Protein AF-0000000067996231 (afdb_homodimer)

Radius of gyration: 26.2 Å; Cα contacts (8 Å, |Δi|>4): 1153; chains: 2; bounding box: 62×74×64 Å

Secondary structure (DSSP, 8-state):
--HHHHHHHHHHHHHHHSEEEHHHHHHHHTS-HHHHHHHHHHHHHTTSEEEETTEEEE--TT----HHHHHTTTHHHHHHHHHHHHTT--TT-EEEE-SSHHHHHHHHHHHH-TT--S-EEEESBHHHHHHHHHTTTTSSSPPEEEE--BEEPTTSBEESHHHHHHHHT--EEEEEEE-SEEETTEEEES-HHHHHHHHHHHHTEEEEEEE--GGGBT---SEEEE-GGG-SEEEE-TTS-HHHHHHHHHHSSEEEE-/--HHHHHHHHHHHHHHHSEEEHHHHHHHHT--HHHHHHHHHHHHHTTSEEEETTEEEE--TT----HHHHHTTTHHHHHHHHHHHHTT--TT-EEEE-SSHHHHHHHHHHHH-TT--S-EEEESBHHHHHHHHHTTTT-SSPPEEEE--BEEPTTSBEESHHHHHHHHT--EEEEEEE-SEEETTEEEES-HHHHHHHHHHHHTEEEEEEE--GGGBT---SEEEE-GGG-SEEEE-TTS-HHHHHHHHHHSSEEEE-

pLDDT: mean 90.82, std 10.53, range [46.09, 98.94]

InterPro domains:
  IPR001034 DeoR-type HTH domain [PF08220] (6-61)
  IPR001034 DeoR-type HTH domain [PR00037] (24-38)
  IPR001034 DeoR-type HTH domain [PR00037] (38-56)
  IPR001034 DeoR-type HTH domain [PS51000] (3-58)
  IPR001034 DeoR-type HTH domain [SM00420] (6-58)
  IPR014036 DeoR-like transcriptional repressor, C-terminal sensor domain [PF00455] (74-236)
  IPR018356 Transcription regulator, HTH DeoR-type, conserved site [PS00894] (6-40)
  IPR036388 Winged helix-like DNA-binding domain superfamily [G3DSA:1.10.10.10] (4-60)
  IPR036390 Winged helix DNA-binding domain superfamily [SSF46785] (6-63)
  IPR037171 NagB/RpiA transferase-like [SSF100950] (74-238)
  IPR050313 Carbohydrate Metabolism HTH-type Transcriptional Regulators [PTHR30363] (1-249)

Organism: NCBI:txid85336

Nearest PDB structures (foldseek):
  7l6l-assembly1_E  TM=8.611E-01  e=1.157E-13  Escherichia coli K-12
  4go1-assembly1_B-2  TM=3.771E-01  e=5.166E-07  Escherichia coli K-12
  4l4y-assembly1_B  TM=4.994E-01  e=1.514E-04  Escherichia coli K-12
  2ia2-assembly1_A  TM=6.086E-01  e=1.988E-02  Rhodococcus jostii RHA1
  7rhe-assembly1_A-2  TM=3.109E-01  e=4.517E-03  Burkholderia vietnamiensis G4

Structure (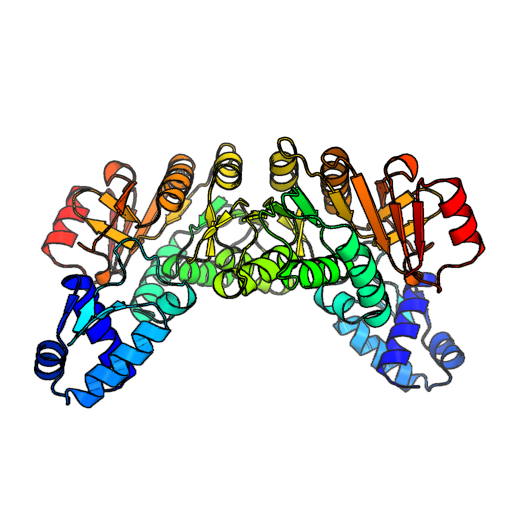mmCIF, N/CA/C/O backbone):
data_AF-0000000067996231-model_v1
#
loop_
_entity.id
_entity.type
_entity.pdbx_description
1 polymer 'HTH deoR-type domain-containing protein'
#
loop_
_atom_site.group_PDB
_atom_site.id
_atom_site.type_symbol
_atom_site.label_atom_id
_atom_site.label_alt_id
_atom_site.label_comp_id
_atom_site.label_asym_id
_atom_site.label_entity_id
_atom_site.label_seq_id
_atom_site.pdbx_PDB_ins_code
_atom_site.Cartn_x
_atom_site.Cartn_y
_atom_site.Cartn_z
_atom_site.occupancy
_atom_site.B_iso_or_equiv
_atom_site.auth_seq_id
_atom_site.auth_comp_id
_atom_site.auth_asym_id
_atom_site.auth_atom_id
_atom_site.pdbx_PDB_model_num
ATOM 1 N N . MET A 1 1 ? -18.594 34.438 -11.141 1 70.5 1 MET A N 1
ATOM 2 C CA . MET A 1 1 ? -17.766 33.531 -10.32 1 70.5 1 MET A CA 1
ATOM 3 C C . MET A 1 1 ? -17.594 32.188 -10.992 1 70.5 1 MET A C 1
ATOM 5 O O . MET A 1 1 ? -18.531 31.656 -11.602 1 70.5 1 MET A O 1
ATOM 9 N N . LEU A 1 2 ? -16.469 31.75 -11.141 1 74.62 2 LEU A N 1
ATOM 10 C CA . LEU A 1 2 ? -16.188 30.484 -11.805 1 74.62 2 LEU A CA 1
ATOM 11 C C . LEU A 1 2 ? -16.766 29.312 -11.016 1 74.62 2 LEU A C 1
ATOM 13 O O . LEU A 1 2 ? -16.766 29.312 -9.789 1 74.62 2 LEU A O 1
ATOM 17 N N . PRO A 1 3 ? -17.266 28.375 -11.82 1 81.81 3 PRO A N 1
ATOM 18 C CA . PRO A 1 3 ? -17.969 27.266 -11.156 1 81.81 3 PRO A CA 1
ATOM 19 C C . PRO A 1 3 ? -17.109 26.578 -10.094 1 81.81 3 PRO A C 1
ATOM 21 O O . PRO A 1 3 ? -17.594 26.266 -9.008 1 81.81 3 PRO A O 1
ATOM 24 N N . ASP A 1 4 ? -15.914 26.516 -10.359 1 76.88 4 ASP A N 1
ATOM 25 C CA . ASP A 1 4 ? -15.039 25.828 -9.422 1 76.88 4 ASP A CA 1
ATOM 26 C C . ASP A 1 4 ? -14.836 26.625 -8.148 1 76.88 4 ASP A C 1
ATOM 28 O O . ASP A 1 4 ? -14.82 26.078 -7.047 1 76.88 4 ASP A O 1
ATOM 32 N N . VAL A 1 5 ? -14.68 27.875 -8.273 1 75.81 5 VAL A N 1
ATOM 33 C CA . VAL A 1 5 ? -14.547 28.766 -7.129 1 75.81 5 VAL A CA 1
ATOM 34 C C . VAL A 1 5 ? -15.844 28.766 -6.324 1 75.81 5 VAL A C 1
ATOM 36 O O . VAL A 1 5 ? -15.82 28.734 -5.094 1 75.81 5 VAL A O 1
ATOM 39 N N . ARG A 1 6 ? -16.906 28.828 -7.09 1 84.75 6 ARG A N 1
ATOM 40 C CA . ARG A 1 6 ? -18.234 28.844 -6.469 1 84.75 6 ARG A CA 1
ATOM 41 C C . ARG A 1 6 ? -18.484 27.578 -5.652 1 84.75 6 ARG A C 1
ATOM 43 O O . ARG A 1 6 ? -18.922 27.656 -4.504 1 84.75 6 ARG A O 1
ATOM 50 N N . LYS A 1 7 ? -18.141 26.453 -6.109 1 84.56 7 LYS A N 1
ATOM 51 C CA . LYS A 1 7 ? -18.344 25.172 -5.434 1 84.56 7 LYS A CA 1
ATOM 52 C C . LYS A 1 7 ? -17.484 25.078 -4.172 1 84.56 7 LYS A C 1
ATOM 54 O O . LYS A 1 7 ? -17.938 24.562 -3.146 1 84.56 7 LYS A O 1
ATOM 59 N N . LYS A 1 8 ? -16.359 25.641 -4.301 1 76.69 8 LYS A N 1
ATOM 60 C CA . LYS A 1 8 ? -15.484 25.688 -3.133 1 76.69 8 LYS A CA 1
ATOM 61 C C . LYS A 1 8 ? -16.109 26.516 -2.012 1 76.69 8 LYS A C 1
ATOM 63 O O . LYS A 1 8 ? -16.062 26.125 -0.843 1 76.69 8 LYS A O 1
ATOM 68 N N . ARG A 1 9 ? -16.672 27.609 -2.408 1 79.12 9 ARG A N 1
ATOM 69 C CA . ARG A 1 9 ? -17.312 28.5 -1.438 1 79.12 9 ARG A CA 1
ATOM 70 C C . ARG A 1 9 ? -18.547 27.844 -0.833 1 79.12 9 ARG A C 1
ATOM 72 O O . ARG A 1 9 ? -18.812 27.984 0.365 1 79.12 9 ARG A O 1
ATOM 79 N N . ILE A 1 10 ? -19.25 27.109 -1.682 1 85.44 10 ILE A N 1
ATOM 80 C CA . ILE A 1 10 ? -20.422 26.375 -1.209 1 85.44 10 ILE A CA 1
ATOM 81 C C . ILE A 1 10 ? -20 25.359 -0.164 1 85.44 10 ILE A C 1
ATOM 83 O O . ILE A 1 10 ? -20.594 25.281 0.917 1 85.44 10 ILE A O 1
ATOM 87 N N . LEU A 1 11 ? -18.969 24.641 -0.572 1 77.75 11 LEU A N 1
ATOM 88 C CA . LEU A 1 11 ? -18.484 23.609 0.328 1 77.75 11 LEU A CA 1
ATOM 89 C C . LEU A 1 11 ? -18.031 24.203 1.655 1 77.75 11 LEU A C 1
ATOM 91 O O . LEU A 1 11 ? -18.344 23.656 2.721 1 77.75 11 LEU A O 1
ATOM 95 N N . GLN A 1 12 ? -17.359 25.266 1.568 1 73.25 12 GLN A N 1
ATOM 96 C CA . GLN A 1 12 ? -16.891 25.953 2.768 1 73.25 12 GLN A CA 1
ATOM 97 C C . GLN A 1 12 ? -18.078 26.391 3.637 1 73.25 12 GLN A C 1
ATOM 99 O O . GLN A 1 12 ? -18.047 26.219 4.855 1 73.25 12 GLN A O 1
ATOM 104 N N . GLU A 1 13 ? -19.094 26.922 2.996 1 77.81 13 GLU A N 1
ATOM 105 C CA . GLU A 1 13 ? -20.281 27.406 3.705 1 77.81 13 GLU A CA 1
ATOM 106 C C . GLU A 1 13 ? -21.031 26.25 4.367 1 77.81 13 GLU A C 1
ATOM 108 O O . GLU A 1 13 ? -21.438 26.344 5.527 1 77.81 13 GLU A O 1
ATOM 113 N N . VAL A 1 14 ? -21.125 25.156 3.625 1 79.5 14 VAL A N 1
ATOM 114 C CA . VAL A 1 14 ? -21.859 24 4.133 1 79.5 14 VAL A CA 1
ATOM 115 C C . VAL A 1 14 ? -21.094 23.375 5.293 1 79.5 14 VAL A C 1
ATOM 117 O O . VAL A 1 14 ? -21.688 22.984 6.305 1 79.5 14 VAL A O 1
ATOM 120 N N . GLN A 1 15 ? -19.797 23.312 5.113 1 70.81 15 GLN A N 1
ATOM 121 C CA . GLN A 1 15 ? -18.953 22.703 6.141 1 70.81 15 GLN A CA 1
ATOM 122 C C . GLN A 1 15 ? -18.891 23.578 7.387 1 70.81 15 GLN A C 1
ATOM 124 O O . GLN A 1 15 ? -18.906 23.078 8.508 1 70.81 15 GLN A O 1
ATOM 129 N N . ALA A 1 16 ? -18.812 24.844 7.211 1 66.12 16 ALA A N 1
ATOM 130 C CA . ALA A 1 16 ? -18.703 25.797 8.305 1 66.12 16 ALA A CA 1
ATOM 131 C C . ALA A 1 16 ? -19.969 25.828 9.141 1 66.12 16 ALA A C 1
ATOM 133 O O . ALA A 1 16 ? -19.922 25.984 10.367 1 66.12 16 ALA A O 1
ATOM 134 N N . HIS A 1 17 ? -21.062 25.547 8.492 1 72.25 17 HIS A N 1
ATOM 135 C CA . HIS A 1 17 ? -22.328 25.734 9.188 1 72.25 17 HIS A CA 1
ATOM 136 C C . HIS A 1 17 ? -23.078 24.422 9.328 1 72.25 17 HIS A C 1
ATOM 138 O O . HIS A 1 17 ? -24.172 24.391 9.898 1 72.25 17 HIS A O 1
ATOM 144 N N . GLY A 1 18 ? -22.328 23.375 8.836 1 71.31 18 GLY A N 1
ATOM 145 C CA . GLY A 1 18 ? -22.953 22.062 8.883 1 71.31 18 GLY A CA 1
ATOM 146 C C . GLY A 1 18 ? -24 21.859 7.809 1 71.31 18 GLY A C 1
ATOM 147 O O . GLY A 1 18 ? -24.234 20.734 7.371 1 71.31 18 GLY A O 1
ATOM 148 N N . SER A 1 19 ? -24.719 22.953 7.492 1 78.44 19 SER A N 1
ATOM 149 C CA . SER A 1 19 ? -25.719 22.969 6.434 1 78.44 19 SER A CA 1
ATOM 150 C C . SER A 1 19 ? -25.844 24.344 5.805 1 78.44 19 SER A C 1
ATOM 152 O O . SER A 1 19 ? -25.344 25.328 6.359 1 78.44 19 SER A O 1
ATOM 154 N N . ALA A 1 20 ? -26.359 24.391 4.555 1 87 20 ALA A N 1
ATOM 155 C CA . ALA A 1 20 ? -26.641 25.672 3.896 1 87 20 ALA A CA 1
ATOM 156 C C . ALA A 1 20 ? -27.875 25.562 3.012 1 87 20 ALA A C 1
ATOM 158 O O . ALA A 1 20 ? -28.109 24.531 2.381 1 87 20 ALA A O 1
ATOM 159 N N . GLN A 1 21 ? -28.703 26.625 3.053 1 89.69 21 GLN A N 1
ATOM 160 C CA . GLN A 1 21 ? -29.891 26.688 2.201 1 89.69 21 GLN A CA 1
ATOM 161 C C . GLN A 1 21 ? -29.547 27.266 0.832 1 89.69 21 GLN A C 1
ATOM 163 O O . GLN A 1 21 ? -28.719 28.172 0.721 1 89.69 21 GLN A O 1
ATOM 168 N N . VAL A 1 22 ? -30.266 26.766 -0.125 1 92.69 22 VAL A N 1
ATOM 169 C CA . VAL A 1 22 ? -30.062 27.203 -1.505 1 92.69 22 VAL A CA 1
ATOM 170 C C . VAL A 1 22 ? -30.219 28.719 -1.607 1 92.69 22 VAL A C 1
ATOM 172 O O . VAL A 1 22 ? -29.391 29.391 -2.24 1 92.69 22 VAL A O 1
ATOM 175 N N . ALA A 1 23 ? -31.203 29.219 -0.854 1 91.12 23 ALA A N 1
ATOM 176 C CA . ALA A 1 23 ? -31.484 30.656 -0.917 1 91.12 23 ALA A CA 1
ATOM 177 C C . ALA A 1 23 ? -30.344 31.469 -0.337 1 91.12 23 ALA A C 1
ATOM 179 O O . ALA A 1 23 ? -29.938 32.469 -0.91 1 91.12 23 ALA A O 1
ATOM 180 N N . ASP A 1 24 ? -29.797 31 0.736 1 90.75 24 ASP A N 1
ATOM 181 C CA . ASP A 1 24 ? -28.688 31.688 1.398 1 90.75 24 ASP A CA 1
ATOM 182 C C . ASP A 1 24 ? -27.422 31.625 0.556 1 90.75 24 ASP A C 1
ATOM 184 O O . ASP A 1 24 ? -26.688 32.625 0.454 1 90.75 24 ASP A O 1
ATOM 188 N N . LEU A 1 25 ? -27.156 30.5 -0.014 1 92.12 25 LEU A N 1
ATOM 189 C CA . LEU A 1 25 ? -26 30.328 -0.867 1 92.12 25 LEU A CA 1
ATOM 190 C C . LEU A 1 25 ? -26.078 31.219 -2.105 1 92.12 25 LEU A C 1
ATOM 192 O O . LEU A 1 25 ? -25.078 31.797 -2.525 1 92.12 25 LEU A O 1
ATOM 196 N N . ALA A 1 26 ? -27.297 31.281 -2.672 1 92.44 26 ALA A N 1
ATOM 197 C CA . ALA A 1 26 ? -27.516 32.125 -3.848 1 92.44 26 ALA A CA 1
ATOM 198 C C . ALA A 1 26 ? -27.219 33.562 -3.541 1 92.44 26 ALA A C 1
ATOM 200 O O . ALA A 1 26 ? -26.562 34.25 -4.324 1 92.44 26 ALA A O 1
ATOM 201 N N . LYS A 1 27 ? -27.719 34.062 -2.396 1 91.31 27 LYS A N 1
ATOM 202 C CA . LYS A 1 27 ? -27.484 35.438 -1.957 1 91.31 27 LYS A CA 1
ATOM 203 C C . LYS A 1 27 ? -26 35.656 -1.7 1 91.31 27 LYS A C 1
ATOM 205 O O . LYS A 1 27 ? -25.453 36.688 -2.125 1 91.31 27 LYS A O 1
ATOM 210 N N . LEU A 1 28 ? -25.375 34.75 -1.03 1 87.56 28 LEU A N 1
ATOM 211 C CA . LEU A 1 28 ? -23.969 34.844 -0.63 1 87.56 28 LEU A CA 1
ATOM 212 C C . LEU A 1 28 ? -23.062 34.906 -1.852 1 87.56 28 LEU A C 1
ATOM 214 O O . LEU A 1 28 ? -22.078 35.656 -1.854 1 87.56 28 LEU A O 1
ATOM 218 N N . LEU A 1 29 ? -23.438 34.156 -2.898 1 89.44 29 LEU A N 1
ATOM 219 C CA . LEU A 1 29 ? -22.547 33.938 -4.043 1 89.44 29 LEU A CA 1
ATOM 220 C C . LEU A 1 29 ? -22.953 34.844 -5.203 1 89.44 29 LEU A C 1
ATOM 222 O O . LEU A 1 29 ? -22.234 34.969 -6.191 1 89.44 29 LEU A O 1
ATOM 226 N N . GLY A 1 30 ? -24.188 35.438 -5.051 1 90.25 30 GLY A N 1
ATOM 227 C CA . GLY A 1 30 ? -24.688 36.312 -6.094 1 90.25 30 GLY A CA 1
ATOM 228 C C . GLY A 1 30 ? -25.062 35.594 -7.367 1 90.25 30 GLY A C 1
ATOM 229 O O . GLY A 1 30 ? -24.781 36.062 -8.469 1 90.25 30 GLY A O 1
ATOM 230 N N . VAL A 1 31 ? -25.547 34.406 -7.207 1 91.94 31 VAL A N 1
ATOM 231 C CA . VAL A 1 31 ? -25.969 33.625 -8.359 1 91.94 31 VAL A CA 1
ATOM 232 C C . VAL A 1 31 ? -27.406 33.125 -8.164 1 91.94 31 VAL A C 1
ATOM 234 O O . VAL A 1 31 ? -28 33.344 -7.102 1 91.94 31 VAL A O 1
ATOM 237 N N . SER A 1 32 ? -27.938 32.562 -9.219 1 90.81 32 SER A N 1
ATOM 238 C CA . SER A 1 32 ? -29.312 32.062 -9.156 1 90.81 32 SER A CA 1
ATOM 239 C C . SER A 1 32 ? -29.422 30.812 -8.312 1 90.81 32 SER A C 1
ATOM 241 O O . SER A 1 32 ? -28.438 30.078 -8.164 1 90.81 32 SER A O 1
ATOM 243 N N . SER A 1 33 ? -30.609 30.609 -7.742 1 91.56 33 SER A N 1
ATOM 244 C CA . SER A 1 33 ? -30.875 29.359 -7.02 1 91.56 33 SER A CA 1
ATOM 245 C C . SER A 1 33 ? -30.641 28.141 -7.902 1 91.56 33 SER A C 1
ATOM 247 O O . SER A 1 33 ? -30.188 27.109 -7.422 1 91.56 33 SER A O 1
ATOM 249 N N . MET A 1 34 ? -30.922 28.328 -9.18 1 90.56 34 MET A N 1
ATOM 250 C CA . MET A 1 34 ? -30.734 27.219 -10.117 1 90.56 34 MET A CA 1
ATOM 251 C C . MET A 1 34 ? -29.25 26.875 -10.242 1 90.56 34 MET A C 1
ATOM 253 O O . MET A 1 34 ? -28.891 25.703 -10.281 1 90.56 34 MET A O 1
ATOM 257 N N . THR A 1 35 ? -28.453 27.812 -10.281 1 89 35 THR A N 1
ATOM 258 C CA . THR A 1 35 ? -27.016 27.625 -10.344 1 89 35 THR A CA 1
ATOM 259 C C . THR A 1 35 ? -26.516 26.922 -9.086 1 89 35 THR A C 1
ATOM 261 O O . THR A 1 35 ? -25.703 25.984 -9.172 1 89 35 THR A O 1
ATOM 264 N N . VAL A 1 36 ? -27 27.344 -7.898 1 92.25 36 VAL A N 1
ATOM 265 C CA . VAL A 1 36 ? -26.609 26.719 -6.629 1 92.25 36 VAL A CA 1
ATOM 266 C C . VAL A 1 36 ? -27.062 25.266 -6.605 1 92.25 36 VAL A C 1
ATOM 268 O O . VAL A 1 36 ? -26.297 24.391 -6.203 1 92.25 36 VAL A O 1
ATOM 271 N N . ARG A 1 37 ? -28.25 25.016 -7.07 1 89.56 37 ARG A N 1
ATOM 272 C CA . ARG A 1 37 ? -28.781 23.656 -7.066 1 89.56 37 ARG A CA 1
ATOM 273 C C . ARG A 1 37 ? -27.938 22.75 -7.961 1 89.56 37 ARG A C 1
ATOM 275 O O . ARG A 1 37 ? -27.688 21.594 -7.609 1 89.56 37 ARG A O 1
ATOM 282 N N . ARG A 1 38 ? -27.5 23.266 -9.023 1 86.56 38 ARG A N 1
ATOM 283 C CA . ARG A 1 38 ? -26.641 22.484 -9.914 1 86.56 38 ARG A CA 1
ATOM 284 C C . ARG A 1 38 ? -25.312 22.172 -9.258 1 86.56 38 ARG A C 1
ATOM 286 O O . ARG A 1 38 ? -24.828 21.031 -9.328 1 86.56 38 ARG A O 1
ATOM 293 N N . ASP A 1 39 ? -24.828 23.156 -8.641 1 87.69 39 ASP A N 1
ATOM 294 C CA . ASP A 1 39 ? -23.562 22.984 -7.945 1 87.69 39 ASP A CA 1
ATOM 295 C C . ASP A 1 39 ? -23.688 21.984 -6.801 1 87.69 39 ASP A C 1
ATOM 297 O O . ASP A 1 39 ? -22.828 21.125 -6.609 1 87.69 39 ASP A O 1
ATOM 301 N N . LEU A 1 40 ? -24.781 22.156 -6.062 1 87.69 40 LEU A N 1
ATOM 302 C CA . LEU A 1 40 ? -25.031 21.25 -4.949 1 87.69 40 LEU A CA 1
ATOM 303 C C . LEU A 1 40 ? -25.203 19.812 -5.445 1 87.69 40 LEU A C 1
ATOM 305 O O . LEU A 1 40 ? -24.734 18.875 -4.805 1 87.69 40 LEU A O 1
ATOM 309 N N . ALA A 1 41 ? -25.828 19.672 -6.566 1 84.19 41 ALA A N 1
ATOM 310 C CA . ALA A 1 41 ? -26.016 18.359 -7.148 1 84.19 41 ALA A CA 1
ATOM 311 C C . ALA A 1 41 ? -24.672 17.719 -7.516 1 84.19 41 ALA A C 1
ATOM 313 O O . ALA A 1 41 ? -24.438 16.547 -7.238 1 84.19 41 ALA A O 1
ATOM 314 N N . GLU A 1 42 ? -23.828 18.469 -8.008 1 80.44 42 GLU A N 1
ATOM 315 C CA . GLU A 1 42 ? -22.5 18 -8.383 1 80.44 42 GLU A CA 1
ATOM 316 C C . GLU A 1 42 ? -21.688 17.641 -7.148 1 80.44 42 GLU A C 1
ATOM 318 O O . GLU A 1 42 ? -21.016 16.594 -7.121 1 80.44 42 GLU A O 1
ATOM 323 N N . LEU A 1 43 ? -21.75 18.5 -6.203 1 77.88 43 LEU A N 1
ATOM 324 C CA . LEU A 1 43 ? -21.016 18.281 -4.961 1 77.88 43 LEU A CA 1
ATOM 325 C C . LEU A 1 43 ? -21.562 17.062 -4.223 1 77.88 43 LEU A C 1
ATOM 327 O O . LEU A 1 43 ? -20.797 16.312 -3.611 1 77.88 43 LEU A O 1
ATOM 331 N N . ASP A 1 44 ? -22.859 16.906 -4.309 1 76.44 44 ASP A N 1
ATOM 332 C CA . ASP A 1 44 ? -23.5 15.734 -3.713 1 76.44 44 ASP A CA 1
ATOM 333 C C . ASP A 1 44 ? -23.094 14.453 -4.422 1 76.44 44 ASP A C 1
ATOM 335 O O . ASP A 1 44 ? -22.766 13.453 -3.775 1 76.44 44 ASP A O 1
ATOM 339 N N . GLU A 1 45 ? -23.078 14.594 -5.652 1 72.88 45 GLU A N 1
ATOM 340 C CA . GLU A 1 45 ? -22.641 13.461 -6.457 1 72.88 45 GLU A CA 1
ATOM 341 C C . GLU A 1 45 ? -21.203 13.062 -6.133 1 72.88 45 GLU A C 1
ATOM 343 O O . GLU A 1 45 ? -20.859 11.883 -6.16 1 72.88 45 GLU A O 1
ATOM 348 N N . GLN A 1 46 ? -20.5 14.031 -5.695 1 63.53 46 GLN A N 1
ATOM 349 C CA . GLN A 1 46 ? -19.109 13.82 -5.359 1 63.53 46 GLN A CA 1
ATOM 350 C C . GLN A 1 46 ? -18.938 13.406 -3.898 1 63.53 46 GLN A C 1
ATOM 352 O O . GLN A 1 46 ? -17.828 13.172 -3.432 1 63.53 46 GLN A O 1
ATOM 357 N N . GLY A 1 47 ? -20.062 13.453 -3.227 1 62.66 47 GLY A N 1
ATOM 358 C CA . GLY A 1 47 ? -20.094 13.031 -1.836 1 62.66 47 GLY A CA 1
ATOM 359 C C . GLY A 1 47 ? -19.578 14.086 -0.876 1 62.66 47 GLY A C 1
ATOM 360 O O . GLY A 1 47 ? -19.266 13.781 0.276 1 62.66 47 GLY A O 1
ATOM 361 N N . LEU A 1 48 ? -19.422 15.266 -1.312 1 68.38 48 LEU A N 1
ATOM 362 C CA . LEU A 1 48 ? -18.828 16.328 -0.511 1 68.38 48 LEU A CA 1
ATOM 363 C C . LEU A 1 48 ? -19.875 16.984 0.39 1 68.38 48 LEU A C 1
ATOM 365 O O . LEU A 1 48 ? -19.531 17.609 1.396 1 68.38 48 LEU A O 1
ATOM 369 N N . ILE A 1 49 ? -21.125 16.891 -0.005 1 74.19 49 ILE A N 1
ATOM 370 C CA . ILE A 1 49 ? -22.25 17.391 0.78 1 74.19 49 ILE A CA 1
ATOM 371 C C . ILE A 1 49 ? -23.438 16.453 0.632 1 74.19 49 ILE A C 1
ATOM 373 O O . ILE A 1 49 ? -23.438 15.547 -0.208 1 74.19 49 ILE A O 1
ATOM 377 N N . ASN A 1 50 ? -24.234 16.453 1.557 1 76.62 50 ASN A N 1
ATOM 378 C CA . ASN A 1 50 ? -25.547 15.828 1.432 1 76.62 50 ASN A CA 1
ATOM 379 C C . ASN A 1 50 ? -26.625 16.844 1.055 1 76.62 50 ASN A C 1
ATOM 381 O O . ASN A 1 50 ? -26.891 17.781 1.812 1 76.62 50 ASN A O 1
ATOM 385 N N . ARG A 1 51 ? -27.188 16.594 -0.031 1 81.56 51 ARG A N 1
ATOM 386 C CA . ARG A 1 51 ? -28.297 17.453 -0.435 1 81.56 51 ARG A CA 1
ATOM 387 C C . ARG A 1 51 ? -29.562 17.156 0.375 1 81.56 51 ARG A C 1
ATOM 389 O O . ARG A 1 51 ? -29.875 15.992 0.623 1 81.56 51 ARG A O 1
ATOM 396 N N . ILE A 1 52 ? -30.078 18.156 0.89 1 79.94 52 ILE A N 1
ATOM 397 C CA . ILE A 1 52 ? -31.359 18.062 1.594 1 79.94 52 ILE A CA 1
ATOM 398 C C . ILE A 1 52 ? -32.375 18.953 0.915 1 79.94 52 ILE A C 1
ATOM 400 O O . ILE A 1 52 ? -32.062 19.656 -0.054 1 79.94 52 ILE A O 1
ATOM 404 N N . HIS A 1 53 ? -33.656 18.875 1.402 1 79.94 53 HIS A N 1
ATOM 405 C CA . HIS A 1 53 ? -34.688 19.734 0.855 1 79.94 53 HIS A CA 1
ATOM 406 C C . HIS A 1 53 ? -34.344 21.203 1.017 1 79.94 53 HIS A C 1
ATOM 408 O O . HIS A 1 53 ? -34.156 21.688 2.139 1 79.94 53 HIS A O 1
ATOM 414 N N . GLY A 1 54 ? -34.25 21.953 -0.107 1 83.75 54 GLY A N 1
ATOM 415 C CA . GLY A 1 54 ? -34 23.391 -0.096 1 83.75 54 GLY A CA 1
ATOM 416 C C . GLY A 1 54 ? -32.562 23.75 0.183 1 83.75 54 GLY A C 1
ATOM 417 O O . GLY A 1 54 ? -32.219 24.922 0.363 1 83.75 54 GLY A O 1
ATOM 418 N N . GLY A 1 55 ? -31.625 22.656 0.396 1 85.44 55 GLY A N 1
ATOM 419 C CA . GLY A 1 55 ? -30.25 22.984 0.746 1 85.44 55 GLY A CA 1
ATOM 420 C C . GLY A 1 55 ? -29.328 21.781 0.719 1 85.44 55 GLY A C 1
ATOM 421 O O . GLY A 1 55 ? -29.531 20.844 -0.057 1 85.44 55 GLY A O 1
ATOM 422 N N . ALA A 1 56 ? -28.219 21.969 1.338 1 83.56 56 ALA A N 1
ATOM 423 C CA . ALA A 1 56 ? -27.234 20.906 1.5 1 83.56 56 ALA A CA 1
ATOM 424 C C . ALA A 1 56 ? -26.688 20.875 2.93 1 83.56 56 ALA A C 1
ATOM 426 O O . ALA A 1 56 ? -26.719 21.875 3.637 1 83.56 56 ALA A O 1
ATOM 427 N N . GLU A 1 57 ? -26.469 19.75 3.484 1 77.06 57 GLU A N 1
ATOM 428 C CA . GLU A 1 57 ? -25.812 19.547 4.773 1 77.06 57 GLU A CA 1
ATOM 429 C C . GLU A 1 57 ? -24.422 18.969 4.594 1 77.06 57 GLU A C 1
ATOM 431 O O . GLU A 1 57 ? -24.141 18.312 3.59 1 77.06 57 GLU A O 1
ATOM 436 N N . ALA A 1 58 ? -23.594 19.625 5.488 1 62.09 58 ALA A N 1
ATOM 437 C CA . ALA A 1 58 ? -22.266 19.031 5.469 1 62.09 58 ALA A CA 1
ATOM 438 C C . ALA A 1 58 ? -22.328 17.516 5.562 1 62.09 58 ALA A C 1
ATOM 440 O O . ALA A 1 58 ? -23.141 16.969 6.305 1 62.09 58 ALA A O 1
ATOM 441 N N . SER A 1 59 ? -21.938 16.922 4.559 1 54.97 59 SER A N 1
ATOM 442 C CA . SER A 1 59 ? -21.844 15.477 4.75 1 54.97 59 SER A CA 1
ATOM 443 C C . SER A 1 59 ? -21.266 15.141 6.121 1 54.97 59 SER A C 1
ATOM 445 O O . SER A 1 59 ? -20.453 15.898 6.664 1 54.97 59 SER A O 1
ATOM 447 N N . THR A 1 60 ? -22 14.633 7.035 1 48.81 60 THR A N 1
ATOM 448 C CA . THR A 1 60 ? -21.609 14.352 8.414 1 48.81 60 THR A CA 1
ATOM 449 C C . THR A 1 60 ? -20.094 14.281 8.531 1 48.81 60 THR A C 1
ATOM 451 O O . THR A 1 60 ? -19.406 13.883 7.582 1 48.81 60 THR A O 1
ATOM 454 N N . THR A 1 61 ? -19.609 15.297 9.586 1 47.91 61 THR A N 1
ATOM 455 C CA . THR A 1 61 ? -18.266 15.445 10.133 1 47.91 61 THR A CA 1
ATOM 456 C C . THR A 1 61 ? -17.5 14.133 10.039 1 47.91 61 THR A C 1
ATOM 458 O O . THR A 1 61 ? -16.281 14.102 10.266 1 47.91 61 THR A O 1
ATOM 461 N N . THR A 1 62 ? -18.344 13.156 9.805 1 46.25 62 THR A N 1
ATOM 462 C CA . THR A 1 62 ? -17.734 11.836 9.828 1 46.25 62 THR A CA 1
ATOM 463 C C . THR A 1 62 ? -17.281 11.422 8.43 1 46.25 62 THR A C 1
ATOM 465 O O . THR A 1 62 ? -16.625 10.391 8.266 1 46.25 62 THR A O 1
ATOM 468 N N . LEU A 1 63 ? -17.672 12.406 7.508 1 51.97 63 LEU A N 1
ATOM 469 C CA . LEU A 1 63 ? -17.297 11.922 6.188 1 51.97 63 LEU A CA 1
ATOM 470 C C . LEU A 1 63 ? -15.898 12.406 5.809 1 51.97 63 LEU A C 1
ATOM 472 O O . LEU A 1 63 ? -15.633 13.609 5.844 1 51.97 63 LEU A O 1
ATOM 476 N N . GLU A 1 64 ? -15 11.602 5.82 1 62.94 64 GLU A N 1
ATOM 477 C CA . GLU A 1 64 ? -13.656 11.898 5.336 1 62.94 64 GLU A CA 1
ATOM 478 C C . GLU A 1 64 ? -13.641 12.094 3.824 1 62.94 64 GLU A C 1
ATOM 480 O O . GLU A 1 64 ? -13.961 11.172 3.07 1 62.94 64 GLU A O 1
ATOM 485 N N . PRO A 1 65 ? -13.5 13.43 3.348 1 65 65 PRO A N 1
ATOM 486 C CA . PRO A 1 65 ? -13.406 13.602 1.896 1 65 65 PRO A CA 1
ATOM 487 C C . PRO A 1 65 ? -12.344 12.711 1.258 1 65 65 PRO A C 1
ATOM 489 O O . PRO A 1 65 ? -11.344 12.383 1.899 1 65 65 PRO A O 1
ATOM 492 N N . ALA A 1 66 ? -12.609 12.438 0.024 1 73.62 66 ALA A N 1
ATOM 493 C CA . ALA A 1 66 ? -11.664 11.609 -0.718 1 73.62 66 ALA A CA 1
ATOM 494 C C . ALA A 1 66 ? -10.367 12.367 -1.002 1 73.62 66 ALA A C 1
ATOM 496 O O . ALA A 1 66 ? -10.383 13.586 -1.167 1 73.62 66 ALA A O 1
ATOM 497 N N . PHE A 1 67 ? -9.359 11.703 -0.993 1 79.94 67 PHE A N 1
ATOM 498 C CA . PHE A 1 67 ? -8.016 12.227 -1.221 1 79.94 67 PHE A CA 1
ATOM 499 C C . PHE A 1 67 ? -7.961 13.023 -2.514 1 79.94 67 PHE A C 1
ATOM 501 O O . PHE A 1 67 ? -7.469 14.156 -2.527 1 79.94 67 PHE A O 1
ATOM 508 N N . ALA A 1 68 ? -8.469 12.539 -3.578 1 71.69 68 ALA A N 1
ATOM 509 C CA . ALA A 1 68 ? -8.414 13.18 -4.887 1 71.69 68 ALA A CA 1
ATOM 510 C C . ALA A 1 68 ? -9.117 14.539 -4.863 1 71.69 68 ALA A C 1
ATOM 512 O O . ALA A 1 68 ? -8.672 15.484 -5.516 1 71.69 68 ALA A O 1
ATOM 513 N N . GLU A 1 69 ? -10.102 14.664 -4.082 1 69.25 69 GLU A N 1
ATOM 514 C CA . GLU A 1 69 ? -10.836 15.922 -3.947 1 69.25 69 GLU A CA 1
ATOM 515 C C . GLU A 1 69 ? -10.023 16.953 -3.18 1 69.25 69 GLU A C 1
ATOM 517 O O . GLU A 1 69 ? -10.016 18.141 -3.541 1 69.25 69 GLU A O 1
ATOM 522 N N . LYS A 1 70 ? -9.305 16.516 -2.189 1 78.69 70 LYS A N 1
ATOM 523 C CA . LYS A 1 70 ? -8.539 17.406 -1.329 1 78.69 70 LYS A CA 1
ATOM 524 C C . LYS A 1 70 ? -7.277 17.906 -2.033 1 78.69 70 LYS A C 1
ATOM 526 O O . LYS A 1 70 ? -6.766 18.984 -1.72 1 78.69 70 LYS A O 1
ATOM 531 N N . MET A 1 71 ? -6.789 17.203 -3 1 79.81 71 MET A N 1
ATOM 532 C CA . MET A 1 71 ? -5.527 17.5 -3.67 1 79.81 71 MET A CA 1
ATOM 533 C C . MET A 1 71 ? -5.586 18.844 -4.375 1 79.81 71 MET A C 1
ATOM 535 O O . MET A 1 71 ? -4.609 19.594 -4.371 1 79.81 71 MET A O 1
ATOM 539 N N . GLY A 1 72 ? -6.695 19.203 -4.859 1 76.69 72 GLY A N 1
ATOM 540 C CA . GLY A 1 72 ? -6.828 20.422 -5.633 1 76.69 72 GLY A CA 1
ATOM 541 C C . GLY A 1 72 ? -7.129 21.641 -4.777 1 76.69 72 GLY A C 1
ATOM 542 O O . GLY A 1 72 ? -6.945 22.781 -5.215 1 76.69 72 GLY A O 1
ATOM 543 N N . LEU A 1 73 ? -7.438 21.453 -3.541 1 76.31 73 LEU A N 1
ATOM 544 C CA . LEU A 1 73 ? -7.789 22.547 -2.641 1 76.31 73 LEU A CA 1
ATOM 545 C C . LEU A 1 73 ? -6.535 23.172 -2.045 1 76.31 73 LEU A C 1
ATOM 547 O O . LEU A 1 73 ? -5.641 22.469 -1.579 1 76.31 73 LEU A O 1
ATOM 551 N N . ASN A 1 74 ? -6.391 24.484 -2.139 1 86.12 74 ASN A N 1
ATOM 552 C CA . ASN A 1 74 ? -5.324 25.266 -1.521 1 86.12 74 ASN A CA 1
ATOM 553 C C . ASN A 1 74 ? -3.945 24.781 -1.957 1 86.12 74 ASN A C 1
ATOM 555 O O . ASN A 1 74 ? -3.047 24.625 -1.128 1 86.12 74 ASN A O 1
ATOM 559 N N . ALA A 1 75 ? -3.785 24.484 -3.205 1 88.81 75 ALA A N 1
ATOM 560 C CA . ALA A 1 75 ? -2.568 23.891 -3.75 1 88.81 75 ALA A CA 1
ATOM 561 C C . ALA A 1 75 ? -1.368 24.812 -3.553 1 88.81 75 ALA A C 1
ATOM 563 O O . ALA A 1 75 ? -0.264 24.344 -3.256 1 88.81 75 ALA A O 1
ATOM 564 N N . SER A 1 76 ? -1.626 26.141 -3.748 1 92.38 76 SER A N 1
ATOM 565 C CA . SER A 1 76 ? -0.534 27.094 -3.582 1 92.38 76 SER A CA 1
ATOM 566 C C . SER A 1 76 ? -0.031 27.109 -2.143 1 92.38 76 SER A C 1
ATOM 568 O O . SER A 1 76 ? 1.179 27.125 -1.901 1 92.38 76 SER A O 1
ATOM 570 N N . GLU A 1 77 ? -0.948 27.109 -1.223 1 93.19 77 GLU A N 1
ATOM 571 C CA . GLU A 1 77 ? -0.592 27.078 0.193 1 93.19 77 GLU A CA 1
ATOM 572 C C . GLU A 1 77 ? 0.131 25.781 0.548 1 93.19 77 GLU A C 1
ATOM 574 O O . GLU A 1 77 ? 1.142 25.797 1.253 1 93.19 77 GLU A O 1
ATOM 579 N N . LYS A 1 78 ? -0.363 24.641 0.068 1 95.25 78 LYS A N 1
ATOM 580 C CA . LYS A 1 78 ? 0.264 23.344 0.334 1 95.25 78 LYS A CA 1
ATOM 581 C C . LYS A 1 78 ? 1.677 23.297 -0.238 1 95.25 78 LYS A C 1
ATOM 583 O O . LYS A 1 78 ? 2.588 22.75 0.394 1 95.25 78 LYS A O 1
ATOM 588 N N . ASN A 1 79 ? 1.838 23.922 -1.36 1 96 79 ASN A N 1
ATOM 589 C CA . ASN A 1 79 ? 3.16 23.938 -1.978 1 96 79 ASN A CA 1
ATOM 590 C C . ASN A 1 79 ? 4.133 24.797 -1.176 1 96 79 ASN A C 1
ATOM 592 O O . ASN A 1 79 ? 5.309 24.469 -1.047 1 96 79 ASN A O 1
ATOM 596 N N . ALA A 1 80 ? 3.648 25.938 -0.737 1 97.38 80 ALA A N 1
ATOM 597 C CA . ALA A 1 80 ? 4.488 26.797 0.091 1 97.38 80 ALA A CA 1
ATOM 598 C C . ALA A 1 80 ? 4.934 26.078 1.359 1 97.38 80 ALA A C 1
ATOM 600 O O . ALA A 1 80 ? 6.113 26.125 1.724 1 97.38 80 ALA A O 1
ATOM 601 N N . ILE A 1 81 ? 4.02 25.406 1.963 1 98.38 81 ILE A N 1
ATOM 602 C CA . ILE A 1 81 ? 4.316 24.609 3.156 1 98.38 81 ILE A CA 1
ATOM 603 C C . ILE A 1 81 ? 5.34 23.531 2.818 1 98.38 81 ILE A C 1
ATOM 605 O O . ILE A 1 81 ? 6.312 23.344 3.551 1 98.38 81 ILE A O 1
ATOM 609 N N . ALA A 1 82 ? 5.148 22.859 1.736 1 98.44 82 ALA A N 1
ATOM 610 C CA . ALA A 1 82 ? 6.023 21.766 1.311 1 98.44 82 ALA A CA 1
ATOM 611 C C . ALA A 1 82 ? 7.445 22.266 1.076 1 98.44 82 ALA A C 1
ATOM 613 O O . ALA A 1 82 ? 8.414 21.609 1.447 1 98.44 82 ALA A O 1
ATOM 614 N N . THR A 1 83 ? 7.539 23.469 0.454 1 98 83 THR A N 1
ATOM 615 C CA . THR A 1 83 ? 8.844 24.062 0.204 1 98 83 THR A CA 1
ATOM 616 C C . THR A 1 83 ? 9.594 24.297 1.513 1 98 83 THR A C 1
ATOM 618 O O . THR A 1 83 ? 10.766 23.953 1.628 1 98 83 THR A O 1
ATOM 621 N N . THR A 1 84 ? 8.898 24.812 2.445 1 98.62 84 THR A N 1
ATOM 622 C CA . THR A 1 84 ? 9.492 25.078 3.75 1 98.62 84 THR A CA 1
ATOM 623 C C . THR A 1 84 ? 9.828 23.781 4.469 1 98.62 84 THR A C 1
ATOM 625 O O . THR A 1 84 ? 10.93 23.625 4.996 1 98.62 84 THR A O 1
ATOM 628 N N . ALA A 1 85 ? 8.93 22.828 4.484 1 98.81 85 ALA A N 1
ATOM 629 C CA . ALA A 1 85 ? 9.102 21.562 5.176 1 98.81 85 ALA A CA 1
ATOM 630 C C . ALA A 1 85 ? 10.281 20.781 4.609 1 98.81 85 ALA A C 1
ATOM 632 O O . ALA A 1 85 ? 11.055 20.188 5.363 1 98.81 85 ALA A O 1
ATOM 633 N N . ALA A 1 86 ? 10.422 20.812 3.314 1 98.25 86 ALA A N 1
ATOM 634 C CA . ALA A 1 86 ? 11.461 20.047 2.637 1 98.25 86 ALA A CA 1
ATOM 635 C C . ALA A 1 86 ? 12.852 20.5 3.057 1 98.25 86 ALA A C 1
ATOM 637 O O . ALA A 1 86 ? 13.812 19.734 3.027 1 98.25 86 ALA A O 1
ATOM 638 N N . THR A 1 87 ? 12.961 21.766 3.465 1 98.12 87 THR A N 1
ATOM 639 C CA . THR A 1 87 ? 14.258 22.312 3.877 1 98.12 87 THR A CA 1
ATOM 640 C C . THR A 1 87 ? 14.711 21.672 5.188 1 98.12 87 THR A C 1
ATOM 642 O O . THR A 1 87 ? 15.883 21.781 5.562 1 98.12 87 THR A O 1
ATOM 645 N N . LEU A 1 88 ? 13.836 20.984 5.883 1 98.5 88 LEU A N 1
ATOM 646 C CA . LEU A 1 88 ? 14.164 20.375 7.164 1 98.5 88 LEU A CA 1
ATOM 647 C C . LEU A 1 88 ? 14.711 18.969 6.965 1 98.5 88 LEU A C 1
ATOM 649 O O . LEU A 1 88 ? 15.258 18.375 7.898 1 98.5 88 LEU A O 1
ATOM 653 N N . ALA A 1 89 ? 14.602 18.375 5.812 1 98.56 89 ALA A N 1
ATOM 654 C CA . ALA A 1 89 ? 15.125 17.047 5.504 1 98.56 89 ALA A CA 1
ATOM 655 C C . ALA A 1 89 ? 16.641 17.094 5.336 1 98.56 89 ALA A C 1
ATOM 657 O O . ALA A 1 89 ? 17.188 18.047 4.781 1 98.56 89 ALA A O 1
ATOM 658 N N . ARG A 1 90 ? 17.266 16.062 5.809 1 98.12 90 ARG A N 1
ATOM 659 C CA . ARG A 1 90 ? 18.719 15.938 5.699 1 98.12 90 ARG A CA 1
ATOM 660 C C . ARG A 1 90 ? 19.125 14.555 5.199 1 98.12 90 ARG A C 1
ATOM 662 O O . ARG A 1 90 ? 18.422 13.57 5.453 1 98.12 90 ARG A O 1
ATOM 669 N N . THR A 1 91 ? 20.297 14.555 4.559 1 97.88 91 THR A N 1
ATOM 670 C CA . THR A 1 91 ? 20.875 13.297 4.102 1 97.88 91 THR A CA 1
ATOM 671 C C . THR A 1 91 ? 21.047 12.328 5.27 1 97.88 91 THR A C 1
ATOM 673 O O . THR A 1 91 ? 21.453 12.734 6.363 1 97.88 91 THR A O 1
ATOM 676 N N . GLY A 1 92 ? 20.703 11.07 5.09 1 98 92 GLY A N 1
ATOM 677 C CA . GLY A 1 92 ? 20.938 10.016 6.07 1 98 92 GLY A CA 1
ATOM 678 C C . GLY A 1 92 ? 19.797 9.867 7.062 1 98 92 GLY A C 1
ATOM 679 O O . GLY A 1 92 ? 19.812 8.969 7.91 1 98 92 GLY A O 1
ATOM 680 N N . GLN A 1 93 ? 18.734 10.648 6.883 1 98.44 93 GLN A N 1
ATOM 681 C CA . GLN A 1 93 ? 17.656 10.672 7.875 1 98.44 93 GLN A CA 1
ATOM 682 C C . GLN A 1 93 ? 16.641 9.562 7.613 1 98.44 93 GLN A C 1
ATOM 684 O O . GLN A 1 93 ? 16.422 9.172 6.465 1 98.44 93 GLN A O 1
ATOM 689 N N . ALA A 1 94 ? 16.078 9.062 8.664 1 98.75 94 ALA A N 1
ATOM 690 C CA . ALA A 1 94 ? 14.781 8.406 8.617 1 98.75 94 ALA A CA 1
ATOM 691 C C . ALA A 1 94 ? 13.648 9.422 8.742 1 98.75 94 ALA A C 1
ATOM 693 O O . ALA A 1 94 ? 13.523 10.102 9.766 1 98.75 94 ALA A O 1
ATOM 694 N N . ILE A 1 95 ? 12.852 9.523 7.715 1 98.94 95 ILE A N 1
ATOM 695 C CA . ILE A 1 95 ? 11.797 10.531 7.656 1 98.94 95 ILE A CA 1
ATOM 696 C C . ILE A 1 95 ? 10.438 9.844 7.578 1 98.94 95 ILE A C 1
ATOM 698 O O . ILE A 1 95 ? 10.172 9.078 6.648 1 98.94 95 ILE A O 1
ATOM 702 N N . SER A 1 96 ? 9.594 10.125 8.555 1 98.94 96 SER A N 1
ATOM 703 C CA . SER A 1 96 ? 8.203 9.688 8.469 1 98.94 96 SER A CA 1
ATOM 704 C C . SER A 1 96 ? 7.34 10.75 7.797 1 98.94 96 SER A C 1
ATOM 706 O O . SER A 1 96 ? 7.461 11.938 8.094 1 98.94 96 SER A O 1
ATOM 708 N N . ILE A 1 97 ? 6.523 10.305 6.871 1 98.88 97 ILE A N 1
ATOM 709 C CA . ILE A 1 97 ? 5.562 11.18 6.207 1 98.88 97 ILE A CA 1
ATOM 710 C C . ILE A 1 97 ? 4.164 10.57 6.312 1 98.88 97 ILE A C 1
ATOM 712 O O . ILE A 1 97 ? 3.9 9.5 5.766 1 98.88 97 ILE A O 1
ATOM 716 N N . ALA A 1 98 ? 3.252 11.258 6.984 1 98.62 98 ALA A N 1
ATOM 717 C CA . ALA A 1 98 ? 1.89 10.773 7.191 1 98.62 98 ALA A CA 1
ATOM 718 C C . ALA A 1 98 ? 1.035 10.992 5.945 1 98.62 98 ALA A C 1
ATOM 720 O O . ALA A 1 98 ? 1.485 11.609 4.977 1 98.62 98 ALA A O 1
ATOM 721 N N . GLY A 1 99 ? -0.172 10.438 6.02 1 96.94 99 GLY A N 1
ATOM 722 C CA . GLY A 1 99 ? -1.118 10.648 4.938 1 96.94 99 GLY A CA 1
ATOM 723 C C . GLY A 1 99 ? -1.63 12.07 4.863 1 96.94 99 GLY A C 1
ATOM 724 O O . GLY A 1 99 ? -1.597 12.805 5.859 1 96.94 99 GLY A O 1
ATOM 725 N N . GLY A 1 100 ? -2.125 12.43 3.664 1 95.25 100 GLY A N 1
ATOM 726 C CA . GLY A 1 100 ? -2.684 13.75 3.441 1 95.25 100 GLY A CA 1
ATOM 727 C C . GLY A 1 100 ? -2.104 14.445 2.225 1 95.25 100 GLY A C 1
ATOM 728 O O . GLY A 1 100 ? -0.978 14.156 1.815 1 95.25 100 GLY A O 1
ATOM 729 N N . THR A 1 101 ? -2.84 15.414 1.775 1 94.94 101 THR A N 1
ATOM 730 C CA . THR A 1 101 ? -2.479 16.078 0.53 1 94.94 101 THR A CA 1
ATOM 731 C C . THR A 1 101 ? -1.287 17.016 0.74 1 94.94 101 THR A C 1
ATOM 733 O O . THR A 1 101 ? -0.413 17.109 -0.124 1 94.94 101 THR A O 1
ATOM 736 N N . THR A 1 102 ? -1.229 17.688 1.842 1 96.25 102 THR A N 1
ATOM 737 C CA . THR A 1 102 ? -0.081 18.531 2.129 1 96.25 102 THR A CA 1
ATOM 738 C C . THR A 1 102 ? 1.191 17.703 2.264 1 96.25 102 THR A C 1
ATOM 740 O O . THR A 1 102 ? 2.238 18.078 1.727 1 96.25 102 THR A O 1
ATOM 743 N N . CYS A 1 103 ? 1.1 16.609 2.918 1 98.12 103 CYS A N 1
ATOM 744 C CA . CYS A 1 103 ? 2.234 15.711 3.098 1 98.12 103 CYS A CA 1
ATOM 745 C C . CYS A 1 103 ? 2.697 15.141 1.762 1 98.12 103 CYS A C 1
ATOM 747 O O . CYS A 1 103 ? 3.891 14.906 1.562 1 98.12 103 CYS A O 1
ATOM 749 N N . LEU A 1 104 ? 1.756 14.914 0.871 1 97.94 104 LEU A N 1
ATOM 750 C CA . LEU A 1 104 ? 2.139 14.453 -0.458 1 97.94 104 LEU A CA 1
ATOM 751 C C . LEU A 1 104 ? 3.029 15.469 -1.157 1 97.94 104 LEU A C 1
ATOM 753 O O . LEU A 1 104 ? 4.02 15.102 -1.793 1 97.94 104 LEU A O 1
ATOM 757 N N . HIS A 1 105 ? 2.695 16.734 -1.047 1 97.38 105 HIS A N 1
ATOM 758 C CA . HIS A 1 105 ? 3.529 17.781 -1.623 1 97.38 105 HIS A CA 1
ATOM 759 C C . HIS A 1 105 ? 4.93 17.766 -1.015 1 97.38 105 HIS A C 1
ATOM 761 O O . HIS A 1 105 ? 5.922 17.938 -1.726 1 97.38 105 HIS A O 1
ATOM 767 N N . ILE A 1 106 ? 4.973 17.516 0.243 1 98.69 106 ILE A N 1
ATOM 768 C CA . ILE A 1 106 ? 6.266 17.438 0.917 1 98.69 106 ILE A CA 1
ATOM 769 C C . ILE A 1 106 ? 7.07 16.266 0.35 1 98.69 106 ILE A C 1
ATOM 771 O O . ILE A 1 106 ? 8.25 16.406 0.035 1 98.69 106 ILE A O 1
ATOM 775 N N . ALA A 1 107 ? 6.43 15.133 0.22 1 98.69 107 ALA A N 1
ATOM 776 C CA . ALA A 1 107 ? 7.07 13.945 -0.338 1 98.69 107 ALA A CA 1
ATOM 777 C C . ALA A 1 107 ? 7.637 14.227 -1.726 1 98.69 107 ALA A C 1
ATOM 779 O O . ALA A 1 107 ? 8.75 13.812 -2.043 1 98.69 107 ALA A O 1
ATOM 780 N N . GLN A 1 108 ? 6.891 14.938 -2.547 1 97.75 108 GLN A N 1
ATOM 781 C CA . GLN A 1 108 ? 7.32 15.266 -3.902 1 97.75 108 GLN A CA 1
ATOM 782 C C . GLN A 1 108 ? 8.586 16.109 -3.889 1 97.75 108 GLN A C 1
ATOM 784 O O . GLN A 1 108 ? 9.531 15.836 -4.633 1 97.75 108 GLN A O 1
ATOM 789 N N . HIS A 1 109 ? 8.562 17.094 -3.031 1 98.12 109 HIS A N 1
ATOM 790 C CA . HIS A 1 109 ? 9.727 17.953 -2.926 1 98.12 109 HIS A CA 1
ATOM 791 C C . HIS A 1 109 ? 10.961 17.172 -2.473 1 98.12 109 HIS A C 1
ATOM 793 O O . HIS A 1 109 ? 12.047 17.344 -3.027 1 98.12 109 HIS A O 1
ATOM 799 N N . ILE A 1 110 ? 10.781 16.312 -1.53 1 98.5 110 ILE A N 1
ATOM 800 C CA . ILE A 1 110 ? 11.891 15.531 -0.994 1 98.5 110 ILE A CA 1
ATOM 801 C C . ILE A 1 110 ? 12.367 14.531 -2.037 1 98.5 110 ILE A C 1
ATOM 803 O O . ILE A 1 110 ? 13.578 14.367 -2.246 1 98.5 110 ILE A O 1
ATOM 807 N N . ALA A 1 111 ? 11.469 13.875 -2.682 1 97.62 111 ALA A N 1
ATOM 808 C CA . ALA A 1 111 ? 11.789 12.852 -3.674 1 97.62 111 ALA A CA 1
ATOM 809 C C . ALA A 1 111 ? 12.531 13.461 -4.863 1 97.62 111 ALA A C 1
ATOM 811 O O . ALA A 1 111 ? 13.328 12.781 -5.52 1 97.62 111 ALA A O 1
ATOM 812 N N . ASP A 1 112 ? 12.297 14.734 -5.121 1 96.56 112 ASP A N 1
ATOM 813 C CA . ASP A 1 112 ? 12.891 15.406 -6.273 1 96.56 112 ASP A CA 1
ATOM 814 C C . ASP A 1 112 ? 14.258 15.992 -5.926 1 96.56 112 ASP A C 1
ATOM 816 O O . ASP A 1 112 ? 15.016 16.375 -6.812 1 96.56 112 ASP A O 1
ATOM 820 N N . ASP A 1 113 ? 14.5 16.109 -4.672 1 97 113 ASP A N 1
ATOM 821 C CA . ASP A 1 113 ? 15.75 16.734 -4.254 1 97 113 ASP A CA 1
ATOM 822 C C . ASP A 1 113 ? 16.922 15.773 -4.441 1 97 113 ASP A C 1
ATOM 824 O O . ASP A 1 113 ? 17.156 14.891 -3.613 1 97 113 ASP A O 1
ATOM 828 N N . THR A 1 114 ? 17.781 15.992 -5.402 1 94.88 114 THR A N 1
ATOM 829 C CA . THR A 1 114 ? 18.859 15.102 -5.793 1 94.88 114 THR A CA 1
ATOM 830 C C . THR A 1 114 ? 20.031 15.234 -4.832 1 94.88 114 THR A C 1
ATOM 832 O O . THR A 1 114 ? 20.969 14.422 -4.871 1 94.88 114 THR A O 1
ATOM 835 N N . ASN A 1 115 ? 19.938 16.234 -3.971 1 96.19 115 ASN A N 1
ATOM 836 C CA . ASN A 1 115 ? 21.016 16.422 -3.004 1 96.19 115 ASN A CA 1
ATOM 837 C C . ASN A 1 115 ? 20.812 15.531 -1.778 1 96.19 115 ASN A C 1
ATOM 839 O O . ASN A 1 115 ? 21.734 15.375 -0.971 1 96.19 115 ASN A O 1
ATOM 843 N N . LEU A 1 116 ? 19.703 15 -1.574 1 97.25 116 LEU A N 1
ATOM 844 C CA . LEU A 1 116 ? 19.406 14.125 -0.444 1 97.25 116 LEU A CA 1
ATOM 845 C C . LEU A 1 116 ? 19.766 12.68 -0.772 1 97.25 116 LEU A C 1
ATOM 847 O O . LEU A 1 116 ? 19.375 12.164 -1.817 1 97.25 116 LEU A O 1
ATOM 851 N N . ALA A 1 117 ? 20.562 12.125 0.161 1 96.31 117 ALA A N 1
ATOM 852 C CA . ALA A 1 117 ? 21 10.734 -0.022 1 96.31 117 ALA A CA 1
ATOM 853 C C . ALA A 1 117 ? 20.828 9.938 1.268 1 96.31 117 ALA A C 1
ATOM 855 O O . ALA A 1 117 ? 20.781 10.516 2.359 1 96.31 117 ALA A O 1
ATOM 856 N N . GLY A 1 118 ? 20.656 8.594 1.112 1 96.62 118 GLY A N 1
ATOM 857 C CA . GLY A 1 118 ? 20.625 7.719 2.273 1 96.62 118 GLY A CA 1
ATOM 858 C C . GLY A 1 118 ? 19.359 7.871 3.096 1 96.62 118 GLY A C 1
ATOM 859 O O . GLY A 1 118 ? 19.375 7.66 4.309 1 96.62 118 GLY A O 1
ATOM 860 N N . LEU A 1 119 ? 18.281 8.25 2.43 1 98.25 119 LEU A N 1
ATOM 861 C CA . LEU A 1 119 ? 17.031 8.453 3.15 1 98.25 119 LEU A CA 1
ATOM 862 C C . LEU A 1 119 ? 16.281 7.133 3.338 1 98.25 119 LEU A C 1
ATOM 864 O O . LEU A 1 119 ? 16.297 6.281 2.447 1 98.25 119 LEU A O 1
ATOM 868 N N . THR A 1 120 ? 15.719 6.984 4.508 1 98.44 120 THR A N 1
ATOM 869 C CA . THR A 1 120 ? 14.672 6 4.746 1 98.44 120 THR A CA 1
ATOM 870 C C . THR A 1 120 ? 13.328 6.684 4.988 1 98.44 120 THR A C 1
ATOM 872 O O . THR A 1 120 ? 13.195 7.504 5.902 1 98.44 120 THR A O 1
ATOM 875 N N . ILE A 1 121 ? 12.406 6.355 4.133 1 98.81 121 ILE A N 1
ATOM 876 C CA . ILE A 1 121 ? 11.07 6.922 4.262 1 98.81 121 ILE A CA 1
ATOM 877 C C . ILE A 1 121 ? 10.141 5.91 4.934 1 98.81 121 ILE A C 1
ATOM 879 O O . ILE A 1 121 ? 10.039 4.762 4.496 1 98.81 121 ILE A O 1
ATOM 883 N N . ILE A 1 122 ? 9.5 6.316 6.016 1 98.81 122 ILE A N 1
ATOM 884 C CA . ILE A 1 122 ? 8.453 5.551 6.684 1 98.81 122 ILE A CA 1
ATOM 885 C C . ILE A 1 122 ? 7.098 6.215 6.449 1 98.81 122 ILE A C 1
ATOM 887 O O . ILE A 1 122 ? 6.926 7.406 6.719 1 98.81 122 ILE A O 1
ATOM 891 N N . THR A 1 123 ? 6.117 5.465 5.93 1 98.88 123 THR A N 1
ATOM 892 C CA . THR A 1 123 ? 4.863 6.148 5.629 1 98.88 123 THR A CA 1
ATOM 893 C C . THR A 1 123 ? 3.689 5.172 5.684 1 98.88 123 THR A C 1
ATOM 895 O O . THR A 1 123 ? 3.846 3.986 5.383 1 98.88 123 THR A O 1
ATOM 898 N N . ASN A 1 124 ? 2.572 5.719 6.09 1 98.69 124 ASN A N 1
ATOM 899 C CA . ASN A 1 124 ? 1.319 4.977 5.984 1 98.69 124 ASN A CA 1
ATOM 900 C C . ASN A 1 124 ? 0.48 5.457 4.805 1 98.69 124 ASN A C 1
ATOM 902 O O . ASN A 1 124 ? -0.72 5.188 4.738 1 98.69 124 ASN A O 1
ATOM 906 N N . SER A 1 125 ? 1.082 6.195 3.93 1 98.62 125 SER A N 1
ATOM 907 C CA . SER A 1 125 ? 0.385 6.805 2.803 1 98.62 125 SER A CA 1
ATOM 908 C C . SER A 1 125 ? 0.769 6.137 1.487 1 98.62 125 SER A C 1
ATOM 910 O O . SER A 1 125 ? 1.939 6.141 1.101 1 98.62 125 SER A O 1
ATOM 912 N N . LEU A 1 126 ? -0.242 5.633 0.805 1 97.94 126 LEU A N 1
ATOM 913 C CA . LEU A 1 126 ? -0.017 4.996 -0.489 1 97.94 126 LEU A CA 1
ATOM 914 C C . LEU A 1 126 ? 0.492 6.008 -1.51 1 97.94 126 LEU A C 1
ATOM 916 O O . LEU A 1 126 ? 1.512 5.777 -2.164 1 97.94 126 LEU A O 1
ATOM 920 N N . PRO A 1 127 ? -0.052 7.219 -1.62 1 97.06 127 PRO A N 1
ATOM 921 C CA . PRO A 1 127 ? 0.451 8.203 -2.58 1 97.06 127 PRO A CA 1
ATOM 922 C C . PRO A 1 127 ? 1.882 8.641 -2.277 1 97.06 127 PRO A C 1
ATOM 924 O O . PRO A 1 127 ? 2.672 8.859 -3.201 1 97.06 127 PRO A O 1
ATOM 927 N N . VAL A 1 128 ? 2.191 8.781 -1.01 1 98.38 128 VAL A N 1
ATOM 928 C CA . VAL A 1 128 ? 3.549 9.164 -0.631 1 98.38 128 VAL A CA 1
ATOM 929 C C . VAL A 1 128 ? 4.535 8.086 -1.082 1 98.38 128 VAL A C 1
ATOM 931 O O . VAL A 1 128 ? 5.566 8.398 -1.683 1 98.38 128 VAL A O 1
ATOM 934 N N . ALA A 1 129 ? 4.211 6.816 -0.797 1 98.44 129 ALA A N 1
ATOM 935 C CA . ALA A 1 129 ? 5.062 5.711 -1.225 1 98.44 129 ALA A CA 1
ATOM 936 C C . ALA A 1 129 ? 5.246 5.711 -2.74 1 98.44 129 ALA A C 1
ATOM 938 O O . ALA A 1 129 ? 6.352 5.492 -3.238 1 98.44 129 ALA A O 1
ATOM 939 N N . ASP A 1 130 ? 4.195 6.035 -3.469 1 96.25 130 ASP A N 1
ATOM 940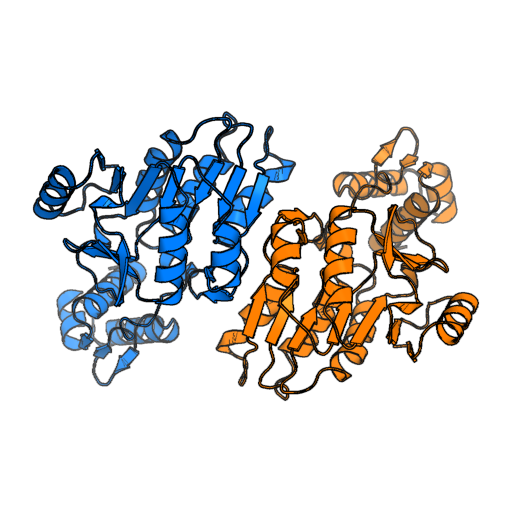 C CA . ASP A 1 130 ? 4.211 6.047 -4.93 1 96.25 130 ASP A CA 1
ATOM 941 C C . ASP A 1 130 ? 5.172 7.113 -5.457 1 96.25 130 ASP A C 1
ATOM 943 O O . ASP A 1 130 ? 5.852 6.898 -6.461 1 96.25 130 ASP A O 1
ATOM 947 N N . GLU A 1 131 ? 5.195 8.242 -4.816 1 95.81 131 GLU A N 1
ATOM 948 C CA . GLU A 1 131 ? 6.059 9.328 -5.258 1 95.81 131 GLU A CA 1
ATOM 949 C C . GLU A 1 131 ? 7.527 8.914 -5.234 1 95.81 131 GLU A C 1
ATOM 951 O O . GLU A 1 131 ? 8.273 9.211 -6.168 1 95.81 131 GLU A O 1
ATOM 956 N N . PHE A 1 132 ? 7.906 8.258 -4.223 1 97.25 132 PHE A N 1
ATOM 957 C CA . PHE A 1 132 ? 9.297 7.84 -4.102 1 97.25 132 PHE A CA 1
ATOM 958 C C . PHE A 1 132 ? 9.602 6.684 -5.047 1 97.25 132 PHE A C 1
ATOM 960 O O . PHE A 1 132 ? 10.68 6.617 -5.633 1 97.25 132 PHE A O 1
ATOM 967 N N . PHE A 1 133 ? 8.641 5.762 -5.156 1 94.62 133 PHE A N 1
ATOM 968 C CA . PHE A 1 133 ? 8.836 4.637 -6.062 1 94.62 133 PHE A CA 1
ATOM 969 C C . PHE A 1 133 ? 9.031 5.121 -7.496 1 94.62 133 PHE A C 1
ATOM 971 O O . PHE A 1 133 ? 9.898 4.621 -8.211 1 94.62 133 PHE A O 1
ATOM 978 N N . ALA A 1 134 ? 8.258 6.102 -7.895 1 90 134 ALA A N 1
ATOM 979 C CA . ALA A 1 134 ? 8.297 6.648 -9.25 1 90 134 ALA A CA 1
ATOM 980 C C . ALA A 1 134 ? 9.672 7.23 -9.562 1 90 134 ALA A C 1
ATOM 982 O O . ALA A 1 134 ? 10.055 7.324 -10.734 1 90 134 ALA A O 1
ATOM 983 N N . ARG A 1 135 ? 10.43 7.547 -8.547 1 89.56 135 ARG A N 1
ATOM 984 C CA . ARG A 1 135 ? 11.719 8.203 -8.75 1 89.56 135 ARG A CA 1
ATOM 985 C C . ARG A 1 135 ? 12.867 7.23 -8.508 1 89.56 135 ARG A C 1
ATOM 987 O O . ARG A 1 135 ? 14.031 7.609 -8.594 1 89.56 135 ARG A O 1
ATOM 994 N N . THR A 1 136 ? 12.586 5.961 -8.266 1 88.88 136 THR A N 1
ATOM 995 C CA . THR A 1 136 ? 13.594 4.973 -7.902 1 88.88 136 THR A CA 1
ATOM 996 C C . THR A 1 136 ? 14.625 4.809 -9.016 1 88.88 136 THR A C 1
ATOM 998 O O . THR A 1 136 ? 15.828 4.742 -8.758 1 88.88 136 THR A O 1
ATOM 1001 N N . SER A 1 137 ? 14.18 4.828 -10.234 1 83.25 137 SER A N 1
ATOM 1002 C CA . SER A 1 137 ? 15.078 4.566 -11.352 1 83.25 137 SER A CA 1
ATOM 1003 C C . SER A 1 137 ? 15.805 5.832 -11.781 1 83.25 137 SER A C 1
ATOM 1005 O O . SER A 1 137 ? 16.906 5.766 -12.328 1 83.25 137 SER A O 1
ATOM 1007 N N . SER A 1 138 ? 15.242 7.016 -11.484 1 85.62 138 SER A N 1
ATOM 1008 C CA . SER A 1 138 ? 15.797 8.258 -12.023 1 85.62 138 SER A CA 1
ATOM 1009 C C . SER A 1 138 ? 16.594 9.016 -10.969 1 85.62 138 SER A C 1
ATOM 1011 O O . SER A 1 138 ? 17.438 9.844 -11.297 1 85.62 138 SER A O 1
ATOM 1013 N N . HIS A 1 139 ? 16.281 8.773 -9.75 1 89.06 139 HIS A N 1
ATOM 1014 C CA . HIS A 1 139 ? 16.984 9.484 -8.688 1 89.06 139 HIS A CA 1
ATOM 1015 C C . HIS A 1 139 ? 18.375 8.906 -8.461 1 89.06 139 HIS A C 1
ATOM 1017 O O . HIS A 1 139 ? 18.547 7.691 -8.375 1 89.06 139 HIS A O 1
ATOM 1023 N N . PRO A 1 140 ? 19.406 9.727 -8.352 1 90.12 140 PRO A N 1
ATOM 1024 C CA . PRO A 1 140 ? 20.766 9.227 -8.156 1 90.12 140 PRO A CA 1
ATOM 1025 C C . PRO A 1 140 ? 20.953 8.477 -6.84 1 90.12 140 PRO A C 1
ATOM 1027 O O . PRO A 1 140 ? 21.812 7.602 -6.73 1 90.12 140 PRO A O 1
ATOM 1030 N N . HIS A 1 141 ? 20.141 8.836 -5.828 1 92.94 141 HIS A N 1
ATOM 1031 C CA . HIS A 1 141 ? 20.141 8.211 -4.512 1 92.94 141 HIS A CA 1
ATOM 1032 C C . HIS A 1 141 ? 18.719 7.875 -4.062 1 92.94 141 HIS A C 1
ATOM 1034 O O . HIS A 1 141 ? 18.172 8.523 -3.162 1 92.94 141 HIS A O 1
ATOM 1040 N N . PRO A 1 142 ? 18.188 6.828 -4.555 1 93 142 PRO A N 1
ATOM 1041 C CA . PRO A 1 142 ? 16.781 6.543 -4.23 1 93 142 PRO A CA 1
ATOM 1042 C C . PRO A 1 142 ? 16.578 6.203 -2.756 1 93 142 PRO A C 1
ATOM 1044 O O . PRO A 1 142 ? 17.422 5.539 -2.148 1 93 142 PRO A O 1
ATOM 1047 N N . ALA A 1 143 ? 15.5 6.699 -2.246 1 96.88 143 ALA A N 1
ATOM 1048 C CA . ALA A 1 143 ? 15.164 6.457 -0.846 1 96.88 143 ALA A CA 1
ATOM 1049 C C . ALA A 1 143 ? 14.656 5.031 -0.643 1 96.88 143 ALA A C 1
ATOM 1051 O O . ALA A 1 143 ? 14.031 4.457 -1.538 1 96.88 143 ALA A O 1
ATOM 1052 N N . ARG A 1 144 ? 15.023 4.465 0.493 1 97.12 144 ARG A N 1
ATOM 1053 C CA . ARG A 1 144 ? 14.352 3.248 0.943 1 97.12 144 ARG A CA 1
ATOM 1054 C C . ARG A 1 144 ? 12.984 3.568 1.543 1 97.12 144 ARG A C 1
ATOM 1056 O O . ARG A 1 144 ? 12.875 4.41 2.438 1 97.12 144 ARG A O 1
ATOM 1063 N N . VAL A 1 145 ? 11.938 2.914 1.015 1 98.5 145 VAL A N 1
ATOM 1064 C CA . VAL A 1 145 ? 10.594 3.23 1.48 1 98.5 145 VAL A CA 1
ATOM 1065 C C . VAL A 1 145 ? 10.023 2.051 2.27 1 98.5 145 VAL A C 1
ATOM 1067 O O . VAL A 1 145 ? 9.977 0.926 1.768 1 98.5 145 VAL A O 1
ATOM 1070 N N . LEU A 1 146 ? 9.648 2.293 3.49 1 98.44 146 LEU A N 1
ATOM 1071 C CA . LEU A 1 146 ? 8.938 1.353 4.352 1 98.44 146 LEU A CA 1
ATOM 1072 C C . LEU A 1 146 ? 7.469 1.739 4.484 1 98.44 146 LEU A C 1
ATOM 1074 O O . LEU A 1 146 ? 7.145 2.742 5.121 1 98.44 146 LEU A O 1
ATOM 1078 N N . LEU A 1 147 ? 6.598 0.947 3.887 1 98.75 147 LEU A N 1
ATOM 1079 C CA . LEU A 1 147 ? 5.156 1.146 3.982 1 98.75 147 LEU A CA 1
ATOM 1080 C C . LEU A 1 147 ? 4.578 0.373 5.164 1 98.75 147 LEU A C 1
ATOM 1082 O O . LEU A 1 147 ? 4.871 -0.811 5.34 1 98.75 147 LEU A O 1
ATOM 1086 N N . THR A 1 148 ? 3.736 0.978 5.918 1 98.25 148 THR A N 1
ATOM 1087 C CA . THR A 1 148 ? 3.285 0.394 7.176 1 98.25 148 THR A CA 1
ATOM 1088 C C . THR A 1 148 ? 2.35 -0.785 6.918 1 98.25 148 THR A C 1
ATOM 1090 O O . THR A 1 148 ? 2.27 -1.709 7.73 1 98.25 148 THR A O 1
ATOM 1093 N N . GLY A 1 149 ? 1.562 -0.793 5.945 1 98.06 149 GLY A N 1
ATOM 1094 C CA . GLY A 1 149 ? 0.433 -1.694 5.766 1 98.06 149 GLY A CA 1
ATOM 1095 C C . GLY A 1 149 ? -0.812 -1.243 6.508 1 98.06 149 GLY A C 1
ATOM 1096 O O . GLY A 1 149 ? -0.874 -0.116 7 1 98.06 149 GLY A O 1
ATOM 1097 N N . GLY A 1 150 ? -1.824 -2.145 6.473 1 98.31 150 GLY A N 1
ATOM 1098 C CA . GLY A 1 150 ? -3.078 -1.838 7.141 1 98.31 150 GLY A CA 1
ATOM 1099 C C . GLY A 1 150 ? -4.258 -1.747 6.191 1 98.31 150 GLY A C 1
ATOM 1100 O O . GLY A 1 150 ? -4.246 -2.359 5.121 1 98.31 150 GLY A O 1
ATOM 1101 N N . GLU A 1 151 ? -5.27 -1.081 6.766 1 97.94 151 GLU A N 1
ATOM 1102 C CA . GLU A 1 151 ? -6.496 -0.87 6.004 1 97.94 151 GLU A CA 1
ATOM 1103 C C . GLU A 1 151 ? -6.543 0.535 5.41 1 97.94 151 GLU A C 1
ATOM 1105 O O . GLU A 1 151 ? -6.242 1.515 6.098 1 97.94 151 GLU A O 1
ATOM 1110 N N . ARG A 1 152 ? -6.945 0.609 4.148 1 97.12 152 ARG A N 1
ATOM 1111 C CA . ARG A 1 152 ? -6.922 1.866 3.41 1 97.12 152 ARG A CA 1
ATOM 1112 C C . ARG A 1 152 ? -8.133 2.729 3.752 1 97.12 152 ARG A C 1
ATOM 1114 O O . ARG A 1 152 ? -9.258 2.23 3.803 1 97.12 152 ARG A O 1
ATOM 1121 N N . THR A 1 153 ? -7.875 3.992 4.016 1 93.75 153 THR A N 1
ATOM 1122 C CA . THR A 1 153 ? -8.93 4.961 4.301 1 93.75 153 THR A CA 1
ATOM 1123 C C . THR A 1 153 ? -9.281 5.762 3.051 1 93.75 153 THR A C 1
ATOM 1125 O O . THR A 1 153 ? -8.609 5.656 2.027 1 93.75 153 THR A O 1
ATOM 1128 N N . PRO A 1 154 ? -10.32 6.52 3.119 1 84.69 154 PRO A N 1
ATOM 1129 C CA . PRO A 1 154 ? -10.672 7.387 1.993 1 84.69 154 PRO A CA 1
ATOM 1130 C C . PRO A 1 154 ? -9.57 8.391 1.659 1 84.69 154 PRO A C 1
ATOM 1132 O O . PRO A 1 154 ? -9.484 8.867 0.523 1 84.69 154 PRO A O 1
ATOM 1135 N N . SER A 1 155 ? -8.68 8.688 2.592 1 87.44 155 SER A N 1
ATOM 1136 C CA . SER A 1 155 ? -7.566 9.609 2.375 1 87.44 155 SER A CA 1
ATOM 1137 C C . SER A 1 155 ? -6.336 8.875 1.85 1 87.44 155 SER A C 1
ATOM 1139 O O . SER A 1 155 ? -5.246 9.445 1.786 1 87.44 155 SER A O 1
ATOM 1141 N N . ASP A 1 156 ? -6.512 7.574 1.524 1 94.19 156 ASP A N 1
ATOM 1142 C CA . ASP A 1 156 ? -5.473 6.703 0.986 1 94.19 156 ASP A CA 1
ATOM 1143 C C . ASP A 1 156 ? -4.344 6.504 1.997 1 94.19 156 ASP A C 1
ATOM 1145 O O . ASP A 1 156 ? -3.176 6.387 1.618 1 94.19 156 ASP A O 1
ATOM 1149 N N . ALA A 1 157 ? -4.719 6.578 3.221 1 97.38 157 ALA A N 1
ATOM 1150 C CA . ALA A 1 157 ? -3.811 6.211 4.305 1 97.38 157 ALA A CA 1
ATOM 1151 C C . ALA A 1 157 ? -4.082 4.789 4.789 1 97.38 157 ALA A C 1
ATOM 1153 O O . ALA A 1 157 ? -5.203 4.289 4.672 1 97.38 157 ALA A O 1
ATOM 1154 N N . LEU A 1 158 ? -3.068 4.176 5.254 1 98.5 158 LEU A N 1
ATOM 1155 C CA . LEU A 1 158 ? -3.182 2.846 5.84 1 98.5 158 LEU A CA 1
ATOM 1156 C C . LEU A 1 158 ? -3.236 2.928 7.363 1 98.5 158 LEU A C 1
ATOM 1158 O O . LEU A 1 158 ? -2.396 3.582 7.984 1 98.5 158 LEU A O 1
ATOM 1162 N N . VAL A 1 159 ? -4.262 2.24 7.938 1 98.31 159 VAL A N 1
ATOM 1163 C CA . VAL A 1 159 ? -4.504 2.381 9.367 1 98.31 159 VAL A CA 1
ATOM 1164 C C . VAL A 1 159 ? -4.824 1.017 9.977 1 98.31 159 VAL A C 1
ATOM 1166 O O . VAL A 1 159 ? -4.922 0.019 9.258 1 98.31 159 VAL A O 1
ATOM 1169 N N . GLY A 1 160 ? -4.898 0.989 11.359 1 96.94 160 GLY A N 1
ATOM 1170 C CA . GLY A 1 160 ? -5.309 -0.214 12.062 1 96.94 160 GLY A CA 1
ATOM 1171 C C . GLY A 1 160 ? -4.145 -0.964 12.688 1 96.94 160 GLY A C 1
ATOM 1172 O O . GLY A 1 160 ? -3.014 -0.474 12.688 1 96.94 160 GLY A O 1
ATOM 1173 N N . PRO A 1 161 ? -4.43 -2.117 13.18 1 95.69 161 PRO A N 1
ATOM 1174 C CA . PRO A 1 161 ? -3.447 -2.855 13.977 1 95.69 161 PRO A CA 1
ATOM 1175 C C . PRO A 1 161 ? -2.174 -3.176 13.195 1 95.69 161 PRO A C 1
ATOM 1177 O O . PRO A 1 161 ? -1.073 -3.115 13.75 1 95.69 161 PRO A O 1
ATOM 1180 N N . ILE A 1 162 ? -2.293 -3.496 11.945 1 96.88 162 ILE A N 1
ATOM 1181 C CA . ILE A 1 162 ? -1.119 -3.809 11.141 1 96.88 162 ILE A CA 1
ATOM 1182 C C . ILE A 1 162 ? -0.231 -2.572 11.023 1 96.88 162 ILE A C 1
ATOM 1184 O O . ILE A 1 162 ? 0.983 -2.65 11.227 1 96.88 162 ILE A O 1
ATOM 1188 N N . ALA A 1 163 ? -0.835 -1.422 10.695 1 97.94 163 ALA A N 1
ATOM 1189 C CA . ALA A 1 163 ? -0.095 -0.167 10.586 1 97.94 163 ALA A CA 1
ATOM 1190 C C . ALA A 1 163 ? 0.577 0.188 11.914 1 97.94 163 ALA A C 1
ATOM 1192 O O . ALA A 1 163 ? 1.768 0.508 11.945 1 97.94 163 ALA A O 1
ATOM 1193 N N . GLU A 1 164 ? -0.181 0.074 12.977 1 97.19 164 GLU A N 1
ATOM 1194 C CA . GLU A 1 164 ? 0.318 0.443 14.297 1 97.19 164 GLU A CA 1
ATOM 1195 C C . GLU A 1 164 ? 1.45 -0.48 14.734 1 97.19 164 GLU A C 1
ATOM 1197 O O . GLU A 1 164 ? 2.451 -0.023 15.289 1 97.19 164 GLU A O 1
ATOM 1202 N N . ALA A 1 165 ? 1.289 -1.742 14.453 1 96.38 165 ALA A N 1
ATOM 1203 C CA . ALA A 1 165 ? 2.326 -2.707 14.812 1 96.38 165 ALA A CA 1
ATOM 1204 C C . ALA A 1 165 ? 3.621 -2.426 14.055 1 96.38 165 ALA A C 1
ATOM 1206 O O . ALA A 1 165 ? 4.715 -2.545 14.617 1 96.38 165 ALA A O 1
ATOM 1207 N N . SER A 1 166 ? 3.523 -2.055 12.828 1 96.44 166 SER A N 1
ATOM 1208 C CA . SER A 1 166 ? 4.707 -1.77 12.023 1 96.44 166 SER A CA 1
ATOM 1209 C C . SER A 1 166 ? 5.48 -0.577 12.578 1 96.44 166 SER A C 1
ATOM 1211 O O . SER A 1 166 ? 6.707 -0.521 12.469 1 96.44 166 SER A O 1
ATOM 1213 N N . LEU A 1 167 ? 4.781 0.311 13.211 1 97.31 167 LEU A N 1
ATOM 1214 C CA . LEU A 1 167 ? 5.375 1.558 13.68 1 97.31 167 LEU A CA 1
ATOM 1215 C C . LEU A 1 167 ? 6.023 1.37 15.047 1 97.31 167 LEU A C 1
ATOM 1217 O O . LEU A 1 167 ? 6.887 2.158 15.445 1 97.31 167 LEU A O 1
ATOM 1221 N N . THR A 1 168 ? 5.656 0.362 15.758 1 93.62 168 THR A N 1
ATOM 1222 C CA . THR A 1 168 ? 6.074 0.16 17.141 1 93.62 168 THR A CA 1
ATOM 1223 C C . THR A 1 168 ? 7.586 -0.001 17.234 1 93.62 168 THR A C 1
ATOM 1225 O O . THR A 1 168 ? 8.211 0.446 18.203 1 93.62 168 THR A O 1
ATOM 1228 N N . ASN A 1 169 ? 8.219 -0.517 16.219 1 88.75 169 ASN A N 1
ATOM 1229 C CA . ASN A 1 169 ? 9.656 -0.764 16.328 1 88.75 169 ASN A CA 1
ATOM 1230 C C . ASN A 1 169 ? 10.438 0.102 15.344 1 88.75 169 ASN A C 1
ATOM 1232 O O . ASN A 1 169 ? 11.586 -0.207 15.016 1 88.75 169 ASN A O 1
ATOM 1236 N N . LEU A 1 170 ? 9.812 1.085 14.852 1 96.12 170 LEU A N 1
ATOM 1237 C CA . LEU A 1 170 ? 10.469 2.035 13.961 1 96.12 170 LEU A CA 1
ATOM 1238 C C . LEU A 1 170 ? 10.609 3.398 14.633 1 96.12 170 LEU A C 1
ATOM 1240 O O . LEU A 1 170 ? 9.766 3.789 15.438 1 96.12 170 LEU A O 1
ATOM 1244 N N . TYR A 1 171 ? 11.719 4.039 14.312 1 97.12 171 TYR A N 1
ATOM 1245 C CA . TYR A 1 171 ? 11.953 5.371 14.859 1 97.12 171 TYR A CA 1
ATOM 1246 C C . TYR A 1 171 ? 12.43 6.332 13.773 1 97.12 171 TYR A C 1
ATOM 1248 O O . TYR A 1 171 ? 13.398 6.051 13.078 1 97.12 171 TYR A O 1
ATOM 1256 N N . ALA A 1 172 ? 11.789 7.434 13.672 1 98.5 172 ALA A N 1
ATOM 1257 C CA . ALA A 1 172 ? 12.141 8.43 12.672 1 98.5 172 ALA A CA 1
ATOM 1258 C C . ALA A 1 172 ? 12.852 9.625 13.305 1 98.5 172 ALA A C 1
ATOM 1260 O O . ALA A 1 172 ? 12.555 9.992 14.445 1 98.5 172 ALA A O 1
ATOM 1261 N N . ASP A 1 173 ? 13.742 10.18 12.539 1 98.81 173 ASP A N 1
ATOM 1262 C CA . ASP A 1 173 ? 14.367 11.43 12.969 1 98.81 173 ASP A CA 1
ATOM 1263 C C . ASP A 1 173 ? 13.367 12.586 12.953 1 98.81 173 ASP A C 1
ATOM 1265 O O . ASP A 1 173 ? 13.383 13.438 13.836 1 98.81 173 ASP A O 1
ATOM 1269 N N . ILE A 1 174 ? 12.547 12.562 11.961 1 98.88 174 ILE A N 1
ATOM 1270 C CA . ILE A 1 174 ? 11.578 13.641 11.781 1 98.88 174 ILE A CA 1
ATOM 1271 C C . ILE A 1 174 ? 10.281 13.078 11.188 1 98.88 174 ILE A C 1
ATOM 1273 O O . ILE A 1 174 ? 10.32 12.164 10.359 1 98.88 174 ILE A O 1
ATOM 1277 N N . LEU A 1 175 ? 9.172 13.578 11.672 1 98.94 175 LEU A N 1
ATOM 1278 C CA . LEU A 1 175 ? 7.84 13.281 11.148 1 98.94 175 LEU A CA 1
ATOM 1279 C C . LEU A 1 175 ? 7.184 14.539 10.586 1 98.94 175 LEU A C 1
ATOM 1281 O O . LEU A 1 175 ? 7.129 15.57 11.258 1 98.94 175 LEU A O 1
ATOM 1285 N N . PHE A 1 176 ? 6.707 14.453 9.297 1 98.94 176 PHE A N 1
ATOM 1286 C CA . PHE A 1 176 ? 5.785 15.438 8.742 1 98.94 176 PHE A CA 1
ATOM 1287 C C . PHE A 1 176 ? 4.352 14.922 8.773 1 98.94 176 PHE A C 1
ATOM 1289 O O . PHE A 1 176 ? 4.055 13.875 8.195 1 98.94 176 PHE A O 1
ATOM 1296 N N . ILE A 1 177 ? 3.494 15.656 9.445 1 98.88 177 ILE A N 1
ATOM 1297 C CA . ILE A 1 177 ? 2.129 15.18 9.641 1 98.88 177 ILE A CA 1
ATOM 1298 C C . ILE A 1 177 ? 1.146 16.344 9.461 1 98.88 177 ILE A C 1
ATOM 1300 O O . ILE A 1 177 ? 1.359 17.422 9.992 1 98.88 177 ILE A O 1
ATOM 1304 N N . GLY A 1 178 ? 0.169 16.094 8.602 1 97.31 178 GLY A N 1
ATOM 1305 C CA . GLY A 1 178 ? -0.868 17.094 8.383 1 97.31 178 GLY A CA 1
ATOM 1306 C C . GLY A 1 178 ? -2.016 16.984 9.367 1 97.31 178 GLY A C 1
ATOM 1307 O O . GLY A 1 178 ? -1.943 16.219 10.336 1 97.31 178 GLY A O 1
ATOM 1308 N N . SER A 1 179 ? -3.012 17.859 9.102 1 93.94 179 SER A N 1
ATOM 1309 C CA . SER A 1 179 ? -4.191 17.844 9.953 1 93.94 179 SER A CA 1
ATOM 1310 C C . SER A 1 179 ? -5.453 18.172 9.164 1 93.94 179 SER A C 1
ATOM 1312 O O . SER A 1 179 ? -5.418 18.984 8.234 1 93.94 179 SER A O 1
ATOM 1314 N N . HIS A 1 180 ? -6.457 17.5 9.578 1 90.12 180 HIS A N 1
ATOM 1315 C CA . HIS A 1 180 ? -7.777 17.859 9.078 1 90.12 180 HIS A CA 1
ATOM 1316 C C . HIS A 1 180 ? -8.328 19.078 9.797 1 90.12 180 HIS A C 1
ATOM 1318 O O . HIS A 1 180 ? -8.969 19.938 9.18 1 90.12 180 HIS A O 1
ATOM 1324 N N . SER A 1 181 ? -8.016 19.125 11.047 1 91.56 181 SER A N 1
ATOM 1325 C CA . SER A 1 181 ? -8.461 20.234 11.891 1 91.56 181 SER A CA 1
ATOM 1326 C C . SER A 1 181 ? -7.426 20.547 12.977 1 91.56 181 SER A C 1
ATOM 1328 O O . SER A 1 181 ? -6.832 19.625 13.547 1 91.56 181 SER A O 1
ATOM 1330 N N . ALA A 1 182 ? -7.281 21.859 13.133 1 96.56 182 ALA A N 1
ATOM 1331 C CA . ALA A 1 182 ? -6.457 22.359 14.234 1 96.56 182 ALA A CA 1
ATOM 1332 C C . ALA A 1 182 ? -7.234 23.359 15.094 1 96.56 182 ALA A C 1
ATOM 1334 O O . ALA A 1 182 ? -7.895 24.25 14.562 1 96.56 182 ALA A O 1
ATOM 1335 N N . THR A 1 183 ? -7.207 23.125 16.359 1 94.5 183 THR A N 1
ATOM 1336 C CA . THR A 1 183 ? -7.828 24.031 17.328 1 94.5 183 THR A CA 1
ATOM 1337 C C . THR A 1 183 ? -6.887 24.297 18.5 1 94.5 183 THR A C 1
ATOM 1339 O O . THR A 1 183 ? -5.758 23.797 18.516 1 94.5 183 THR A O 1
ATOM 1342 N N . ASP A 1 184 ? -7.379 25.078 19.406 1 94 184 ASP A N 1
ATOM 1343 C CA . ASP A 1 184 ? -6.57 25.328 20.594 1 94 184 ASP A CA 1
ATOM 1344 C C . ASP A 1 184 ? -6.414 24.062 21.438 1 94 184 ASP A C 1
ATOM 1346 O O . ASP A 1 184 ? -5.512 23.969 22.266 1 94 184 ASP A O 1
ATOM 1350 N N . SER A 1 185 ? -7.223 23.078 21.203 1 93.12 185 SER A N 1
ATOM 1351 C CA . SER A 1 185 ? -7.188 21.844 21.984 1 93.12 185 SER A CA 1
ATOM 1352 C C . SER A 1 185 ? -6.266 20.812 21.344 1 93.12 185 SER A C 1
ATOM 1354 O O . SER A 1 185 ? -5.973 19.781 21.938 1 93.12 185 SER A O 1
ATOM 1356 N N . GLY A 1 186 ? -5.887 21.078 20.078 1 97.19 186 GLY A N 1
ATOM 1357 C CA . GLY A 1 186 ? -4.969 20.156 19.438 1 97.19 186 GLY A CA 1
ATOM 1358 C C . GLY A 1 186 ? -5.348 19.844 18 1 97.19 186 GLY A C 1
ATOM 1359 O O . GLY A 1 186 ? -6.078 20.609 17.359 1 97.19 186 GLY A O 1
ATOM 1360 N N . LEU A 1 187 ? -4.742 18.75 17.5 1 97.81 187 LEU A N 1
ATOM 1361 C CA . LEU A 1 187 ? -4.992 18.328 16.125 1 97.81 187 LEU A CA 1
ATOM 1362 C C . LEU A 1 187 ? -6.027 17.203 16.078 1 97.81 187 LEU A C 1
ATOM 1364 O O . LEU A 1 187 ? -5.98 16.281 16.891 1 97.81 187 LEU A O 1
ATOM 1368 N N . LEU A 1 188 ? -6.984 17.344 15.102 1 93.62 188 LEU A N 1
ATOM 1369 C CA . LEU A 1 188 ? -8.125 16.438 15.078 1 93.62 188 LEU A CA 1
ATOM 1370 C C . LEU A 1 188 ? -8.328 15.852 13.688 1 93.62 188 LEU A C 1
ATOM 1372 O O . LEU A 1 188 ? -7.871 16.422 12.695 1 93.62 188 LEU A O 1
ATOM 1376 N N . THR A 1 189 ? -8.938 14.719 13.641 1 93 189 THR A N 1
ATOM 1377 C CA . THR A 1 189 ? -9.352 14.055 12.406 1 93 189 THR A CA 1
ATOM 1378 C C . THR A 1 189 ? -10.742 13.445 12.562 1 93 189 THR A C 1
ATOM 1380 O O . THR A 1 189 ? -11.148 13.102 13.672 1 93 189 THR A O 1
ATOM 1383 N N . PRO A 1 190 ? -11.461 13.375 11.492 1 87.81 190 PRO A N 1
ATOM 1384 C CA . PRO A 1 190 ? -12.789 12.773 11.586 1 87.81 190 PRO A CA 1
ATOM 1385 C C . PRO A 1 190 ? -12.742 11.25 11.688 1 87.81 190 PRO A C 1
ATOM 1387 O O . PRO A 1 190 ? -13.758 10.609 11.969 1 87.81 190 PRO A O 1
ATOM 1390 N N . ASN A 1 191 ? -11.648 10.625 11.484 1 89.56 191 ASN A N 1
ATOM 1391 C CA . ASN A 1 191 ? -11.484 9.18 11.406 1 89.56 191 ASN A CA 1
ATOM 1392 C C . ASN A 1 191 ? -10.703 8.641 12.602 1 89.56 191 ASN A C 1
ATOM 1394 O O . ASN A 1 191 ? -9.508 8.906 12.742 1 89.56 191 ASN A O 1
ATOM 1398 N N . LEU A 1 192 ? -11.406 7.812 13.391 1 91.75 192 LEU A N 1
ATOM 1399 C CA . LEU A 1 192 ? -10.82 7.309 14.625 1 91.75 192 LEU A CA 1
ATOM 1400 C C . LEU A 1 192 ? -9.594 6.453 14.336 1 91.75 192 LEU A C 1
ATOM 1402 O O . LEU A 1 192 ? -8.625 6.465 15.102 1 91.75 192 LEU A O 1
ATOM 1406 N N . HIS A 1 193 ? -9.594 5.695 13.281 1 93.94 193 HIS A N 1
ATOM 1407 C CA . HIS A 1 193 ? -8.445 4.863 12.922 1 93.94 193 HIS A CA 1
ATOM 1408 C C . HIS A 1 193 ? -7.258 5.715 12.5 1 93.94 193 HIS A C 1
ATOM 1410 O O . HIS A 1 193 ? -6.113 5.395 12.82 1 93.94 193 HIS A O 1
ATOM 1416 N N . GLU A 1 194 ? -7.531 6.75 11.82 1 95.81 194 GLU A N 1
ATOM 1417 C CA . GLU A 1 194 ? -6.461 7.676 11.453 1 95.81 194 GLU A CA 1
ATOM 1418 C C . GLU A 1 194 ? -5.848 8.328 12.688 1 95.81 194 GLU A C 1
ATOM 1420 O O . GLU A 1 194 ? -4.629 8.477 12.781 1 95.81 194 GLU A O 1
ATOM 1425 N N . ALA A 1 195 ? -6.742 8.664 13.586 1 96.69 195 ALA A N 1
ATOM 1426 C CA . ALA A 1 195 ? -6.246 9.281 14.82 1 96.69 195 ALA A CA 1
ATOM 1427 C C . ALA A 1 195 ? -5.27 8.352 15.539 1 96.69 195 ALA A C 1
ATOM 1429 O O . ALA A 1 195 ? -4.191 8.781 15.953 1 96.69 195 ALA A O 1
ATOM 1430 N N . GLN A 1 196 ? -5.633 7.125 15.625 1 97.19 196 GLN A N 1
ATOM 1431 C CA . GLN A 1 196 ? -4.805 6.164 16.344 1 97.19 196 GLN A CA 1
ATOM 1432 C C . GLN A 1 196 ? -3.471 5.949 15.641 1 97.19 196 GLN A C 1
ATOM 1434 O O . GLN A 1 196 ? -2.418 5.914 16.281 1 97.19 196 GLN A O 1
ATOM 1439 N N . THR A 1 197 ? -3.457 5.77 14.375 1 98.12 197 THR A N 1
ATOM 1440 C CA . THR A 1 197 ? -2.229 5.586 13.609 1 98.12 197 THR A CA 1
ATOM 1441 C C . THR A 1 197 ? -1.368 6.848 13.656 1 98.12 197 THR A C 1
ATOM 1443 O O . THR A 1 197 ? -0.142 6.766 13.758 1 98.12 197 THR A O 1
ATOM 1446 N N . ASN A 1 198 ? -1.993 8.008 13.594 1 98.38 198 ASN A N 1
ATOM 1447 C CA . ASN A 1 198 ? -1.259 9.266 13.727 1 98.38 198 ASN A CA 1
ATOM 1448 C C . ASN A 1 198 ? -0.536 9.352 15.07 1 98.38 198 ASN A C 1
ATOM 1450 O O . ASN A 1 198 ? 0.611 9.797 15.133 1 98.38 198 ASN A O 1
ATOM 1454 N N . ARG A 1 199 ? -1.216 8.914 16.109 1 98.38 199 ARG A N 1
ATOM 1455 C CA . ARG A 1 199 ? -0.583 8.898 17.422 1 98.38 199 ARG A CA 1
ATOM 1456 C C . ARG A 1 199 ? 0.661 8.016 17.422 1 98.38 199 ARG A C 1
ATOM 1458 O O . ARG A 1 199 ? 1.681 8.375 18.016 1 98.38 199 ARG A O 1
ATOM 1465 N N . ALA A 1 200 ? 0.543 6.887 16.781 1 98.44 200 ALA A N 1
ATOM 1466 C CA . ALA A 1 200 ? 1.683 5.977 16.688 1 98.44 200 ALA A CA 1
ATOM 1467 C C . ALA A 1 200 ? 2.84 6.621 15.922 1 98.44 200 ALA A C 1
ATOM 1469 O O . ALA A 1 200 ? 4 6.488 16.312 1 98.44 200 ALA A O 1
ATOM 1470 N N . LEU A 1 201 ? 2.562 7.332 14.883 1 98.69 201 LEU A N 1
ATOM 1471 C CA . LEU A 1 201 ? 3.582 8.047 14.125 1 98.69 201 LEU A CA 1
ATOM 1472 C C . LEU A 1 201 ? 4.273 9.094 15 1 98.69 201 LEU A C 1
ATOM 1474 O O . LEU A 1 201 ? 5.5 9.203 14.984 1 98.69 201 LEU A O 1
ATOM 1478 N N . ILE A 1 202 ? 3.477 9.797 15.727 1 98.69 202 ILE A N 1
ATOM 1479 C CA . ILE A 1 202 ? 3.99 10.859 16.578 1 98.69 202 ILE A CA 1
ATOM 1480 C C . ILE A 1 202 ? 4.887 10.266 17.656 1 98.69 202 ILE A C 1
ATOM 1482 O O . ILE A 1 202 ? 5.984 10.773 17.906 1 98.69 202 ILE A O 1
ATOM 1486 N N . LEU A 1 203 ? 4.449 9.156 18.219 1 97.88 203 LEU A N 1
ATOM 1487 C CA . LEU A 1 203 ? 5.168 8.516 19.312 1 97.88 203 LEU A CA 1
ATOM 1488 C C . LEU A 1 203 ? 6.523 7.996 18.844 1 97.88 203 LEU A C 1
ATOM 1490 O O . LEU A 1 203 ? 7.453 7.867 19.656 1 97.88 203 LEU A O 1
ATOM 1494 N N . ASN A 1 204 ? 6.711 7.82 17.578 1 97.81 204 ASN A N 1
ATOM 1495 C CA . ASN A 1 204 ? 7.906 7.156 17.078 1 97.81 204 ASN A CA 1
ATOM 1496 C C . ASN A 1 204 ? 8.766 8.109 16.25 1 97.81 204 ASN A C 1
ATOM 1498 O O . ASN A 1 204 ? 9.492 7.672 15.344 1 97.81 204 ASN A O 1
ATOM 1502 N N . ALA A 1 205 ? 8.695 9.383 16.547 1 98.5 205 ALA A N 1
ATOM 1503 C CA . ALA A 1 205 ? 9.508 10.391 15.867 1 98.5 205 ALA A CA 1
ATOM 1504 C C . ALA A 1 205 ? 10.258 11.258 16.875 1 98.5 205 ALA A C 1
ATOM 1506 O O . ALA A 1 205 ? 9.703 11.641 17.906 1 98.5 205 ALA A O 1
ATOM 1507 N N . HIS A 1 206 ? 11.453 11.539 16.562 1 98.25 206 HIS A N 1
ATOM 1508 C CA . HIS A 1 206 ? 12.242 12.43 17.406 1 98.25 206 HIS A CA 1
ATOM 1509 C C . HIS A 1 206 ? 11.75 13.867 17.312 1 98.25 206 HIS A C 1
ATOM 1511 O O . HIS A 1 206 ? 11.633 14.555 18.328 1 98.25 206 HIS A O 1
ATOM 1517 N N . LYS A 1 207 ? 11.531 14.297 16.141 1 98.75 207 LYS A N 1
ATOM 1518 C CA . LYS A 1 207 ? 10.992 15.625 15.883 1 98.75 207 LYS A CA 1
ATOM 1519 C C . LYS A 1 207 ? 9.664 15.539 15.133 1 98.75 207 LYS A C 1
ATOM 1521 O O . LYS A 1 207 ? 9.586 14.906 14.078 1 98.75 207 LYS A O 1
ATOM 1526 N N . VAL A 1 208 ? 8.672 16.172 15.672 1 98.88 208 VAL A N 1
ATOM 1527 C CA . VAL A 1 208 ? 7.348 16.156 15.062 1 98.88 208 VAL A CA 1
ATOM 1528 C C . VAL A 1 208 ? 7.051 17.516 14.445 1 98.88 208 VAL A C 1
ATOM 1530 O O . VAL A 1 208 ? 7.012 18.531 15.148 1 98.88 208 VAL A O 1
ATOM 1533 N N . VAL A 1 209 ? 6.797 17.547 13.117 1 98.94 209 VAL A N 1
ATOM 1534 C CA . VAL A 1 209 ? 6.461 18.75 12.375 1 98.94 209 VAL A CA 1
ATOM 1535 C C . VAL A 1 209 ? 5.027 18.656 11.852 1 98.94 209 VAL A C 1
ATOM 1537 O O . VAL A 1 209 ? 4.738 17.875 10.953 1 98.94 209 VAL A O 1
ATOM 1540 N N . SER A 1 210 ? 4.18 19.484 12.391 1 98.88 210 SER A N 1
ATOM 1541 C CA . SER A 1 210 ? 2.807 19.547 11.906 1 98.88 210 SER A CA 1
ATOM 1542 C C . SER A 1 210 ? 2.652 20.609 10.82 1 98.88 210 SER A C 1
ATOM 1544 O O . SER A 1 210 ? 3.16 21.719 10.961 1 98.88 210 SER A O 1
ATOM 1546 N N . VAL A 1 211 ? 1.886 20.234 9.789 1 98.75 211 VAL A N 1
ATOM 1547 C CA . VAL A 1 211 ? 1.765 21.109 8.625 1 98.75 211 VAL A CA 1
ATOM 1548 C C . VAL A 1 211 ? 0.291 21.312 8.273 1 98.75 211 VAL A C 1
ATOM 1550 O O . VAL A 1 211 ? -0.438 20.328 8.078 1 98.75 211 VAL A O 1
ATOM 1553 N N . PHE A 1 212 ? -0.169 22.594 8.203 1 97.31 212 PHE A N 1
ATOM 1554 C CA . PHE A 1 212 ? -1.536 22.875 7.789 1 97.31 212 PHE A CA 1
ATOM 1555 C C . PHE A 1 212 ? -1.688 24.344 7.402 1 97.31 212 PHE A C 1
ATOM 1557 O O . PHE A 1 212 ? -0.991 25.203 7.941 1 97.31 212 PHE A O 1
ATOM 1564 N N . ASP A 1 213 ? -2.5 24.562 6.426 1 95.31 213 ASP A N 1
ATOM 1565 C CA . ASP A 1 213 ? -2.787 25.938 6.055 1 95.31 213 ASP A CA 1
ATOM 1566 C C . ASP A 1 213 ? -3.9 26.531 6.926 1 95.31 213 ASP A C 1
ATOM 1568 O O . ASP A 1 213 ? -4.52 25.812 7.715 1 95.31 213 ASP A O 1
ATOM 1572 N N . GLY A 1 214 ? -4.125 27.797 6.699 1 92.81 214 GLY A N 1
ATOM 1573 C CA . GLY A 1 214 ? -5.051 28.516 7.551 1 92.81 214 GLY A CA 1
ATOM 1574 C C . GLY A 1 214 ? -6.457 27.953 7.52 1 92.81 214 GLY A C 1
ATOM 1575 O O . GLY A 1 214 ? -7.211 28.094 8.484 1 92.81 214 GLY A O 1
ATOM 1576 N N . SER A 1 215 ? -6.84 27.25 6.492 1 87.94 215 SER A N 1
ATOM 1577 C CA . SER A 1 215 ? -8.203 26.734 6.324 1 87.94 215 SER A CA 1
ATOM 1578 C C . SER A 1 215 ? -8.492 25.609 7.309 1 87.94 215 SER A C 1
ATOM 1580 O O . SER A 1 215 ? -9.656 25.234 7.504 1 87.94 215 SER A O 1
ATOM 1582 N N . LYS A 1 216 ? -7.457 25.047 7.977 1 91.12 216 LYS A N 1
ATOM 1583 C CA . LYS A 1 216 ? -7.652 23.906 8.867 1 91.12 216 LYS A CA 1
ATOM 1584 C C . LYS A 1 216 ? -7.902 24.359 10.305 1 91.12 216 LYS A C 1
ATOM 1586 O O . LYS A 1 216 ? -8.25 23.562 11.172 1 91.12 216 LYS A O 1
ATOM 1591 N N . TRP A 1 217 ? -7.777 25.672 10.523 1 92.94 217 TRP A N 1
ATOM 1592 C CA . TRP A 1 217 ? -7.906 26.172 11.891 1 92.94 217 TRP A CA 1
ATOM 1593 C C . TRP A 1 217 ? -9.375 26.312 12.289 1 92.94 217 TRP A C 1
ATOM 1595 O O . TRP A 1 217 ? -10.164 26.922 11.562 1 92.94 217 TRP A O 1
ATOM 1605 N N . ASN A 1 218 ? -9.719 25.656 13.375 1 88.31 218 ASN A N 1
ATOM 1606 C CA . ASN A 1 218 ? -11.031 25.719 13.992 1 88.31 218 ASN A CA 1
ATOM 1607 C C . ASN A 1 218 ? -12.109 25.125 13.086 1 88.31 218 ASN A C 1
ATOM 1609 O O . ASN A 1 218 ? -13.172 25.734 12.906 1 88.31 218 ASN A O 1
ATOM 1613 N N . THR A 1 219 ? -11.734 24.062 12.453 1 82.38 219 THR A N 1
ATOM 1614 C CA . THR A 1 219 ? -12.711 23.234 11.742 1 82.38 219 THR A CA 1
ATOM 1615 C C . THR A 1 219 ? -13.086 22.016 12.578 1 82.38 219 THR A C 1
ATOM 1617 O O . THR A 1 219 ? -12.453 21.719 13.594 1 82.38 219 THR A O 1
ATOM 1620 N N . ALA A 1 220 ? -14.117 21.406 12.164 1 75.12 220 ALA A N 1
ATOM 1621 C CA . ALA A 1 220 ? -14.664 20.297 12.938 1 75.12 220 ALA A CA 1
ATOM 1622 C C . ALA A 1 220 ? -13.773 19.062 12.828 1 75.12 220 ALA A C 1
ATOM 1624 O O . ALA A 1 220 ? -13.156 18.812 11.789 1 75.12 220 ALA A O 1
ATOM 1625 N N . GLY A 1 221 ? -13.523 18.422 13.953 1 82.25 221 GLY A N 1
ATOM 1626 C CA . GLY A 1 221 ? -12.875 17.125 14.023 1 82.25 221 GLY A CA 1
ATOM 1627 C C . GLY A 1 221 ? -13.5 16.203 15.062 1 82.25 221 GLY A C 1
ATOM 1628 O O . GLY A 1 221 ? -14.195 16.672 15.969 1 82.25 221 GLY A O 1
ATOM 1629 N N . LEU A 1 222 ? -13.352 14.969 14.828 1 83 222 LEU A N 1
ATOM 1630 C CA . LEU A 1 222 ? -13.992 13.984 15.695 1 83 222 LEU A CA 1
ATOM 1631 C C . LEU A 1 222 ? -13.016 13.492 16.766 1 83 222 LEU A C 1
ATOM 1633 O O . LEU A 1 222 ? -13.375 13.406 17.938 1 83 222 LEU A O 1
ATOM 1637 N N . ALA A 1 223 ? -11.82 13.172 16.391 1 91.69 223 ALA A N 1
ATOM 1638 C CA . ALA A 1 223 ? -10.859 12.539 17.281 1 91.69 223 ALA A CA 1
ATOM 1639 C C . ALA A 1 223 ? -9.555 13.328 17.344 1 91.69 223 ALA A C 1
ATOM 1641 O O . ALA A 1 223 ? -8.953 13.617 16.297 1 91.69 223 ALA A O 1
ATOM 1642 N N . ARG A 1 224 ? -9.164 13.672 18.562 1 94.75 224 ARG A N 1
ATOM 1643 C CA . ARG A 1 224 ? -7.875 14.328 18.75 1 94.75 224 ARG A CA 1
ATOM 1644 C C . ARG A 1 224 ? -6.738 13.32 18.688 1 94.75 224 ARG A C 1
ATOM 1646 O O . ARG A 1 224 ? -6.82 12.242 19.281 1 94.75 224 ARG A O 1
ATOM 1653 N N . TYR A 1 225 ? -5.688 13.688 17.969 1 97.69 225 TYR A N 1
ATOM 1654 C CA . TYR A 1 225 ? -4.582 12.734 17.891 1 97.69 225 TYR A CA 1
ATOM 1655 C C . TYR A 1 225 ? -3.285 13.367 18.391 1 97.69 225 TYR A C 1
ATOM 1657 O O . TYR A 1 225 ? -2.271 12.68 18.531 1 97.69 225 TYR A O 1
ATOM 1665 N N . ALA A 1 226 ? -3.279 14.695 18.703 1 98.38 226 ALA A N 1
ATOM 1666 C CA . ALA A 1 226 ? -2.08 15.352 19.219 1 98.38 226 ALA A CA 1
ATOM 1667 C C . ALA A 1 226 ? -2.438 16.578 20.062 1 98.38 226 ALA A C 1
ATOM 1669 O O . ALA A 1 226 ? -3.336 17.344 19.703 1 98.38 226 ALA A O 1
ATOM 1670 N N . ASP A 1 227 ? -1.724 16.609 21.156 1 97.62 227 ASP A N 1
ATOM 1671 C CA . ASP A 1 227 ? -1.663 17.875 21.875 1 97.62 227 ASP A CA 1
ATOM 1672 C C . ASP A 1 227 ? -0.529 18.75 21.344 1 97.62 227 ASP A C 1
ATOM 1674 O O . ASP A 1 227 ? 0.391 18.266 20.688 1 97.62 227 ASP A O 1
ATOM 1678 N N . TRP A 1 228 ? -0.683 20.016 21.625 1 98.06 228 TRP A N 1
ATOM 1679 C CA . TRP A 1 228 ? 0.338 20.922 21.109 1 98.06 228 TRP A CA 1
ATOM 1680 C C . TRP A 1 228 ? 1.688 20.641 21.766 1 98.06 228 TRP A C 1
ATOM 1682 O O . TRP A 1 228 ? 2.736 20.938 21.188 1 98.06 228 TRP A O 1
ATOM 1692 N N . SER A 1 229 ? 1.678 19.984 22.922 1 97.69 229 SER A N 1
ATOM 1693 C CA . SER A 1 229 ? 2.92 19.594 23.578 1 97.69 229 SER A CA 1
ATOM 1694 C C . SER A 1 229 ? 3.615 18.469 22.828 1 97.69 229 SER A C 1
ATOM 1696 O O . SER A 1 229 ? 4.797 18.203 23.047 1 97.69 229 SER A O 1
ATOM 1698 N N . ASP A 1 230 ? 2.92 17.766 21.953 1 98.12 230 ASP A N 1
ATOM 1699 C CA . ASP A 1 230 ? 3.461 16.672 21.156 1 98.12 230 ASP A CA 1
ATOM 1700 C C . ASP A 1 230 ? 4.168 17.203 19.906 1 98.12 230 ASP A C 1
ATOM 1702 O O . ASP A 1 230 ? 4.832 16.438 19.203 1 98.12 230 ASP A O 1
ATOM 1706 N N . ILE A 1 231 ? 4.035 18.5 19.641 1 98.62 231 ILE A N 1
ATOM 1707 C CA . ILE A 1 231 ? 4.469 19.078 18.375 1 98.62 231 ILE A CA 1
ATOM 1708 C C . ILE A 1 231 ? 5.707 19.938 18.594 1 98.62 231 ILE A C 1
ATOM 1710 O O . ILE A 1 231 ? 5.695 20.844 19.438 1 98.62 231 ILE A O 1
ATOM 1714 N N . ASP A 1 232 ? 6.699 19.719 17.828 1 98.75 232 ASP A N 1
ATOM 1715 C CA . ASP A 1 232 ? 7.93 20.5 17.953 1 98.75 232 ASP A CA 1
ATOM 1716 C C . ASP A 1 232 ? 7.879 21.734 17.062 1 98.75 232 ASP A C 1
ATOM 1718 O O . ASP A 1 232 ? 8.352 22.812 17.453 1 98.75 232 ASP A O 1
ATOM 1722 N N . THR A 1 233 ? 7.367 21.578 15.891 1 98.81 233 THR A N 1
ATOM 1723 C CA . THR A 1 233 ? 7.324 22.641 14.898 1 98.81 233 THR A CA 1
ATOM 1724 C C . THR A 1 233 ? 5.988 22.656 14.164 1 98.81 233 THR A C 1
ATOM 1726 O O . THR A 1 233 ? 5.461 21.594 13.82 1 98.81 233 THR A O 1
ATOM 1729 N N . VAL A 1 234 ? 5.441 23.812 13.961 1 98.81 234 VAL A N 1
ATOM 1730 C CA . VAL A 1 234 ? 4.289 24 13.086 1 98.81 234 VAL A CA 1
ATOM 1731 C C . VAL A 1 234 ? 4.703 24.797 11.844 1 98.81 234 VAL A C 1
ATOM 1733 O O . VAL A 1 234 ? 5.402 25.797 11.953 1 98.81 234 VAL A O 1
ATOM 1736 N N . ILE A 1 235 ? 4.332 24.312 10.703 1 98.81 235 ILE A N 1
ATOM 1737 C CA . ILE A 1 235 ? 4.445 25.078 9.469 1 98.81 235 ILE A CA 1
ATOM 1738 C C . ILE A 1 235 ? 3.049 25.422 8.945 1 98.81 235 ILE A C 1
ATOM 1740 O O . ILE A 1 235 ? 2.24 24.531 8.695 1 98.81 235 ILE A O 1
ATOM 1744 N N . THR A 1 236 ? 2.783 26.656 8.812 1 98.31 236 THR A N 1
ATOM 1745 C CA . THR A 1 236 ? 1.47 27.141 8.391 1 98.31 236 THR A CA 1
ATOM 1746 C C . THR A 1 236 ? 1.605 28.297 7.41 1 98.31 236 THR A C 1
ATOM 1748 O O . THR A 1 236 ? 2.688 28.531 6.871 1 98.31 236 THR A O 1
ATOM 1751 N N . THR A 1 237 ? 0.46 28.875 7.004 1 96.62 237 THR A N 1
ATOM 1752 C CA . THR A 1 237 ? 0.474 29.953 6.023 1 96.62 237 THR A CA 1
ATOM 1753 C C . THR A 1 237 ? -0.02 31.266 6.645 1 96.62 237 THR A C 1
ATOM 1755 O O . THR A 1 237 ? -0.504 31.266 7.777 1 96.62 237 THR A O 1
ATOM 1758 N N . ARG A 1 238 ? 0.106 32.312 5.848 1 93 238 ARG A N 1
ATOM 1759 C CA . ARG A 1 238 ? -0.161 33.656 6.336 1 93 238 ARG A CA 1
ATOM 1760 C C . ARG A 1 238 ? -1.652 33.875 6.566 1 93 238 ARG A C 1
ATOM 1762 O O . ARG A 1 238 ? -2.049 34.812 7.27 1 93 238 ARG A O 1
ATOM 1769 N N . GLU A 1 239 ? -2.41 33 6.031 1 91.12 239 GLU A N 1
ATOM 1770 C CA . GLU A 1 239 ? -3.859 33.156 6.141 1 91.12 239 GLU A CA 1
ATOM 1771 C C . GLU A 1 239 ? -4.359 32.719 7.516 1 91.12 239 GLU A C 1
ATOM 1773 O O . GLU A 1 239 ? -5.531 32.906 7.844 1 91.12 239 GLU A O 1
ATOM 1778 N N . LEU A 1 240 ? -3.516 32.094 8.273 1 94.56 240 LEU A N 1
ATOM 1779 C CA . LEU A 1 240 ? -3.889 31.75 9.641 1 94.56 240 LEU A CA 1
ATOM 1780 C C . LEU A 1 240 ? -4.266 33 10.438 1 94.56 240 LEU A C 1
ATOM 1782 O O . LEU A 1 240 ? -3.566 34 10.383 1 94.56 240 LEU A O 1
ATOM 1786 N N . PRO A 1 241 ? -5.371 32.969 11.148 1 93.56 241 PRO A N 1
ATOM 1787 C CA . PRO A 1 241 ? -5.762 34.125 11.961 1 93.56 241 PRO A CA 1
ATOM 1788 C C . PRO A 1 241 ? -4.68 34.531 12.953 1 93.56 241 PRO A C 1
ATOM 1790 O O . PRO A 1 241 ? -3.982 33.688 13.508 1 93.56 241 PRO A O 1
ATOM 1793 N N . ALA A 1 242 ? -4.691 35.812 13.227 1 96 242 ALA A N 1
ATOM 1794 C CA . ALA A 1 242 ? -3.65 36.375 14.07 1 96 242 ALA A CA 1
ATOM 1795 C C . ALA A 1 242 ? -3.693 35.781 15.477 1 96 242 ALA A C 1
ATOM 1797 O O . ALA A 1 242 ? -2.65 35.5 16.078 1 96 242 ALA A O 1
ATOM 1798 N N . ASP A 1 243 ? -4.824 35.594 15.93 1 95.38 243 ASP A N 1
ATOM 1799 C CA . ASP A 1 243 ? -4.977 35.031 17.266 1 95.38 243 ASP A CA 1
ATOM 1800 C C . ASP A 1 243 ? -4.5 33.562 17.297 1 95.38 243 ASP A C 1
ATOM 1802 O O . ASP A 1 243 ? -3.916 33.125 18.297 1 95.38 243 ASP A O 1
ATOM 1806 N N . ALA A 1 244 ? -4.758 32.844 16.297 1 96.5 244 ALA A N 1
ATOM 1807 C CA . ALA A 1 244 ? -4.277 31.484 16.172 1 96.5 244 ALA A CA 1
ATOM 1808 C C . ALA A 1 244 ? -2.754 31.438 16.125 1 96.5 244 ALA A C 1
ATOM 1810 O O . ALA A 1 244 ? -2.131 30.609 16.797 1 96.5 244 ALA A O 1
ATOM 1811 N N . LEU A 1 245 ? -2.205 32.312 15.328 1 97.44 245 LEU A N 1
ATOM 1812 C CA . LEU A 1 245 ? -0.752 32.375 15.227 1 97.44 245 LEU A CA 1
ATOM 1813 C C . LEU A 1 245 ? -0.124 32.719 16.578 1 97.44 245 LEU A C 1
ATOM 1815 O O . LEU A 1 245 ? 0.888 32.125 16.953 1 97.44 245 LEU A O 1
ATOM 1819 N N . PHE A 1 246 ? -0.74 33.656 17.234 1 97.25 246 PHE A N 1
ATOM 1820 C CA . PHE A 1 246 ? -0.269 34.031 18.562 1 97.25 246 PHE A CA 1
ATOM 1821 C C . PHE A 1 246 ? -0.317 32.844 19.516 1 97.25 246 PHE A C 1
ATOM 1823 O O . PHE A 1 246 ? 0.655 32.562 20.219 1 97.25 246 PHE A O 1
ATOM 1830 N N . PHE A 1 247 ? -1.425 32.156 19.516 1 97.56 247 PHE A N 1
ATOM 1831 C CA . PHE A 1 247 ? -1.601 30.984 20.359 1 97.56 247 PHE A CA 1
ATOM 1832 C C . PHE A 1 247 ? -0.508 29.953 20.078 1 97.56 247 PHE A C 1
ATOM 1834 O O . PHE A 1 247 ? 0.111 29.438 21.016 1 97.56 247 PHE A O 1
ATOM 1841 N N . LEU A 1 248 ? -0.269 29.641 18.812 1 98.25 248 LEU A N 1
ATOM 1842 C CA . LEU A 1 248 ? 0.714 28.625 18.422 1 98.25 248 LEU A CA 1
ATOM 1843 C C . LEU A 1 248 ? 2.113 29.031 18.875 1 98.25 248 LEU A C 1
ATOM 1845 O O . LEU A 1 248 ? 2.875 28.203 19.359 1 98.25 248 LEU A O 1
ATOM 1849 N N . LYS A 1 249 ? 2.441 30.328 18.734 1 97.62 249 LYS A N 1
ATOM 1850 C CA . LYS A 1 249 ? 3.764 30.812 19.109 1 97.62 249 LYS A CA 1
ATOM 1851 C C . LYS A 1 249 ? 3.994 30.688 20.609 1 97.62 249 LYS A C 1
ATOM 1853 O O . LYS A 1 249 ? 5.133 30.531 21.047 1 97.62 249 LYS A O 1
ATOM 1858 N N . GLN A 1 250 ? 2.932 30.609 21.328 1 97.62 250 GLN A N 1
ATOM 1859 C CA . GLN A 1 250 ? 3.031 30.469 22.781 1 97.62 250 GLN A CA 1
ATOM 1860 C C . GLN A 1 250 ? 3.115 29.016 23.188 1 97.62 250 GLN A C 1
ATOM 1862 O O . GLN A 1 250 ? 3.578 28.703 24.297 1 97.62 250 GLN A O 1
ATOM 1867 N N . ASN A 1 251 ? 2.73 28.094 22.359 1 97.69 251 ASN A N 1
ATOM 1868 C CA . ASN A 1 251 ? 2.502 26.719 22.828 1 97.69 251 ASN A CA 1
ATOM 1869 C C . ASN A 1 251 ? 3.367 25.719 22.078 1 97.69 251 ASN A C 1
ATOM 1871 O O . ASN A 1 251 ? 3.445 24.547 22.453 1 97.69 251 ASN A O 1
ATOM 1875 N N . VAL A 1 252 ? 3.969 26.109 21.031 1 97.81 252 VAL A N 1
ATOM 1876 C CA . VAL A 1 252 ? 4.824 25.234 20.234 1 97.81 252 VAL A CA 1
ATOM 1877 C C . VAL A 1 252 ? 6.23 25.828 20.156 1 97.81 252 VAL A C 1
ATOM 1879 O O . VAL A 1 252 ? 6.398 27.047 20.094 1 97.81 252 VAL A O 1
ATOM 1882 N N . ASN A 1 253 ? 7.18 24.969 20.125 1 96.75 253 ASN A N 1
ATOM 1883 C CA . ASN A 1 253 ? 8.57 25.406 20.172 1 96.75 253 ASN A CA 1
ATOM 1884 C C . ASN A 1 253 ? 8.922 26.297 18.984 1 96.75 253 ASN A C 1
ATOM 1886 O O . ASN A 1 253 ? 9.656 27.281 19.125 1 96.75 253 ASN A O 1
ATOM 1890 N N . GLU A 1 254 ? 8.43 25.969 17.828 1 98.38 254 GLU A N 1
ATOM 1891 C CA . GLU A 1 254 ? 8.758 26.688 16.609 1 98.38 254 GLU A CA 1
ATOM 1892 C C . GLU A 1 254 ? 7.555 26.766 15.672 1 98.38 254 GLU A C 1
ATOM 1894 O O . GLU A 1 254 ? 6.887 25.766 15.43 1 98.38 254 GLU A O 1
ATOM 1899 N N . VAL A 1 255 ? 7.301 28 15.211 1 98.56 255 VAL A N 1
ATOM 1900 C CA . VAL A 1 255 ? 6.246 28.219 14.227 1 98.56 255 VAL A CA 1
ATOM 1901 C C . VAL A 1 255 ? 6.832 28.875 12.977 1 98.56 255 VAL A C 1
ATOM 1903 O O . VAL A 1 255 ? 7.414 29.969 13.062 1 98.56 255 VAL A O 1
ATOM 1906 N N . LEU A 1 256 ? 6.707 28.203 11.844 1 98.5 256 LEU A N 1
ATOM 1907 C CA . LEU A 1 256 ? 7.16 28.719 10.562 1 98.5 256 LEU A CA 1
ATOM 1908 C C . LEU A 1 256 ? 5.977 29.078 9.672 1 98.5 256 LEU A C 1
ATOM 1910 O O . LEU A 1 256 ? 5.09 28.25 9.445 1 98.5 256 LEU A O 1
ATOM 1914 N N . VAL A 1 257 ? 6.008 30.297 9.242 1 97.81 257 VAL A N 1
ATOM 1915 C CA . VAL A 1 257 ? 4.969 30.75 8.328 1 97.81 257 VAL A CA 1
ATOM 1916 C C . VAL A 1 257 ? 5.504 30.75 6.895 1 97.81 257 VAL A C 1
ATOM 1918 O O . VAL A 1 257 ? 6.438 31.484 6.574 1 97.81 257 VAL A O 1
ATOM 1921 N N . ALA A 1 258 ? 4.918 29.922 6.156 1 96.38 258 ALA A N 1
ATOM 1922 C CA . ALA A 1 258 ? 5.367 29.734 4.777 1 96.38 258 ALA A CA 1
ATOM 1923 C C . ALA A 1 258 ? 4.785 30.797 3.855 1 96.38 258 ALA A C 1
ATOM 1925 O O . ALA A 1 258 ? 3.734 31.375 4.145 1 96.38 258 ALA A O 1
ATOM 1926 N N . MET B 1 1 ? 5.785 -12.195 -39.094 1 70.19 1 MET B N 1
ATOM 1927 C CA . MET B 1 1 ? 5.594 -12.336 -37.656 1 70.19 1 MET B CA 1
ATOM 1928 C C . MET B 1 1 ? 5.363 -10.977 -37 1 70.19 1 MET B C 1
ATOM 1930 O O . MET B 1 1 ? 6 -9.984 -37.375 1 70.19 1 MET B O 1
ATOM 1934 N N . LEU B 1 2 ? 4.391 -10.812 -36.281 1 74.69 2 LEU B N 1
ATOM 1935 C CA . LEU B 1 2 ? 4.062 -9.539 -35.656 1 74.69 2 LEU B CA 1
ATOM 1936 C C . LEU B 1 2 ? 5.129 -9.148 -34.625 1 74.69 2 LEU B C 1
ATOM 1938 O O . LEU B 1 2 ? 5.68 -10.016 -33.938 1 74.69 2 LEU B O 1
ATOM 1942 N N . PRO B 1 3 ? 5.383 -7.855 -34.656 1 81.5 3 PRO B N 1
ATOM 1943 C CA . PRO B 1 3 ? 6.477 -7.398 -33.781 1 81.5 3 PRO B CA 1
ATOM 1944 C C . PRO B 1 3 ? 6.316 -7.852 -32.344 1 81.5 3 PRO B C 1
ATOM 1946 O O . PRO B 1 3 ? 7.289 -8.273 -31.703 1 81.5 3 PRO B O 1
ATOM 1949 N N . ASP B 1 4 ? 5.164 -7.879 -31.938 1 76.69 4 ASP B N 1
ATOM 1950 C CA . ASP B 1 4 ? 4.93 -8.242 -30.531 1 76.69 4 ASP B CA 1
ATOM 1951 C C . ASP B 1 4 ? 5.195 -9.734 -30.312 1 76.69 4 ASP B C 1
ATOM 1953 O O . ASP B 1 4 ? 5.766 -10.117 -29.2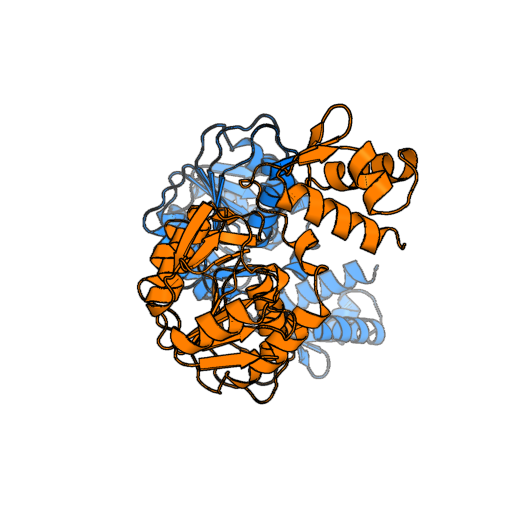81 1 76.69 4 ASP B O 1
ATOM 1957 N N . VAL B 1 5 ? 4.781 -10.539 -31.156 1 75.88 5 VAL B N 1
ATOM 1958 C CA . VAL B 1 5 ? 5.027 -11.977 -31.094 1 75.88 5 VAL B CA 1
ATOM 1959 C C . VAL B 1 5 ? 6.527 -12.242 -31.203 1 75.88 5 VAL B C 1
ATOM 1961 O O . VAL B 1 5 ? 7.066 -13.086 -30.469 1 75.88 5 VAL B O 1
ATOM 1964 N N . ARG B 1 6 ? 7.109 -11.516 -32.125 1 84.38 6 ARG B N 1
ATOM 1965 C CA . ARG B 1 6 ? 8.539 -11.672 -32.375 1 84.38 6 ARG B CA 1
ATOM 1966 C C . ARG B 1 6 ? 9.344 -11.312 -31.125 1 84.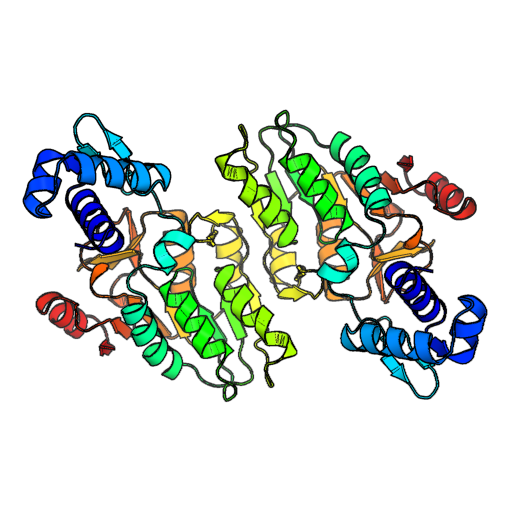38 6 ARG B C 1
ATOM 1968 O O . ARG B 1 6 ? 10.227 -12.062 -30.703 1 84.38 6 ARG B O 1
ATOM 1975 N N . LYS B 1 7 ? 9.023 -10.289 -30.438 1 84.25 7 LYS B N 1
ATOM 1976 C CA . LYS B 1 7 ? 9.727 -9.844 -29.25 1 84.25 7 LYS B CA 1
ATOM 1977 C C . LYS B 1 7 ? 9.562 -10.836 -28.094 1 84.25 7 LYS B C 1
ATOM 1979 O O . LYS B 1 7 ? 10.508 -11.094 -27.359 1 84.25 7 LYS B O 1
ATOM 1984 N N . LYS B 1 8 ? 8.438 -11.367 -28.062 1 76.88 8 LYS B N 1
ATOM 1985 C CA . LYS B 1 8 ? 8.188 -12.406 -27.078 1 76.88 8 LYS B CA 1
ATOM 1986 C C . LYS B 1 8 ? 9.094 -13.609 -27.297 1 76.88 8 LYS B C 1
ATOM 1988 O O . LYS B 1 8 ? 9.641 -14.172 -26.344 1 76.88 8 LYS B O 1
ATOM 1993 N N . ARG B 1 9 ? 9.211 -13.977 -28.547 1 79.25 9 ARG B N 1
ATOM 1994 C CA . ARG B 1 9 ? 10.062 -15.109 -28.891 1 79.25 9 ARG B CA 1
ATOM 1995 C C . ARG B 1 9 ? 11.531 -14.805 -28.625 1 79.25 9 ARG B C 1
ATOM 1997 O O . ARG B 1 9 ? 12.273 -15.672 -28.156 1 79.25 9 ARG B O 1
ATOM 2004 N N . ILE B 1 10 ? 11.891 -13.562 -28.891 1 85.31 10 ILE B N 1
ATOM 2005 C CA . ILE B 1 10 ? 13.258 -13.125 -28.594 1 85.31 10 ILE B CA 1
ATOM 2006 C C . ILE B 1 10 ? 13.531 -13.242 -27.094 1 85.31 10 ILE B C 1
ATOM 2008 O O . ILE B 1 10 ? 14.547 -13.805 -26.688 1 85.31 10 ILE B O 1
ATOM 2012 N N . LEU B 1 11 ? 12.562 -12.688 -26.391 1 77.44 11 LEU B N 1
ATOM 2013 C CA . LEU B 1 11 ? 12.719 -12.711 -24.938 1 77.44 11 LEU B CA 1
ATOM 2014 C C . LEU B 1 11 ? 12.812 -14.141 -24.422 1 77.44 11 LEU B C 1
ATOM 2016 O O . LEU B 1 11 ? 13.656 -14.445 -23.578 1 77.44 11 LEU B O 1
ATOM 2020 N N . GLN B 1 12 ? 12.008 -14.961 -24.938 1 73.19 12 GLN B N 1
ATOM 2021 C CA . GLN B 1 12 ? 12.031 -16.375 -24.562 1 73.19 12 GLN B CA 1
ATOM 2022 C C . GLN B 1 12 ? 13.375 -17.016 -24.891 1 73.19 12 GLN B C 1
ATOM 2024 O O . GLN B 1 12 ? 13.93 -17.75 -24.062 1 73.19 12 GLN B O 1
ATOM 2029 N N . GLU B 1 13 ? 13.891 -16.703 -26.047 1 77.75 13 GLU B N 1
ATOM 2030 C CA . GLU B 1 13 ? 15.164 -17.266 -26.484 1 77.75 13 GLU B CA 1
ATOM 2031 C C . GLU B 1 13 ? 16.328 -16.766 -25.625 1 77.75 13 GLU B C 1
ATOM 2033 O O . GLU B 1 13 ? 17.172 -17.547 -25.203 1 77.75 13 GLU B O 1
ATOM 2038 N N . VAL B 1 14 ? 16.25 -15.477 -25.312 1 79.38 14 VAL B N 1
ATOM 2039 C CA . VAL B 1 14 ? 17.328 -14.875 -24.531 1 79.38 14 VAL B CA 1
ATOM 2040 C C . VAL B 1 14 ? 17.281 -15.422 -23.094 1 79.38 14 VAL B C 1
ATOM 2042 O O . VAL B 1 14 ? 18.328 -15.727 -22.516 1 79.38 14 VAL B O 1
ATOM 2045 N N . GLN B 1 15 ? 16.078 -15.539 -22.594 1 70.75 15 GLN B N 1
ATOM 2046 C CA . GLN B 1 15 ? 15.914 -16.031 -21.219 1 70.75 15 GLN B CA 1
ATOM 2047 C C . GLN B 1 15 ? 16.266 -17.516 -21.125 1 70.75 15 GLN B C 1
ATOM 2049 O O . GLN B 1 15 ? 16.875 -17.938 -20.141 1 70.75 15 GLN B O 1
ATOM 2054 N N . ALA B 1 16 ? 15.914 -18.266 -22.078 1 66.31 16 ALA B N 1
ATOM 2055 C CA . ALA B 1 16 ? 16.141 -19.703 -22.094 1 66.31 16 ALA B CA 1
ATOM 2056 C C . ALA B 1 16 ? 17.641 -20.016 -22.188 1 66.31 16 ALA B C 1
ATOM 2058 O O . ALA B 1 16 ? 18.109 -20.984 -21.578 1 66.31 16 ALA B O 1
ATOM 2059 N N . HIS B 1 17 ? 18.328 -19.141 -22.828 1 72.44 17 HIS B N 1
ATOM 2060 C CA . HIS B 1 17 ? 19.719 -19.469 -23.109 1 72.44 17 HIS B CA 1
ATOM 2061 C C . HIS B 1 17 ? 20.672 -18.5 -22.422 1 72.44 17 HIS B C 1
ATOM 2063 O O . HIS B 1 17 ? 21.891 -18.625 -22.547 1 72.44 17 HIS B O 1
ATOM 2069 N N . GLY B 1 18 ? 19.969 -17.578 -21.625 1 71.19 18 GLY B N 1
ATOM 2070 C CA . GLY B 1 18 ? 20.75 -16.578 -20.922 1 71.19 18 GLY B CA 1
ATOM 2071 C C . GLY B 1 18 ? 21.234 -15.461 -21.844 1 71.19 18 GLY B C 1
ATOM 2072 O O . GLY B 1 18 ? 21.438 -14.336 -21.391 1 71.19 18 GLY B O 1
ATOM 2073 N N . SER B 1 19 ? 21.531 -15.836 -23.109 1 78.31 19 SER B N 1
ATOM 2074 C CA . SER B 1 19 ? 21.938 -14.891 -24.141 1 78.31 19 SER B CA 1
ATOM 2075 C C . SER B 1 19 ? 21.531 -15.375 -25.531 1 78.31 19 SER B C 1
ATOM 2077 O O . SER B 1 19 ? 21.172 -16.547 -25.703 1 78.31 19 SER B O 1
ATOM 2079 N N . ALA B 1 20 ? 21.391 -14.43 -26.469 1 86.88 20 ALA B N 1
ATOM 2080 C CA . ALA B 1 20 ? 21.141 -14.781 -27.859 1 86.88 20 ALA B CA 1
ATOM 2081 C C . ALA B 1 20 ? 21.844 -13.82 -28.812 1 86.88 20 ALA B C 1
ATOM 2083 O O . ALA B 1 20 ? 21.938 -12.617 -28.531 1 86.88 20 ALA B O 1
ATOM 2084 N N . GLN B 1 21 ? 22.391 -14.383 -29.906 1 89.5 21 GLN B N 1
ATOM 2085 C CA . GLN B 1 21 ? 23.031 -13.57 -30.938 1 89.5 21 GLN B CA 1
ATOM 2086 C C . GLN B 1 21 ? 22.031 -13.094 -31.969 1 89.5 21 GLN B C 1
ATOM 2088 O O . GLN B 1 21 ? 21.094 -13.82 -32.312 1 89.5 21 GLN B O 1
ATOM 2093 N N . VAL B 1 22 ? 22.297 -11.945 -32.469 1 92.62 22 VAL B N 1
ATOM 2094 C CA . VAL B 1 22 ? 21.422 -11.32 -33.438 1 92.62 22 VAL B CA 1
ATOM 2095 C C . VAL B 1 22 ? 21.25 -12.258 -34.656 1 92.62 22 VAL B C 1
ATOM 2097 O O . VAL B 1 22 ? 20.141 -12.461 -35.125 1 92.62 22 VAL B O 1
ATOM 2100 N N . ALA B 1 23 ? 22.391 -12.906 -35 1 91 23 ALA B N 1
ATOM 2101 C CA . ALA B 1 23 ? 22.359 -13.781 -36.188 1 91 23 ALA B CA 1
ATOM 2102 C C . ALA B 1 23 ? 21.484 -14.992 -35.938 1 91 23 ALA B C 1
ATOM 2104 O O . ALA B 1 23 ? 20.688 -15.383 -36.812 1 91 23 ALA B O 1
ATOM 2105 N N . ASP B 1 24 ? 21.547 -15.539 -34.781 1 90.38 24 ASP B N 1
ATOM 2106 C CA . ASP B 1 24 ? 20.766 -16.719 -34.438 1 90.38 24 ASP B CA 1
ATOM 2107 C C . ASP B 1 24 ? 19.281 -16.391 -34.312 1 90.38 24 ASP B C 1
ATOM 2109 O O . ASP B 1 24 ? 18.438 -17.156 -34.75 1 90.38 24 ASP B O 1
ATOM 2113 N N . LEU B 1 25 ? 19 -15.273 -33.719 1 92.25 25 LEU B N 1
ATOM 2114 C CA . LEU B 1 25 ? 17.609 -14.82 -33.562 1 92.25 25 LEU B CA 1
ATOM 2115 C C . LEU B 1 25 ? 16.984 -14.547 -34.938 1 92.25 25 LEU B C 1
ATOM 2117 O O . LEU B 1 25 ? 15.82 -14.883 -35.156 1 92.25 25 LEU B O 1
ATOM 2121 N N . ALA B 1 26 ? 17.781 -13.922 -35.812 1 92.38 26 ALA B N 1
ATOM 2122 C CA . ALA B 1 26 ? 17.297 -13.633 -37.156 1 92.38 26 ALA B CA 1
ATOM 2123 C C . ALA B 1 26 ? 16.938 -14.914 -37.906 1 92.38 26 ALA B C 1
ATOM 2125 O O . ALA B 1 26 ? 15.875 -14.984 -38.531 1 92.38 26 ALA B O 1
ATOM 2126 N N . LYS B 1 27 ? 17.812 -15.922 -37.812 1 91 27 LYS B N 1
ATOM 2127 C CA . LYS B 1 27 ? 17.562 -17.219 -38.438 1 91 27 LYS B CA 1
ATOM 2128 C C . LYS B 1 27 ? 16.344 -17.906 -37.844 1 91 27 LYS B C 1
ATOM 2130 O O . LYS B 1 27 ? 15.492 -18.422 -38.562 1 91 27 LYS B O 1
ATOM 2135 N N . LEU B 1 28 ? 16.234 -17.859 -36.531 1 87.31 28 LEU B N 1
ATOM 2136 C CA . LEU B 1 28 ? 15.18 -18.531 -35.781 1 87.31 28 LEU B CA 1
ATOM 2137 C C . LEU B 1 28 ? 13.82 -17.938 -36.125 1 87.31 28 LEU B C 1
ATOM 2139 O O . LEU B 1 28 ? 12.828 -18.656 -36.219 1 87.31 28 LEU B O 1
ATOM 2143 N N . LEU B 1 29 ? 13.797 -16.609 -36.312 1 89.38 29 LEU B N 1
ATOM 2144 C CA . LEU B 1 29 ? 12.539 -15.883 -36.438 1 89.38 29 LEU B CA 1
ATOM 2145 C C . LEU B 1 29 ? 12.211 -15.609 -37.906 1 89.38 29 LEU B C 1
ATOM 2147 O O . LEU B 1 29 ? 11.109 -15.156 -38.25 1 89.38 29 LEU B O 1
ATOM 2151 N N . GLY B 1 30 ? 13.266 -15.844 -38.781 1 90.19 30 GLY B N 1
ATOM 2152 C CA . GLY B 1 30 ? 13.086 -15.609 -40.188 1 90.19 30 GLY B CA 1
ATOM 2153 C C . GLY B 1 30 ? 12.961 -14.141 -40.562 1 90.19 30 GLY B C 1
ATOM 2154 O O . GLY B 1 30 ? 12.141 -13.766 -41.375 1 90.19 30 GLY B O 1
ATOM 2155 N N . VAL B 1 31 ? 13.68 -13.328 -39.812 1 91.75 31 VAL B N 1
ATOM 2156 C CA . VAL B 1 31 ? 13.664 -11.891 -40.094 1 91.75 31 VAL B CA 1
ATOM 2157 C C . VAL B 1 31 ? 15.094 -11.383 -40.25 1 91.75 31 VAL B C 1
ATOM 2159 O O . VAL B 1 31 ? 16.047 -12.125 -40.062 1 91.75 31 VAL B O 1
ATOM 2162 N N . SER B 1 32 ? 15.195 -10.133 -40.688 1 90.88 32 SER B N 1
ATOM 2163 C CA . SER B 1 32 ? 16.516 -9.539 -40.906 1 90.88 32 SER B CA 1
ATOM 2164 C C . SER B 1 32 ? 17.203 -9.234 -39.562 1 90.88 32 SER B C 1
ATOM 2166 O O . SER B 1 32 ? 16.531 -9.047 -38.562 1 90.88 32 SER B O 1
ATOM 2168 N N . SER B 1 33 ? 18.516 -9.234 -39.594 1 91.44 33 SER B N 1
ATOM 2169 C CA . SER B 1 33 ? 19.297 -8.82 -38.438 1 91.44 33 SER B CA 1
ATOM 2170 C C . SER B 1 33 ? 18.891 -7.43 -37.969 1 91.44 33 SER B C 1
ATOM 2172 O O . SER B 1 33 ? 18.891 -7.148 -36.75 1 91.44 33 SER B O 1
ATOM 2174 N N . MET B 1 34 ? 18.547 -6.605 -38.938 1 90.5 34 MET B N 1
ATOM 2175 C CA . MET B 1 34 ? 18.141 -5.242 -38.625 1 90.5 34 MET B CA 1
ATOM 2176 C C . MET B 1 34 ? 16.859 -5.242 -37.812 1 90.5 34 MET B C 1
ATOM 2178 O O . MET B 1 34 ? 16.719 -4.484 -36.844 1 90.5 34 MET B O 1
ATOM 2182 N N . THR B 1 35 ? 15.977 -6.047 -38.156 1 89.06 35 THR B N 1
ATOM 2183 C CA . THR B 1 35 ? 14.719 -6.188 -37.438 1 89.06 35 THR B CA 1
ATOM 2184 C C . THR B 1 35 ? 14.961 -6.688 -36 1 89.06 35 THR B C 1
ATOM 2186 O O . THR B 1 35 ? 14.375 -6.172 -35.062 1 89.06 35 THR B O 1
ATOM 2189 N N . VAL B 1 36 ? 15.844 -7.688 -35.844 1 92.19 36 VAL B N 1
ATOM 2190 C CA . VAL B 1 36 ? 16.172 -8.234 -34.531 1 92.19 36 VAL B CA 1
ATOM 2191 C C . VAL B 1 36 ? 16.828 -7.148 -33.656 1 92.19 36 VAL B C 1
ATOM 2193 O O . VAL B 1 36 ? 16.484 -6.996 -32.5 1 92.19 36 VAL B O 1
ATOM 2196 N N . ARG B 1 37 ? 17.703 -6.398 -34.281 1 89.56 37 ARG B N 1
ATOM 2197 C CA . ARG B 1 37 ? 18.406 -5.352 -33.531 1 89.56 37 ARG B CA 1
ATOM 2198 C C . ARG B 1 37 ? 17.422 -4.289 -33.031 1 89.56 37 ARG B C 1
ATOM 2200 O O . ARG B 1 37 ? 17.562 -3.797 -31.906 1 89.56 37 ARG B O 1
ATOM 2207 N N . ARG B 1 38 ? 16.469 -4 -33.812 1 86.56 38 ARG B N 1
ATOM 2208 C CA . ARG B 1 38 ? 15.453 -3.039 -33.406 1 86.56 38 ARG B CA 1
ATOM 2209 C C . ARG B 1 38 ? 14.633 -3.572 -32.219 1 86.56 38 ARG B C 1
ATOM 2211 O O . ARG B 1 38 ? 14.375 -2.852 -31.266 1 86.56 38 ARG B O 1
ATOM 2218 N N . ASP B 1 39 ? 14.328 -4.797 -32.375 1 87.75 39 ASP B N 1
ATOM 2219 C CA . ASP B 1 39 ? 13.555 -5.434 -31.312 1 87.75 39 ASP B CA 1
ATOM 2220 C C . ASP B 1 39 ? 14.367 -5.516 -30.031 1 87.75 39 ASP B C 1
ATOM 2222 O O . ASP B 1 39 ? 13.844 -5.25 -28.938 1 87.75 39 ASP B O 1
ATOM 2226 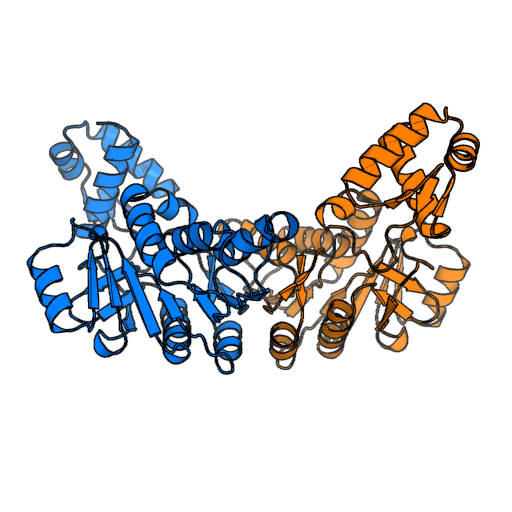N N . LEU B 1 40 ? 15.617 -5.898 -30.188 1 87.69 40 LEU B N 1
ATOM 2227 C CA . LEU B 1 40 ? 16.484 -5.992 -29.031 1 87.69 40 LEU B CA 1
ATOM 2228 C C . LEU B 1 40 ? 16.672 -4.629 -28.375 1 87.69 40 LEU B C 1
ATOM 2230 O O . LEU B 1 40 ? 16.703 -4.527 -27.141 1 87.69 40 LEU B O 1
ATOM 2234 N N . ALA B 1 41 ? 16.734 -3.619 -29.172 1 84.12 41 ALA B N 1
ATOM 2235 C CA . ALA B 1 41 ? 16.859 -2.266 -28.641 1 84.12 41 ALA B CA 1
ATOM 2236 C C . ALA B 1 41 ? 15.625 -1.884 -27.828 1 84.12 41 ALA B C 1
ATOM 2238 O O . ALA B 1 41 ? 15.742 -1.318 -26.734 1 84.12 41 ALA B O 1
ATOM 2239 N N . GLU B 1 42 ? 14.539 -2.244 -28.281 1 80.44 42 GLU B N 1
ATOM 2240 C CA . GLU B 1 42 ? 13.289 -1.957 -27.578 1 80.44 42 GLU B CA 1
ATOM 2241 C C . GLU B 1 42 ? 13.188 -2.746 -26.281 1 80.44 42 GLU B C 1
ATOM 2243 O O . GLU B 1 42 ? 12.797 -2.199 -25.25 1 80.44 42 GLU B O 1
ATOM 2248 N N . LEU B 1 43 ? 13.516 -3.982 -26.391 1 77.94 43 LEU B N 1
ATOM 2249 C CA . LEU B 1 43 ? 13.469 -4.855 -25.219 1 77.94 43 LEU B CA 1
ATOM 2250 C C . LEU B 1 43 ? 14.484 -4.414 -24.172 1 77.94 43 LEU B C 1
ATOM 2252 O O . LEU B 1 43 ? 14.219 -4.488 -22.969 1 77.94 43 LEU B O 1
ATOM 2256 N N . ASP B 1 44 ? 15.609 -3.949 -24.656 1 76.56 44 ASP B N 1
ATOM 2257 C CA . ASP B 1 44 ? 16.641 -3.422 -23.781 1 76.56 44 ASP B CA 1
ATOM 2258 C C . ASP B 1 44 ? 16.188 -2.139 -23.094 1 76.56 44 ASP B C 1
ATOM 2260 O O . ASP B 1 44 ? 16.359 -1.976 -21.875 1 76.56 44 ASP B O 1
ATOM 2264 N N . GLU B 1 45 ? 15.602 -1.396 -23.875 1 72.81 45 GLU B N 1
ATOM 2265 C CA . GLU B 1 45 ? 15.062 -0.153 -23.328 1 72.81 45 GLU B CA 1
ATOM 2266 C C . GLU B 1 45 ? 14.016 -0.429 -22.266 1 72.81 45 GLU B C 1
ATOM 2268 O O . GLU B 1 45 ? 13.898 0.326 -21.297 1 72.81 45 GLU B O 1
ATOM 2273 N N . GLN B 1 46 ? 13.422 -1.546 -22.406 1 63.72 46 GLN B N 1
ATOM 2274 C CA . GLN B 1 46 ? 12.375 -1.949 -21.469 1 63.72 46 GLN B CA 1
ATOM 2275 C C . GLN B 1 46 ? 12.969 -2.709 -20.281 1 63.72 46 GLN B C 1
ATOM 2277 O O . GLN B 1 46 ? 12.242 -3.115 -19.375 1 63.72 46 GLN B O 1
ATOM 2282 N N . GLY B 1 47 ? 14.242 -2.969 -20.406 1 62.91 47 GLY B N 1
ATOM 2283 C CA . GLY B 1 47 ? 14.977 -3.635 -19.344 1 62.91 47 GLY B CA 1
ATOM 2284 C C . GLY B 1 47 ? 14.773 -5.137 -19.328 1 62.91 47 GLY B C 1
ATOM 2285 O O . GLY B 1 47 ? 15.062 -5.801 -18.328 1 62.91 47 GLY B O 1
ATOM 2286 N N . LEU B 1 48 ? 14.227 -5.68 -20.344 1 68.44 48 LEU B N 1
ATOM 2287 C CA . LEU B 1 48 ? 13.883 -7.094 -20.391 1 68.44 48 LEU B CA 1
ATOM 2288 C C . LEU B 1 48 ? 15.094 -7.934 -20.797 1 68.44 48 LEU B C 1
ATOM 2290 O O . LEU B 1 48 ? 15.141 -9.133 -20.516 1 68.44 48 LEU B O 1
ATOM 2294 N N . ILE B 1 49 ? 16.031 -7.305 -21.469 1 74.12 49 ILE B N 1
ATOM 2295 C CA . ILE B 1 49 ? 17.281 -7.945 -21.875 1 74.12 49 ILE B CA 1
ATOM 2296 C C . ILE B 1 49 ? 18.422 -6.938 -21.812 1 74.12 49 ILE B C 1
ATOM 2298 O O . ILE B 1 49 ? 18.188 -5.738 -21.641 1 74.12 49 ILE B O 1
ATOM 2302 N N . ASN B 1 50 ? 19.547 -7.395 -21.625 1 76.5 50 ASN B N 1
ATOM 2303 C CA . ASN B 1 50 ? 20.734 -6.582 -21.812 1 76.5 50 ASN B CA 1
ATOM 2304 C C . ASN B 1 50 ? 21.328 -6.773 -23.203 1 76.5 50 ASN B C 1
ATOM 2306 O O . ASN B 1 50 ? 21.75 -7.875 -23.562 1 76.5 50 ASN B O 1
ATOM 2310 N N . ARG B 1 51 ? 21.391 -5.715 -23.891 1 81.38 51 ARG B N 1
ATOM 2311 C CA . ARG B 1 51 ? 22.016 -5.777 -25.203 1 81.38 51 ARG B CA 1
ATOM 2312 C C . ARG B 1 51 ? 23.547 -5.848 -25.078 1 81.38 51 ARG B C 1
ATOM 2314 O O . ARG B 1 51 ? 24.125 -5.145 -24.266 1 81.38 51 ARG B O 1
ATOM 2321 N N . ILE B 1 52 ? 24.078 -6.777 -25.703 1 79.88 52 ILE B N 1
ATOM 2322 C CA . ILE B 1 52 ? 25.516 -6.914 -25.781 1 79.88 52 ILE B CA 1
ATOM 2323 C C . ILE B 1 52 ? 25.969 -6.836 -27.25 1 79.88 52 ILE B C 1
ATOM 2325 O O . ILE B 1 52 ? 25.125 -6.719 -28.141 1 79.88 52 ILE B O 1
ATOM 2329 N N . HIS B 1 53 ? 27.328 -6.832 -27.453 1 79.94 53 HIS B N 1
ATOM 2330 C CA . HIS B 1 53 ? 27.844 -6.805 -28.812 1 79.94 53 HIS B CA 1
ATOM 2331 C C . HIS B 1 53 ? 27.359 -8.016 -29.609 1 79.94 53 HIS B C 1
ATOM 2333 O O . HIS B 1 53 ? 27.625 -9.156 -29.25 1 79.94 53 HIS B O 1
ATOM 2339 N N . GLY B 1 54 ? 26.625 -7.781 -30.719 1 83.5 54 GLY B N 1
ATOM 2340 C CA . GLY B 1 54 ? 26.172 -8.828 -31.625 1 83.5 54 GLY B CA 1
ATOM 2341 C C . GLY B 1 54 ? 24.969 -9.594 -31.109 1 83.5 54 GLY B C 1
ATOM 2342 O O . GLY B 1 54 ? 24.562 -10.602 -31.703 1 83.5 54 GLY B O 1
ATOM 2343 N N . GLY B 1 55 ? 24.438 -9.195 -29.828 1 85.62 55 GLY B N 1
ATOM 2344 C CA . GLY B 1 55 ? 23.344 -9.969 -29.297 1 85.62 55 GLY B CA 1
ATOM 2345 C C . GLY B 1 55 ? 22.719 -9.336 -28.062 1 85.62 55 GLY B C 1
ATOM 2346 O O . GLY B 1 55 ? 22.703 -8.117 -27.922 1 85.62 55 GLY B O 1
ATOM 2347 N N . ALA B 1 56 ? 21.984 -10.148 -27.375 1 83.38 56 ALA B N 1
ATOM 2348 C CA . ALA B 1 56 ? 21.375 -9.75 -26.109 1 83.38 56 ALA B CA 1
ATOM 2349 C C . ALA B 1 56 ? 21.562 -10.836 -25.047 1 83.38 56 ALA B C 1
ATOM 2351 O O . ALA B 1 56 ? 21.734 -12.008 -25.375 1 83.38 56 ALA B O 1
ATOM 2352 N N . GLU B 1 57 ? 21.781 -10.5 -23.859 1 76.94 57 GLU B N 1
ATOM 2353 C CA . GLU B 1 57 ? 21.828 -11.406 -22.719 1 76.94 57 GLU B CA 1
ATOM 2354 C C . GLU B 1 57 ? 20.609 -11.195 -21.812 1 76.94 57 GLU B C 1
ATOM 2356 O O . GLU B 1 57 ? 20.031 -10.109 -21.781 1 76.94 57 GLU B O 1
ATOM 2361 N N . ALA B 1 58 ? 20.172 -12.445 -21.438 1 62.16 58 ALA B N 1
ATOM 2362 C CA . ALA B 1 58 ? 19.094 -12.328 -20.453 1 62.16 58 ALA B CA 1
ATOM 2363 C C . ALA B 1 58 ? 19.453 -11.336 -19.359 1 62.16 58 ALA B C 1
ATOM 2365 O O . ALA B 1 58 ? 20.609 -11.297 -18.906 1 62.16 58 ALA B O 1
ATOM 2366 N N . SER B 1 59 ? 18.766 -10.336 -19.344 1 54.91 59 SER B N 1
ATOM 2367 C CA . SER B 1 59 ? 19.016 -9.516 -18.172 1 54.91 59 SER B CA 1
ATOM 2368 C C . SER B 1 59 ? 19.172 -10.375 -16.922 1 54.91 59 SER B C 1
ATOM 2370 O O . SER B 1 59 ? 18.578 -11.453 -16.828 1 54.91 59 SER B O 1
ATOM 2372 N N . THR B 1 60 ? 20.312 -10.547 -16.359 1 48.72 60 THR B N 1
ATOM 2373 C CA . THR B 1 60 ? 20.609 -11.422 -15.227 1 48.72 60 THR B CA 1
ATOM 2374 C C . THR B 1 60 ? 19.328 -11.773 -14.469 1 48.72 60 THR B C 1
ATOM 2376 O O . THR B 1 60 ? 18.391 -10.969 -14.406 1 48.72 60 THR B O 1
ATOM 2379 N N . THR B 1 61 ? 19.141 -13.297 -14.445 1 47.66 61 THR B N 1
ATOM 2380 C CA . THR B 1 61 ? 18.172 -14.062 -13.688 1 47.66 61 THR B CA 1
ATOM 2381 C C . THR B 1 61 ? 17.703 -13.281 -12.461 1 47.66 61 THR B C 1
ATOM 2383 O O . THR B 1 61 ? 16.734 -13.68 -11.797 1 47.66 61 THR B O 1
ATOM 2386 N N . THR B 1 62 ? 18.547 -12.312 -12.258 1 46.09 62 THR B N 1
ATOM 2387 C CA . THR B 1 62 ? 18.281 -11.578 -11.023 1 46.09 62 THR B CA 1
ATOM 2388 C C . THR B 1 62 ? 17.359 -10.391 -11.281 1 46.09 62 THR B C 1
ATOM 2390 O O . THR B 1 62 ? 16.922 -9.719 -10.344 1 46.09 62 THR B O 1
ATOM 2393 N N . LEU B 1 63 ? 17.094 -10.305 -12.664 1 51.88 63 LEU B N 1
ATOM 2394 C CA . LEU B 1 63 ? 16.297 -9.102 -12.859 1 51.88 63 LEU B CA 1
ATOM 2395 C C . LEU B 1 63 ? 14.805 -9.438 -12.82 1 51.88 63 LEU B C 1
ATOM 2397 O O . LEU B 1 63 ? 14.344 -10.312 -13.555 1 51.88 63 LEU B O 1
ATOM 2401 N N . GLU B 1 64 ? 14.18 -9.117 -11.852 1 62.59 64 GLU B N 1
ATOM 2402 C CA . GLU B 1 64 ? 12.727 -9.234 -11.766 1 62.59 64 GLU B CA 1
ATOM 2403 C C . GLU B 1 64 ? 12.039 -8.281 -12.734 1 62.59 64 GLU B C 1
ATOM 2405 O O . GLU B 1 64 ? 12.172 -7.059 -12.609 1 62.59 64 GLU B O 1
ATOM 2410 N N . PRO B 1 65 ? 11.453 -8.852 -13.898 1 64.75 65 PRO B N 1
ATOM 2411 C CA . PR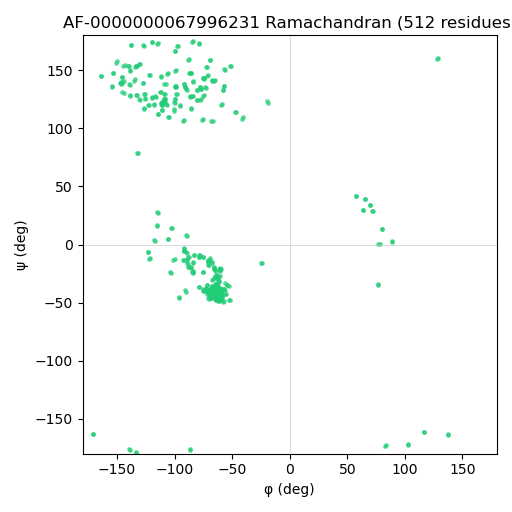O B 1 65 ? 10.727 -7.941 -14.789 1 64.75 65 PRO B CA 1
ATOM 2412 C C . PRO B 1 65 ? 9.688 -7.102 -14.047 1 64.75 65 PRO B C 1
ATOM 2414 O O . PRO B 1 65 ? 9.141 -7.543 -13.039 1 64.75 65 PRO B O 1
ATOM 2417 N N . ALA B 1 66 ? 9.453 -6.004 -14.641 1 73.56 66 ALA B N 1
ATOM 2418 C CA . ALA B 1 66 ? 8.469 -5.102 -14.047 1 73.56 66 ALA B CA 1
ATOM 2419 C C . ALA B 1 66 ? 7.051 -5.656 -14.203 1 73.56 66 ALA B C 1
ATOM 2421 O O . ALA B 1 66 ? 6.754 -6.344 -15.188 1 73.56 66 ALA B O 1
ATOM 2422 N N . PHE B 1 67 ? 6.301 -5.426 -13.281 1 79.69 67 PHE B N 1
ATOM 2423 C CA . PHE B 1 67 ? 4.914 -5.875 -13.211 1 79.69 67 PHE B CA 1
ATOM 2424 C C . PHE B 1 67 ? 4.156 -5.48 -14.469 1 79.69 67 PHE B C 1
ATOM 2426 O O . PHE B 1 67 ? 3.49 -6.316 -15.086 1 79.69 67 PHE B O 1
ATOM 2433 N N . ALA B 1 68 ? 4.246 -4.285 -14.914 1 71.75 68 ALA B N 1
ATOM 2434 C CA . ALA B 1 68 ? 3.51 -3.773 -16.062 1 71.75 68 ALA B CA 1
ATOM 2435 C C . ALA B 1 68 ? 3.875 -4.543 -17.328 1 71.75 68 ALA B C 1
ATOM 2437 O O . ALA B 1 68 ? 3.02 -4.785 -18.188 1 71.75 68 ALA B O 1
ATOM 2438 N N . GLU B 1 69 ? 5.055 -5.004 -17.422 1 69.19 69 GLU B N 1
ATOM 2439 C CA . GLU B 1 69 ? 5.512 -5.785 -18.562 1 69.19 69 GLU B CA 1
ATOM 2440 C C . GLU B 1 69 ? 4.914 -7.188 -18.547 1 69.19 69 GLU B C 1
ATOM 2442 O O . GLU B 1 69 ? 4.516 -7.711 -19.594 1 69.19 69 GLU B O 1
ATOM 2447 N N . LYS B 1 70 ? 4.793 -7.762 -17.391 1 78.56 70 LYS B N 1
ATOM 2448 C CA . LYS B 1 70 ? 4.301 -9.133 -17.234 1 78.56 70 LYS B CA 1
ATOM 2449 C C . LYS B 1 70 ? 2.789 -9.195 -17.438 1 78.56 70 LYS B C 1
ATOM 2451 O O . LYS B 1 70 ? 2.256 -10.234 -17.828 1 78.56 70 LYS B O 1
ATOM 2456 N N . MET B 1 71 ? 2.082 -8.125 -17.25 1 79.56 71 MET B N 1
ATOM 2457 C CA . MET B 1 71 ? 0.624 -8.086 -17.297 1 79.56 71 MET B CA 1
ATOM 2458 C C . MET B 1 71 ? 0.106 -8.453 -18.672 1 79.56 71 MET B C 1
ATOM 2460 O O . MET B 1 71 ? -0.906 -9.148 -18.797 1 79.56 71 MET B O 1
ATOM 2464 N N . GLY B 1 72 ? 0.818 -8.102 -19.672 1 76.38 72 GLY B N 1
ATOM 2465 C CA . GLY B 1 72 ? 0.361 -8.336 -21.047 1 76.38 72 GLY B CA 1
ATOM 2466 C C . GLY B 1 72 ? 0.745 -9.695 -21.578 1 76.38 72 GLY B C 1
ATOM 2467 O O . GLY B 1 72 ? 0.172 -10.164 -22.562 1 76.38 72 GLY B O 1
ATOM 2468 N N . LEU B 1 73 ? 1.58 -10.414 -20.906 1 76.25 73 LEU B N 1
ATOM 2469 C CA . LEU B 1 73 ? 2.053 -11.719 -21.344 1 76.25 73 LEU B CA 1
ATOM 2470 C C . LEU B 1 73 ? 1.071 -12.82 -20.953 1 76.25 73 LEU B C 1
ATOM 2472 O O . LEU B 1 73 ? 0.611 -12.859 -19.812 1 76.25 73 LEU B O 1
ATOM 2476 N N . ASN B 1 74 ? 0.655 -13.648 -21.891 1 85.94 74 ASN B N 1
ATOM 2477 C CA . ASN B 1 74 ? -0.18 -14.82 -21.656 1 85.94 74 ASN B CA 1
ATOM 2478 C C . ASN B 1 74 ? -1.486 -14.453 -20.969 1 85.94 74 ASN B C 1
ATOM 2480 O O . ASN B 1 74 ? -1.898 -15.125 -20.016 1 85.94 74 ASN B O 1
ATOM 2484 N N . ALA B 1 75 ? -2.098 -13.391 -21.359 1 88.69 75 ALA B N 1
ATOM 2485 C CA . ALA B 1 75 ? -3.287 -12.844 -20.719 1 88.69 75 ALA B CA 1
ATOM 2486 C C . ALA B 1 75 ? -4.445 -13.836 -20.766 1 88.69 75 ALA B C 1
ATOM 2488 O O . ALA B 1 75 ? -5.203 -13.961 -19.797 1 88.69 75 ALA B O 1
ATOM 2489 N N . SER B 1 76 ? -4.555 -14.523 -21.938 1 92.31 76 SER B N 1
ATOM 2490 C CA . SER B 1 76 ? -5.637 -15.492 -22.078 1 92.31 76 SER B CA 1
ATOM 2491 C C . SER B 1 76 ? -5.477 -16.641 -21.094 1 92.31 76 SER B C 1
ATOM 2493 O O . SER B 1 76 ? -6.449 -17.062 -20.453 1 92.31 76 SER B O 1
ATOM 2495 N N . GLU B 1 77 ? -4.281 -17.125 -20.969 1 93.12 77 GLU B N 1
ATOM 2496 C CA . GLU B 1 77 ? -3.99 -18.188 -20.031 1 93.12 77 GLU B CA 1
ATOM 2497 C C . GLU B 1 77 ? -4.223 -17.734 -18.594 1 93.12 77 GLU B C 1
ATOM 2499 O O . GLU B 1 77 ? -4.82 -18.453 -17.781 1 93.12 77 GLU B O 1
ATOM 2504 N N . LYS B 1 78 ? -3.77 -16.547 -18.234 1 95.19 78 LYS B N 1
ATOM 2505 C CA . LYS B 1 78 ? -3.955 -16 -16.891 1 95.19 78 LYS B CA 1
ATOM 2506 C C . LYS B 1 78 ? -5.438 -15.828 -16.578 1 95.19 78 LYS B C 1
ATOM 2508 O O . LYS B 1 78 ? -5.871 -16.109 -15.453 1 95.19 78 LYS B O 1
ATOM 2513 N N . ASN B 1 79 ? -6.188 -15.461 -17.562 1 95.94 79 ASN B N 1
ATOM 2514 C CA . ASN B 1 79 ? -7.621 -15.297 -17.359 1 95.94 79 ASN B CA 1
ATOM 2515 C C . ASN B 1 79 ? -8.312 -16.641 -17.141 1 95.94 79 ASN B C 1
ATOM 2517 O O . ASN B 1 79 ? -9.227 -16.734 -16.328 1 95.94 79 ASN B O 1
ATOM 2521 N N . ALA B 1 80 ? -7.91 -17.609 -17.922 1 97.38 80 ALA B N 1
ATOM 2522 C CA . ALA B 1 80 ? -8.469 -18.938 -17.734 1 97.38 80 ALA B CA 1
ATOM 2523 C C . ALA B 1 80 ? -8.188 -19.469 -16.328 1 97.38 80 ALA B C 1
ATOM 2525 O O . ALA B 1 80 ? -9.086 -20 -15.664 1 97.38 80 ALA B O 1
ATOM 2526 N N . ILE B 1 81 ? -6.992 -19.266 -15.891 1 98.38 81 ILE B N 1
ATOM 2527 C CA . ILE B 1 81 ? -6.594 -19.672 -14.547 1 98.38 81 ILE B CA 1
ATOM 2528 C C . ILE B 1 81 ? -7.43 -18.906 -13.516 1 98.38 81 ILE B C 1
ATOM 2530 O O . ILE B 1 81 ? -7.941 -19.516 -12.562 1 98.38 81 ILE B O 1
ATOM 2534 N N . ALA B 1 82 ? -7.59 -17.656 -13.711 1 98.44 82 ALA B N 1
ATOM 2535 C CA . ALA B 1 82 ? -8.328 -16.797 -12.781 1 98.44 82 ALA B CA 1
ATOM 2536 C C . ALA B 1 82 ? -9.781 -17.234 -12.672 1 98.44 82 ALA B C 1
ATOM 2538 O O . ALA B 1 82 ? -10.352 -17.25 -11.578 1 98.44 82 ALA B O 1
ATOM 2539 N N . THR B 1 83 ? -10.359 -17.594 -13.828 1 98 83 THR B N 1
ATOM 2540 C CA . THR B 1 83 ? -11.734 -18.078 -13.852 1 98 83 THR B CA 1
ATOM 2541 C C . THR B 1 83 ? -11.891 -19.328 -12.984 1 98 83 THR B C 1
ATOM 2543 O O . THR B 1 83 ? -12.82 -19.406 -12.18 1 98 83 THR B O 1
ATOM 2546 N N . THR B 1 84 ? -10.984 -20.203 -13.133 1 98.62 84 THR B N 1
ATOM 2547 C CA . THR B 1 84 ? -11.016 -21.438 -12.359 1 98.62 84 THR B CA 1
ATOM 2548 C C . THR B 1 84 ? -10.75 -21.156 -10.883 1 98.62 84 THR B C 1
ATOM 2550 O O . THR B 1 84 ? -11.469 -21.656 -10.016 1 98.62 84 THR B O 1
ATOM 2553 N N . ALA B 1 85 ? -9.766 -20.359 -10.57 1 98.81 85 ALA B N 1
ATOM 2554 C CA . ALA B 1 85 ? -9.367 -20.047 -9.203 1 98.81 85 ALA B CA 1
ATOM 2555 C C . ALA B 1 85 ? -10.5 -19.359 -8.445 1 98.81 85 ALA B C 1
ATOM 2557 O O . ALA B 1 85 ? -10.75 -19.656 -7.277 1 98.81 85 ALA B O 1
ATOM 2558 N N . ALA B 1 86 ? -11.18 -18.469 -9.117 1 98.25 86 ALA B N 1
ATOM 2559 C CA . ALA B 1 86 ? -12.227 -17.672 -8.492 1 98.25 86 ALA B CA 1
ATOM 2560 C C . ALA B 1 86 ? -13.367 -18.562 -8.008 1 98.25 86 ALA B C 1
ATOM 2562 O O . ALA B 1 86 ? -14.07 -18.219 -7.055 1 98.25 86 ALA B O 1
ATOM 2563 N N . THR B 1 87 ? -13.539 -19.719 -8.656 1 98.12 87 THR B N 1
ATOM 2564 C CA . THR B 1 87 ? -14.617 -20.625 -8.266 1 98.12 87 THR B CA 1
ATOM 2565 C C . THR B 1 87 ? -14.336 -21.25 -6.902 1 98.12 87 THR B C 1
ATOM 2567 O O . THR B 1 87 ? -15.234 -21.812 -6.281 1 98.12 87 THR B O 1
ATOM 2570 N N . LEU B 1 88 ? -13.133 -21.109 -6.398 1 98.5 88 LEU B N 1
ATOM 2571 C CA . LEU B 1 88 ? -12.758 -21.688 -5.117 1 98.5 88 LEU B CA 1
ATOM 2572 C C . LEU B 1 88 ? -13.055 -20.719 -3.973 1 98.5 88 LEU B C 1
ATOM 2574 O O . LEU B 1 88 ? -13.023 -21.109 -2.803 1 98.5 88 LEU B O 1
ATOM 2578 N N . ALA B 1 89 ? -13.328 -19.484 -4.215 1 98.56 89 ALA B N 1
ATOM 2579 C CA . ALA B 1 89 ? -13.656 -18.484 -3.203 1 98.56 89 ALA B CA 1
ATOM 2580 C C . ALA B 1 89 ? -15.078 -18.688 -2.684 1 98.56 89 ALA B C 1
ATOM 2582 O O . ALA B 1 89 ? -15.984 -19.016 -3.447 1 98.56 89 ALA B O 1
ATOM 2583 N N . ARG B 1 90 ? -15.234 -18.453 -1.415 1 98.12 90 ARG B N 1
ATOM 2584 C CA . ARG B 1 90 ? -16.547 -18.594 -0.773 1 98.12 90 ARG B CA 1
ATOM 2585 C C . ARG B 1 90 ? -16.828 -17.391 0.122 1 98.12 90 ARG B C 1
ATOM 2587 O O . ARG B 1 90 ? -15.906 -16.781 0.674 1 98.12 90 ARG B O 1
ATOM 2594 N N . THR B 1 91 ? -18.125 -17.156 0.264 1 97.94 91 THR B N 1
ATOM 2595 C CA . THR B 1 91 ? -18.578 -16.109 1.17 1 97.94 91 THR B CA 1
ATOM 2596 C C . THR B 1 91 ? -18.062 -16.359 2.582 1 97.94 91 THR B C 1
ATOM 2598 O O . THR B 1 91 ? -18.031 -17.5 3.053 1 97.94 91 THR B O 1
ATOM 2601 N N . GLY B 1 92 ? -17.578 -15.312 3.25 1 98 92 GLY B N 1
ATOM 2602 C CA . GLY B 1 92 ? -17.156 -15.375 4.641 1 98 92 GLY B CA 1
ATOM 2603 C C . GLY B 1 92 ? -15.703 -15.766 4.812 1 98 92 GLY B C 1
ATOM 2604 O O . GLY B 1 92 ? -15.195 -15.797 5.934 1 98 92 GLY B O 1
ATOM 2605 N N . GLN B 1 93 ? -15 -15.945 3.695 1 98.44 93 GLN B N 1
ATOM 2606 C CA . GLN B 1 93 ? -13.641 -16.469 3.77 1 98.44 93 GLN B CA 1
ATOM 2607 C C . GLN B 1 93 ? -12.633 -15.344 3.998 1 98.44 93 GLN B C 1
ATOM 2609 O O . GLN B 1 93 ? -12.844 -14.211 3.564 1 98.44 93 GLN B O 1
ATOM 2614 N N . ALA B 1 94 ? -11.586 -15.664 4.695 1 98.75 94 ALA B N 1
ATOM 2615 C CA . ALA B 1 94 ? -10.32 -14.93 4.59 1 98.75 94 ALA B CA 1
ATOM 2616 C C . ALA B 1 94 ? -9.469 -15.477 3.443 1 98.75 94 ALA B C 1
ATOM 2618 O O . ALA B 1 94 ? -9.07 -16.641 3.457 1 98.75 94 ALA B O 1
ATOM 2619 N N . ILE B 1 95 ? -9.219 -14.641 2.473 1 98.94 95 ILE B N 1
ATOM 2620 C CA . ILE B 1 95 ? -8.516 -15.055 1.265 1 98.94 95 ILE B CA 1
ATOM 2621 C C . ILE B 1 95 ? -7.211 -14.273 1.137 1 98.94 95 ILE B C 1
ATOM 2623 O O . ILE B 1 95 ? -7.219 -13.047 1.067 1 98.94 95 ILE B O 1
ATOM 2627 N N . SER B 1 96 ? -6.105 -15 1.121 1 98.94 96 SER B N 1
ATOM 2628 C CA . SER B 1 96 ? -4.828 -14.383 0.797 1 98.94 96 SER B CA 1
ATOM 2629 C C . SER B 1 96 ? -4.555 -14.422 -0.702 1 98.94 96 SER B C 1
ATOM 2631 O O . SER B 1 96 ? -4.773 -15.453 -1.349 1 98.94 96 SER B O 1
ATOM 2633 N N . ILE B 1 97 ? -4.141 -13.305 -1.24 1 98.88 97 ILE B N 1
ATOM 2634 C CA . ILE B 1 97 ? -3.74 -13.211 -2.641 1 98.88 97 ILE B CA 1
ATOM 2635 C C . ILE B 1 97 ? -2.342 -12.609 -2.74 1 98.88 97 ILE B C 1
ATOM 2637 O O . ILE B 1 97 ? -2.131 -11.445 -2.375 1 98.88 97 ILE B O 1
ATOM 2641 N N . ALA B 1 98 ? -1.383 -13.367 -3.25 1 98.62 98 ALA B N 1
ATOM 2642 C CA . ALA B 1 98 ? 0.005 -12.93 -3.363 1 98.62 98 ALA B CA 1
ATOM 2643 C C . ALA B 1 98 ? 0.192 -12.008 -4.562 1 98.62 98 ALA B C 1
ATOM 2645 O O . ALA B 1 98 ? -0.737 -11.805 -5.348 1 98.62 98 ALA B O 1
ATOM 2646 N N . GLY B 1 99 ? 1.396 -11.453 -4.629 1 96.94 99 GLY B N 1
ATOM 2647 C CA . GLY B 1 99 ? 1.734 -10.625 -5.777 1 96.94 99 GLY B CA 1
ATOM 2648 C C . GLY B 1 99 ? 1.869 -11.414 -7.062 1 96.94 99 GLY B C 1
ATOM 2649 O O . GLY B 1 99 ? 2.102 -12.625 -7.031 1 96.94 99 GLY B O 1
ATOM 2650 N N . GLY B 1 100 ? 1.735 -10.68 -8.188 1 95.31 100 GLY B N 1
ATOM 2651 C CA . GLY B 1 100 ? 1.87 -11.289 -9.5 1 95.31 100 GLY B CA 1
ATOM 2652 C C . GLY B 1 100 ? 0.702 -10.992 -10.422 1 95.31 100 GLY B C 1
ATOM 2653 O O . GLY B 1 100 ? -0.408 -10.727 -9.961 1 95.31 100 GLY B O 1
ATOM 2654 N N . THR B 1 101 ? 0.971 -11.156 -11.68 1 94.88 101 THR B N 1
ATOM 2655 C CA . THR B 1 101 ? -0.01 -10.773 -12.688 1 94.88 101 THR B CA 1
ATOM 2656 C C . THR B 1 101 ? -1.159 -11.773 -12.734 1 94.88 101 THR B C 1
ATOM 2658 O O . THR B 1 101 ? -2.318 -11.391 -12.906 1 94.88 101 THR B O 1
ATOM 2661 N N . THR B 1 102 ? -0.876 -13.031 -12.602 1 96.31 102 THR B N 1
ATOM 2662 C CA . THR B 1 102 ? -1.938 -14.031 -12.57 1 96.31 102 THR B CA 1
ATOM 2663 C C . THR B 1 102 ? -2.842 -13.828 -11.359 1 96.31 102 THR B C 1
ATOM 2665 O O . THR B 1 102 ? -4.066 -13.891 -11.477 1 96.31 102 THR B O 1
ATOM 2668 N N . CYS B 1 103 ? -2.264 -13.555 -10.242 1 98.12 103 CYS B N 1
ATOM 2669 C CA . CYS B 1 103 ? -3.016 -13.32 -9.016 1 98.12 103 CYS B CA 1
ATOM 2670 C C . CYS B 1 103 ? -3.877 -12.062 -9.141 1 98.12 103 CYS B C 1
ATOM 2672 O O . CYS B 1 103 ? -4.969 -12 -8.578 1 98.12 103 CYS B O 1
ATOM 2674 N N . LEU B 1 104 ? -3.377 -11.086 -9.867 1 97.94 104 LEU B N 1
ATOM 2675 C CA . LEU B 1 104 ? -4.184 -9.891 -10.094 1 97.94 104 LEU B CA 1
ATOM 2676 C C . LEU B 1 104 ? -5.469 -10.234 -10.836 1 97.94 104 LEU B C 1
ATOM 2678 O O . LEU B 1 104 ? -6.543 -9.727 -10.508 1 97.94 104 LEU B O 1
ATOM 2682 N N . HIS B 1 105 ? -5.379 -11.086 -11.828 1 97.38 105 HIS B N 1
ATOM 2683 C CA . HIS B 1 105 ? -6.57 -11.523 -12.547 1 97.38 105 HIS B CA 1
ATOM 2684 C C . HIS B 1 105 ? -7.547 -12.234 -11.617 1 97.38 105 HIS B C 1
ATOM 2686 O O . HIS B 1 105 ? -8.758 -12.031 -11.711 1 97.38 105 HIS B O 1
ATOM 2692 N N . ILE B 1 106 ? -7.004 -12.992 -10.727 1 98.69 106 ILE B N 1
ATOM 2693 C CA . ILE B 1 106 ? -7.844 -13.68 -9.758 1 98.69 106 ILE B CA 1
ATOM 2694 C C . ILE B 1 106 ? -8.562 -12.656 -8.883 1 98.69 106 ILE B C 1
ATOM 2696 O O . ILE B 1 106 ? -9.773 -12.758 -8.656 1 98.69 106 ILE B O 1
ATOM 2700 N N . ALA B 1 107 ? -7.832 -11.688 -8.406 1 98.69 107 ALA B N 1
ATOM 2701 C CA . ALA B 1 107 ? -8.398 -10.617 -7.582 1 98.69 107 ALA B CA 1
ATOM 2702 C C . ALA B 1 107 ? -9.547 -9.914 -8.305 1 98.69 107 ALA B C 1
ATOM 2704 O O . ALA B 1 107 ? -10.586 -9.633 -7.707 1 98.69 107 ALA B O 1
ATOM 2705 N N . GLN B 1 108 ? -9.375 -9.648 -9.578 1 97.75 108 GLN B N 1
ATOM 2706 C CA . GLN B 1 108 ? -10.391 -8.969 -10.375 1 97.75 108 GLN B CA 1
ATOM 2707 C C . GLN B 1 108 ? -11.672 -9.797 -10.438 1 97.75 108 GLN B C 1
ATOM 2709 O O . GLN B 1 108 ? -12.766 -9.266 -10.242 1 97.75 108 GLN B O 1
ATOM 2714 N N . HIS B 1 109 ? -11.477 -11.055 -10.688 1 98.19 109 HIS B N 1
ATOM 2715 C CA . HIS B 1 109 ? -12.641 -11.938 -10.766 1 98.19 109 HIS B CA 1
ATOM 2716 C C . HIS B 1 109 ? -13.375 -11.984 -9.43 1 98.19 109 HIS B C 1
ATOM 2718 O O . HIS B 1 109 ? -14.609 -11.906 -9.398 1 98.19 109 HIS B O 1
ATOM 2724 N N . ILE B 1 110 ? -12.648 -12.062 -8.367 1 98.5 110 ILE B N 1
ATOM 2725 C CA . ILE B 1 110 ? -13.25 -12.156 -7.039 1 98.5 110 ILE B CA 1
ATOM 2726 C C . ILE B 1 110 ? -13.914 -10.828 -6.684 1 98.5 110 ILE B C 1
ATOM 2728 O O . ILE B 1 110 ? -15.039 -10.805 -6.172 1 98.5 110 ILE B O 1
ATOM 2732 N N . ALA B 1 111 ? -13.266 -9.75 -6.949 1 97.62 111 ALA B N 1
ATOM 2733 C CA . ALA B 1 111 ? -13.766 -8.422 -6.617 1 97.62 111 ALA B CA 1
ATOM 2734 C C . ALA B 1 111 ? -15.039 -8.109 -7.398 1 97.62 111 ALA B C 1
ATOM 2736 O O . ALA B 1 111 ? -15.891 -7.344 -6.93 1 97.62 111 ALA B O 1
ATOM 2737 N N . ASP B 1 112 ? -15.203 -8.719 -8.562 1 96.56 112 ASP B N 1
ATOM 2738 C CA . ASP B 1 112 ? -16.344 -8.445 -9.422 1 96.56 112 ASP B CA 1
ATOM 2739 C C . ASP B 1 112 ? -17.516 -9.359 -9.078 1 96.56 112 ASP B C 1
ATOM 2741 O O . ASP B 1 112 ? -18.641 -9.125 -9.523 1 96.56 112 ASP B O 1
ATOM 2745 N N . ASP B 1 113 ? -17.234 -10.383 -8.367 1 97.06 113 ASP B N 1
ATOM 2746 C CA . ASP B 1 113 ? -18.281 -11.344 -8.062 1 97.06 113 ASP B CA 1
ATOM 2747 C C . ASP B 1 113 ? -19.219 -10.812 -6.977 1 97.06 113 ASP B C 1
ATOM 2749 O O . ASP B 1 113 ? -18.891 -10.859 -5.789 1 97.06 113 ASP B O 1
ATOM 2753 N N . THR B 1 114 ? -20.406 -10.438 -7.305 1 94.88 114 THR B N 1
ATOM 2754 C CA . THR B 1 114 ? -21.359 -9.773 -6.418 1 94.88 114 THR B CA 1
ATOM 2755 C C . THR B 1 114 ? -22.016 -10.789 -5.48 1 94.88 114 THR B C 1
ATOM 2757 O O . THR B 1 114 ? -22.688 -10.406 -4.52 1 94.88 114 THR B O 1
ATOM 2760 N N . ASN B 1 115 ? -21.75 -12.055 -5.773 1 96.19 115 ASN B N 1
ATOM 2761 C CA . ASN B 1 115 ? -22.328 -13.086 -4.918 1 96.19 115 ASN B CA 1
ATOM 2762 C C . ASN B 1 115 ? -21.469 -13.336 -3.686 1 96.19 115 ASN B C 1
ATOM 2764 O O . ASN B 1 115 ? -21.906 -13.992 -2.738 1 96.19 115 ASN B O 1
ATOM 2768 N N . LEU B 1 116 ? -20.297 -12.922 -3.662 1 97.31 116 LEU B N 1
ATOM 2769 C CA . LEU B 1 116 ? -19.375 -13.102 -2.537 1 97.31 116 LEU B CA 1
ATOM 2770 C C . LEU B 1 116 ? -19.547 -11.977 -1.521 1 97.31 116 LEU B C 1
ATOM 2772 O O . LEU B 1 116 ? -19.516 -10.797 -1.885 1 97.31 116 LEU B O 1
ATOM 2776 N N . ALA B 1 117 ? -19.75 -12.438 -0.272 1 96.31 117 ALA B N 1
ATOM 2777 C CA . ALA B 1 117 ? -19.938 -11.477 0.808 1 96.31 117 ALA B CA 1
ATOM 2778 C C . ALA B 1 117 ? -19.094 -11.836 2.023 1 96.31 117 ALA B C 1
ATOM 2780 O O . ALA B 1 117 ? -18.703 -13 2.189 1 96.31 117 ALA B O 1
ATOM 2781 N N . GLY B 1 118 ? -18.734 -10.797 2.836 1 96.62 118 GLY B N 1
ATOM 2782 C CA . GLY B 1 118 ? -18.047 -11.047 4.09 1 96.62 118 GLY B CA 1
ATOM 2783 C C . GLY B 1 118 ? -16.609 -11.492 3.895 1 96.62 118 GLY B C 1
ATOM 2784 O O . GLY B 1 118 ? -16.062 -12.234 4.715 1 96.62 118 GLY B O 1
ATOM 2785 N N . LEU B 1 119 ? -16.016 -11.047 2.799 1 98.31 119 LEU B N 1
ATOM 2786 C CA . LEU B 1 119 ? -14.641 -11.461 2.518 1 98.31 119 LEU B CA 1
ATOM 2787 C C . LEU B 1 119 ? -13.648 -10.578 3.26 1 98.31 119 LEU B C 1
ATOM 2789 O O . LEU B 1 119 ? -13.867 -9.367 3.398 1 98.31 119 LEU B O 1
ATOM 2793 N N . THR B 1 120 ? -12.609 -11.203 3.768 1 98.44 120 THR B N 1
ATOM 2794 C CA . THR B 1 120 ? -11.383 -10.516 4.164 1 98.44 120 THR B CA 1
ATOM 2795 C C . THR B 1 120 ? -10.234 -10.883 3.232 1 98.44 120 THR B C 1
ATOM 2797 O O . THR B 1 120 ? -9.906 -12.062 3.078 1 98.44 120 THR B O 1
ATOM 2800 N N . ILE B 1 121 ? -9.719 -9.867 2.617 1 98.81 121 ILE B N 1
ATOM 2801 C CA . ILE B 1 121 ? -8.594 -10.07 1.712 1 98.81 121 ILE B CA 1
ATOM 2802 C C . ILE B 1 121 ? -7.293 -9.703 2.416 1 98.81 121 ILE B C 1
ATOM 2804 O O . ILE B 1 121 ? -7.164 -8.609 2.963 1 98.81 121 ILE B O 1
ATOM 2808 N N . ILE B 1 122 ? -6.336 -10.625 2.443 1 98.81 122 ILE B N 1
ATOM 2809 C CA . ILE B 1 122 ? -4.977 -10.398 2.916 1 98.81 122 ILE B CA 1
ATOM 2810 C C . ILE B 1 122 ? -4.012 -10.398 1.732 1 98.81 122 ILE B C 1
ATOM 2812 O O . ILE B 1 122 ? -3.982 -11.352 0.948 1 98.81 122 ILE B O 1
ATOM 2816 N N . THR B 1 123 ? -3.217 -9.328 1.572 1 98.88 123 THR B N 1
ATOM 2817 C CA . THR B 1 123 ? -2.375 -9.312 0.382 1 98.88 123 THR B CA 1
ATOM 2818 C C . THR B 1 123 ? -1.122 -8.477 0.617 1 98.88 123 THR B C 1
ATOM 2820 O O . THR B 1 123 ? -1.152 -7.504 1.375 1 98.88 123 THR B O 1
ATOM 2823 N N . ASN B 1 124 ? -0.067 -8.914 -0.027 1 98.69 124 ASN B N 1
ATOM 2824 C CA . ASN B 1 124 ? 1.142 -8.102 -0.079 1 98.69 124 ASN B CA 1
ATOM 2825 C C . ASN B 1 124 ? 1.287 -7.398 -1.426 1 98.69 124 ASN B C 1
ATOM 2827 O O . ASN B 1 124 ? 2.373 -6.934 -1.774 1 98.69 124 ASN B O 1
ATOM 2831 N N . SER B 1 125 ? 0.233 -7.379 -2.186 1 98.62 125 SER B N 1
ATOM 2832 C CA . SER B 1 125 ? 0.249 -6.832 -3.539 1 98.62 125 SER B CA 1
ATOM 2833 C C . SER B 1 125 ? -0.513 -5.512 -3.607 1 98.62 125 SER B C 1
ATOM 2835 O O . SER B 1 125 ? -1.711 -5.465 -3.324 1 98.62 125 SER B O 1
ATOM 2837 N N . LEU B 1 126 ? 0.192 -4.484 -4.047 1 97.94 126 LEU B N 1
ATOM 2838 C CA . LEU B 1 126 ? -0.428 -3.172 -4.199 1 97.94 126 LEU B CA 1
ATOM 2839 C C . LEU B 1 126 ? -1.513 -3.203 -5.27 1 97.94 126 LEU B C 1
ATOM 2841 O O . LEU B 1 126 ? -2.645 -2.779 -5.027 1 97.94 126 LEU B O 1
ATOM 2845 N N . PRO B 1 127 ? -1.315 -3.816 -6.438 1 97.06 127 PRO B N 1
ATOM 2846 C CA . PRO B 1 127 ? -2.361 -3.873 -7.461 1 97.06 127 PRO B CA 1
ATOM 2847 C C . PRO B 1 127 ? -3.586 -4.668 -7.012 1 97.06 127 PRO B C 1
ATOM 2849 O O . PRO B 1 127 ? -4.719 -4.301 -7.336 1 97.06 127 PRO B O 1
ATOM 2852 N N . VAL B 1 128 ? -3.352 -5.742 -6.281 1 98.38 128 VAL B N 1
ATOM 2853 C CA . VAL B 1 128 ? -4.469 -6.535 -5.777 1 98.38 128 VAL B CA 1
ATOM 2854 C C . VAL B 1 128 ? -5.316 -5.691 -4.828 1 98.38 128 VAL B C 1
ATOM 2856 O O . VAL B 1 128 ? -6.547 -5.668 -4.941 1 98.38 128 VAL B O 1
ATOM 2859 N N . ALA B 1 129 ? -4.652 -4.992 -3.887 1 98.44 129 ALA B N 1
ATOM 2860 C CA . ALA B 1 129 ? -5.371 -4.117 -2.961 1 98.44 129 ALA B CA 1
ATOM 2861 C C . ALA B 1 129 ? -6.172 -3.061 -3.715 1 98.44 129 ALA B C 1
ATOM 2863 O O . ALA B 1 129 ? -7.316 -2.771 -3.359 1 98.44 129 ALA B O 1
ATOM 2864 N N . ASP B 1 130 ? -5.617 -2.537 -4.793 1 96.25 130 ASP B N 1
ATOM 2865 C CA . ASP B 1 130 ? -6.254 -1.497 -5.594 1 96.25 130 ASP B CA 1
ATOM 2866 C C . ASP B 1 130 ? -7.535 -2.012 -6.246 1 96.25 130 ASP B C 1
ATOM 2868 O O . ASP B 1 130 ? -8.523 -1.277 -6.355 1 96.25 130 ASP B O 1
ATOM 2872 N N . GLU B 1 131 ? -7.508 -3.23 -6.703 1 95.88 131 GLU B N 1
ATOM 2873 C CA . GLU B 1 131 ? -8.672 -3.803 -7.367 1 95.88 131 GLU B CA 1
ATOM 2874 C C . GLU B 1 131 ? -9.883 -3.836 -6.434 1 95.88 131 GLU B C 1
ATOM 2876 O O . GLU B 1 131 ? -11 -3.504 -6.84 1 95.88 131 GLU B O 1
ATOM 2881 N N . PHE B 1 132 ? -9.656 -4.195 -5.238 1 97.25 132 PHE B N 1
ATOM 2882 C CA . PHE B 1 132 ? -10.758 -4.277 -4.281 1 97.25 132 PHE B CA 1
ATOM 2883 C C . PHE B 1 132 ? -11.195 -2.889 -3.834 1 97.25 132 PHE B C 1
ATOM 2885 O O . PHE B 1 132 ? -12.383 -2.637 -3.65 1 97.25 132 PHE B O 1
ATOM 2892 N N . PHE B 1 133 ? -10.211 -2.018 -3.633 1 94.44 133 PHE B N 1
ATOM 2893 C CA . PHE B 1 133 ? -10.539 -0.655 -3.232 1 94.44 133 PHE B CA 1
ATOM 2894 C C . PHE B 1 133 ? -11.414 0.021 -4.285 1 94.44 133 PHE B C 1
ATOM 2896 O O . PHE B 1 133 ? -12.383 0.7 -3.947 1 94.44 133 PHE B O 1
ATOM 2903 N N . ALA B 1 134 ? -11.094 -0.182 -5.539 1 90 134 ALA B N 1
ATOM 2904 C CA . ALA B 1 134 ? -11.805 0.426 -6.66 1 90 134 ALA B CA 1
ATOM 2905 C C . ALA B 1 134 ? -13.273 -0.001 -6.672 1 90 134 ALA B C 1
ATOM 2907 O O . ALA B 1 134 ? -14.125 0.701 -7.219 1 90 134 ALA B O 1
ATOM 2908 N N . ARG B 1 135 ? -13.57 -1.105 -6.02 1 89.44 135 ARG B N 1
ATOM 2909 C CA . ARG B 1 135 ? -14.922 -1.645 -6.059 1 89.44 135 ARG B CA 1
ATOM 2910 C C . ARG B 1 135 ? -15.648 -1.399 -4.738 1 89.44 135 ARG B C 1
ATOM 2912 O O . ARG B 1 135 ? -16.797 -1.82 -4.566 1 89.44 135 ARG B O 1
ATOM 2919 N N . THR B 1 136 ? -15.047 -0.683 -3.807 1 88.94 136 THR B N 1
ATOM 2920 C CA . THR B 1 136 ? -15.594 -0.491 -2.467 1 88.94 136 THR B CA 1
ATOM 2921 C C . THR B 1 136 ? -16.938 0.218 -2.523 1 88.94 136 THR B C 1
ATOM 2923 O O . THR B 1 136 ? -17.875 -0.167 -1.824 1 88.94 136 THR B O 1
ATOM 2926 N N . SER B 1 137 ? -17.062 1.179 -3.381 1 83.19 137 SER B N 1
ATOM 2927 C CA . SER B 1 137 ? -18.281 1.984 -3.424 1 83.19 137 SER B CA 1
ATOM 2928 C C . SER B 1 137 ? -19.359 1.309 -4.262 1 83.19 137 SER B C 1
ATOM 2930 O O . SER B 1 137 ? -20.547 1.527 -4.039 1 83.19 137 SER B O 1
ATOM 2932 N N . SER B 1 138 ? -18.969 0.427 -5.195 1 85.56 138 SER B N 1
ATOM 2933 C CA . SER B 1 138 ? -19.938 -0.112 -6.152 1 85.56 138 SER B CA 1
ATOM 2934 C C . SER B 1 138 ? -20.328 -1.537 -5.789 1 85.56 138 SER B C 1
ATOM 2936 O O . SER B 1 138 ? -21.391 -2.016 -6.207 1 85.56 138 SER B O 1
ATOM 2938 N N . HIS B 1 139 ? -19.5 -2.209 -5.078 1 88.94 139 HIS B N 1
ATOM 2939 C CA . HIS B 1 139 ? -19.812 -3.588 -4.715 1 88.94 139 HIS B CA 1
ATOM 2940 C C . HIS B 1 139 ? -20.828 -3.65 -3.586 1 88.94 139 HIS B C 1
ATOM 2942 O O . HIS B 1 139 ? -20.703 -2.943 -2.584 1 88.94 139 HIS B O 1
ATOM 2948 N N . PRO B 1 140 ? -21.859 -4.477 -3.684 1 90.06 140 PRO B N 1
ATOM 2949 C CA . PRO B 1 140 ? -22.891 -4.559 -2.641 1 90.06 140 PRO B CA 1
ATOM 2950 C C . PRO B 1 140 ? -22.328 -5.051 -1.306 1 90.06 140 PRO B C 1
ATOM 2952 O O . PRO B 1 140 ? -22.875 -4.723 -0.249 1 90.06 140 PRO B O 1
ATOM 2955 N N . HIS B 1 141 ? -21.266 -5.859 -1.357 1 92.94 141 HIS B N 1
ATOM 2956 C CA . HIS B 1 141 ? -20.578 -6.395 -0.185 1 92.94 141 HIS B CA 1
ATOM 2957 C C . HIS B 1 141 ? -19.062 -6.215 -0.298 1 92.94 141 HIS B C 1
ATOM 2959 O O . HIS B 1 141 ? -18.344 -7.188 -0.507 1 92.94 141 HIS B O 1
ATOM 2965 N N . PRO B 1 142 ? -18.609 -5.059 -0.03 1 93 142 PRO B N 1
ATOM 2966 C CA . PRO B 1 142 ? -17.172 -4.828 -0.236 1 93 142 PRO B CA 1
ATOM 2967 C C . PRO B 1 142 ? -16.297 -5.625 0.728 1 93 142 PRO B C 1
ATOM 2969 O O . PRO B 1 142 ? -16.656 -5.797 1.896 1 93 142 PRO B O 1
ATOM 2972 N N . ALA B 1 143 ? -15.219 -6.098 0.188 1 96.94 143 ALA B N 1
ATOM 2973 C CA . ALA B 1 143 ? -14.281 -6.883 0.988 1 96.94 143 ALA B CA 1
ATOM 2974 C C . ALA B 1 143 ? -13.469 -5.984 1.911 1 96.94 143 ALA B C 1
ATOM 2976 O O . ALA B 1 143 ? -13.18 -4.832 1.573 1 96.94 143 ALA B O 1
ATOM 2977 N N . ARG B 1 144 ? -13.195 -6.5 3.1 1 97.12 144 ARG B N 1
ATOM 2978 C CA . ARG B 1 144 ? -12.172 -5.887 3.939 1 97.12 144 ARG B CA 1
ATOM 2979 C C . ARG B 1 144 ? -10.773 -6.262 3.463 1 97.12 144 ARG B C 1
ATOM 2981 O O . ARG B 1 144 ? -10.461 -7.445 3.309 1 97.12 144 ARG B O 1
ATOM 2988 N N . VAL B 1 145 ? -9.938 -5.242 3.189 1 98.5 145 VAL B N 1
ATOM 2989 C CA . VAL B 1 145 ? -8.609 -5.523 2.648 1 98.5 145 VAL B CA 1
ATOM 2990 C C . VAL B 1 145 ? -7.547 -5.203 3.693 1 98.5 145 VAL B C 1
ATOM 2992 O O . VAL B 1 145 ? -7.496 -4.086 4.215 1 98.5 145 VAL B O 1
ATOM 2995 N N . LEU B 1 146 ? -6.742 -6.16 4.023 1 98.44 146 LEU B N 1
ATOM 2996 C CA . LEU B 1 146 ? -5.562 -6.02 4.875 1 98.44 146 LEU B CA 1
ATOM 2997 C C . LEU B 1 146 ? -4.285 -6.086 4.051 1 98.44 146 LEU B C 1
ATOM 2999 O O . LEU B 1 146 ? -3.928 -7.145 3.531 1 98.44 146 LEU B O 1
ATOM 3003 N N . LEU B 1 147 ? -3.609 -4.965 3.934 1 98.75 147 LEU B N 1
ATOM 3004 C CA . LEU B 1 147 ? -2.334 -4.883 3.229 1 98.75 147 LEU B CA 1
ATOM 3005 C C . LEU B 1 147 ? -1.169 -5.109 4.184 1 98.75 147 LEU B C 1
ATOM 3007 O O . LEU B 1 147 ? -1.119 -4.512 5.262 1 98.75 147 LEU B O 1
ATOM 3011 N N . THR B 1 148 ? -0.225 -5.887 3.803 1 98.25 148 THR B N 1
ATOM 3012 C CA . THR B 1 148 ? 0.824 -6.316 4.723 1 98.25 148 THR B CA 1
ATOM 3013 C C . THR B 1 148 ? 1.772 -5.164 5.035 1 98.25 148 THR B C 1
ATOM 3015 O O . THR B 1 148 ? 2.369 -5.121 6.117 1 98.25 148 THR B O 1
ATOM 3018 N N . GLY B 1 149 ? 2.061 -4.309 4.18 1 98 149 GLY B N 1
ATOM 3019 C CA . GLY B 1 149 ? 3.158 -3.357 4.254 1 98 149 GLY B CA 1
ATOM 3020 C C . GLY B 1 149 ? 4.484 -3.941 3.799 1 98 149 GLY B C 1
ATOM 3021 O O . GLY B 1 149 ? 4.523 -5.031 3.225 1 98 149 GLY B O 1
ATOM 3022 N N . GLY B 1 150 ? 5.547 -3.121 4.004 1 98.31 150 GLY B N 1
ATOM 3023 C CA . GLY B 1 150 ? 6.875 -3.559 3.617 1 98.31 150 GLY B CA 1
ATOM 3024 C C . GLY B 1 150 ? 7.496 -2.699 2.533 1 98.31 150 GLY B C 1
ATOM 3025 O O . GLY B 1 150 ? 7.156 -1.522 2.395 1 98.31 150 GLY B O 1
ATOM 3026 N N . GLU B 1 151 ? 8.508 -3.346 1.94 1 98 151 GLU B N 1
ATOM 3027 C CA . GLU B 1 151 ? 9.227 -2.691 0.851 1 98 151 GLU B CA 1
ATOM 3028 C C . GLU B 1 151 ? 8.734 -3.184 -0.507 1 98 151 GLU B C 1
ATOM 3030 O O . GLU B 1 151 ? 8.57 -4.387 -0.714 1 98 151 GLU B O 1
ATOM 3035 N N . ARG B 1 152 ? 8.539 -2.25 -1.429 1 97.12 152 ARG B N 1
ATOM 3036 C CA . ARG B 1 152 ? 7.953 -2.555 -2.73 1 97.12 152 ARG B CA 1
ATOM 3037 C C . ARG B 1 152 ? 9 -3.131 -3.68 1 97.12 152 ARG B C 1
ATOM 3039 O O . ARG B 1 152 ? 10.117 -2.615 -3.77 1 97.12 152 ARG B O 1
ATOM 3046 N N . THR B 1 153 ? 8.641 -4.203 -4.336 1 93.75 153 THR B N 1
ATOM 3047 C CA . THR B 1 153 ? 9.5 -4.84 -5.324 1 93.75 153 THR B CA 1
ATOM 3048 C C . THR B 1 153 ? 9.125 -4.398 -6.734 1 93.75 153 THR B C 1
ATOM 3050 O O . THR B 1 153 ? 8.117 -3.723 -6.93 1 93.75 153 THR B O 1
ATOM 3053 N N . PRO B 1 154 ? 9.914 -4.738 -7.688 1 84.75 154 PRO B N 1
ATOM 3054 C CA . PRO B 1 154 ? 9.57 -4.43 -9.078 1 84.75 154 PRO B CA 1
ATOM 3055 C C . PRO B 1 154 ? 8.266 -5.078 -9.516 1 84.75 154 PRO B C 1
ATOM 3057 O O . PRO B 1 154 ? 7.617 -4.594 -10.453 1 84.75 154 PRO B O 1
ATOM 3060 N N . SER B 1 155 ? 7.812 -6.121 -8.836 1 87.62 155 SER B N 1
ATOM 3061 C CA . SER B 1 155 ? 6.559 -6.797 -9.148 1 87.62 155 SER B CA 1
ATOM 3062 C C . SER B 1 155 ? 5.395 -6.18 -8.383 1 87.62 155 SER B C 1
ATOM 3064 O O . SER B 1 155 ? 4.297 -6.742 -8.359 1 87.62 155 SER B O 1
ATOM 3066 N N . ASP B 1 156 ? 5.664 -5.051 -7.711 1 94.25 156 ASP B N 1
ATOM 3067 C CA . ASP B 1 156 ? 4.684 -4.293 -6.938 1 94.25 156 ASP B CA 1
ATOM 3068 C C . ASP B 1 156 ? 4.156 -5.117 -5.766 1 94.25 156 ASP B C 1
ATOM 3070 O O . ASP B 1 156 ? 2.984 -5 -5.395 1 94.25 156 ASP B O 1
ATOM 3074 N N . ALA B 1 157 ? 4.996 -5.965 -5.301 1 97.44 157 ALA B N 1
ATOM 3075 C CA . ALA B 1 157 ? 4.727 -6.688 -4.059 1 97.44 157 ALA B CA 1
ATOM 3076 C C . ALA B 1 157 ? 5.453 -6.047 -2.881 1 97.44 157 ALA B C 1
ATOM 3078 O O . ALA B 1 157 ? 6.496 -5.414 -3.057 1 97.44 157 ALA B O 1
ATOM 3079 N N . LEU B 1 158 ? 4.871 -6.168 -1.753 1 98.5 158 LEU B N 1
ATOM 3080 C CA . LEU B 1 158 ? 5.48 -5.691 -0.518 1 98.5 158 LEU B CA 1
ATOM 3081 C C . LEU B 1 158 ? 6.16 -6.832 0.229 1 98.5 158 LEU B C 1
ATOM 3083 O O . LEU B 1 158 ? 5.551 -7.883 0.449 1 98.5 158 LEU B O 1
ATOM 3087 N N . VAL B 1 159 ? 7.449 -6.586 0.604 1 98.31 159 VAL B N 1
ATOM 3088 C CA . VAL B 1 159 ? 8.242 -7.668 1.18 1 98.31 159 VAL B CA 1
ATOM 3089 C C . VAL B 1 159 ? 9.055 -7.145 2.359 1 98.31 159 VAL B C 1
ATOM 3091 O O . VAL B 1 159 ? 9.039 -5.945 2.646 1 98.31 159 VAL B O 1
ATOM 3094 N N . GLY B 1 160 ? 9.711 -8.109 3.1 1 97 160 GLY B N 1
ATOM 3095 C CA . GLY B 1 160 ? 10.609 -7.746 4.184 1 97 160 GLY B CA 1
ATOM 3096 C C . GLY B 1 160 ? 9.992 -7.93 5.559 1 97 160 GLY B C 1
ATOM 3097 O O . GLY B 1 160 ? 8.898 -8.477 5.684 1 97 160 GLY B O 1
ATOM 3098 N N . PRO B 1 161 ? 10.688 -7.473 6.551 1 95.75 161 PRO B N 1
ATOM 3099 C CA . PRO B 1 161 ? 10.305 -7.758 7.934 1 95.75 161 PRO B CA 1
ATOM 3100 C C . PRO B 1 161 ? 8.906 -7.23 8.281 1 95.75 161 PRO B C 1
ATOM 3102 O O . PRO B 1 161 ? 8.156 -7.891 9 1 95.75 161 PRO B O 1
ATOM 3105 N N . ILE B 1 162 ? 8.547 -6.094 7.777 1 96.88 162 ILE B N 1
ATOM 3106 C CA . ILE B 1 162 ? 7.23 -5.535 8.055 1 96.88 162 ILE B CA 1
ATOM 3107 C C . ILE B 1 162 ? 6.148 -6.441 7.473 1 96.88 162 ILE B C 1
ATOM 3109 O O . ILE B 1 162 ? 5.18 -6.777 8.156 1 96.88 162 ILE B O 1
ATOM 3113 N N . ALA B 1 163 ? 6.316 -6.844 6.211 1 97.94 163 ALA B N 1
ATOM 3114 C CA . ALA B 1 163 ? 5.367 -7.738 5.555 1 97.94 163 ALA B CA 1
ATOM 3115 C C . ALA B 1 163 ? 5.262 -9.062 6.305 1 97.94 163 ALA B C 1
ATOM 3117 O O . ALA B 1 163 ? 4.156 -9.531 6.598 1 97.94 163 ALA B O 1
ATOM 3118 N N . GLU B 1 164 ? 6.402 -9.609 6.648 1 97.19 164 GLU B N 1
ATOM 3119 C CA . GLU B 1 164 ? 6.445 -10.906 7.316 1 97.19 164 GLU B CA 1
ATOM 3120 C C . GLU B 1 164 ? 5.812 -10.836 8.703 1 97.19 164 GLU B C 1
ATOM 3122 O O . GLU B 1 164 ? 5.07 -11.734 9.102 1 97.19 164 GLU B O 1
ATOM 3127 N N . ALA B 1 165 ? 6.082 -9.766 9.391 1 96.38 165 ALA B N 1
ATOM 3128 C CA . ALA B 1 165 ? 5.508 -9.594 10.727 1 96.38 165 ALA B CA 1
ATOM 3129 C C . ALA B 1 165 ? 3.986 -9.484 10.656 1 96.38 165 ALA B C 1
ATOM 3131 O O . ALA B 1 165 ? 3.279 -10.023 11.508 1 96.38 165 ALA B O 1
ATOM 3132 N N . SER B 1 166 ? 3.48 -8.828 9.672 1 96.44 166 SER B N 1
ATOM 3133 C CA . SER B 1 166 ? 2.039 -8.664 9.531 1 96.44 166 SER B CA 1
ATOM 3134 C C . SER B 1 166 ? 1.35 -10 9.297 1 96.44 166 SER B C 1
ATOM 3136 O O . SER B 1 166 ? 0.204 -10.195 9.711 1 96.44 166 SER B O 1
ATOM 3138 N N . LEU B 1 167 ? 2.061 -10.922 8.711 1 97.25 167 LEU B N 1
ATOM 3139 C CA . LEU B 1 167 ? 1.484 -12.203 8.32 1 97.25 167 LEU B CA 1
ATOM 3140 C C . LEU B 1 167 ? 1.526 -13.195 9.484 1 97.25 167 LEU B C 1
ATOM 3142 O O . LEU B 1 167 ? 0.778 -14.172 9.492 1 97.25 167 LEU B O 1
ATOM 3146 N N . THR B 1 168 ? 2.346 -12.969 10.438 1 93.56 168 THR B N 1
ATOM 3147 C CA . THR B 1 168 ? 2.602 -13.914 11.516 1 93.56 168 THR B CA 1
ATOM 3148 C C . THR B 1 168 ? 1.332 -14.172 12.32 1 93.56 168 THR B C 1
ATOM 3150 O O . THR B 1 168 ? 1.1 -15.297 12.773 1 93.56 168 THR B O 1
ATOM 3153 N N . ASN B 1 169 ? 0.449 -13.227 12.414 1 88.88 169 ASN B N 1
ATOM 3154 C CA . ASN B 1 169 ? -0.73 -13.422 13.258 1 88.88 169 ASN B CA 1
ATOM 3155 C C . ASN B 1 169 ? -2.01 -13.438 12.422 1 88.88 169 ASN B C 1
ATOM 3157 O O . ASN B 1 169 ? -3.102 -13.227 12.953 1 88.88 169 ASN B O 1
ATOM 3161 N N . LEU B 1 170 ? -1.852 -13.609 11.18 1 96.12 170 LEU B N 1
ATOM 3162 C CA . LEU B 1 170 ? -2.998 -13.727 10.281 1 96.12 170 LEU B CA 1
ATOM 3163 C C . LEU B 1 170 ? -3.109 -15.141 9.719 1 96.12 170 LEU B C 1
ATOM 3165 O O . LEU B 1 170 ? -2.094 -15.805 9.492 1 96.12 170 LEU B O 1
ATOM 3169 N N . TYR B 1 171 ? -4.352 -15.555 9.57 1 97.12 171 TYR B N 1
ATOM 3170 C CA . TYR B 1 171 ? -4.586 -16.875 9 1 97.12 171 TYR B CA 1
ATOM 3171 C C . TYR B 1 171 ? -5.652 -16.828 7.914 1 97.12 171 TYR B C 1
ATOM 3173 O O . TYR B 1 171 ? -6.758 -16.328 8.148 1 97.12 171 TYR B O 1
ATOM 3181 N N . ALA B 1 172 ? -5.355 -17.359 6.793 1 98.5 172 ALA B N 1
ATOM 3182 C CA . ALA B 1 172 ? -6.289 -17.359 5.672 1 98.5 172 ALA B CA 1
ATOM 3183 C C . ALA B 1 172 ? -6.883 -18.75 5.453 1 98.5 172 ALA B C 1
ATOM 3185 O O . ALA B 1 172 ? -6.215 -19.75 5.691 1 98.5 172 ALA B O 1
ATOM 3186 N N . ASP B 1 173 ? -8.109 -18.734 5.012 1 98.81 173 ASP B N 1
ATOM 3187 C CA . ASP B 1 173 ? -8.734 -20 4.602 1 98.81 173 ASP B CA 1
ATOM 3188 C C . ASP B 1 173 ? -8.078 -20.547 3.338 1 98.81 173 ASP B C 1
ATOM 3190 O O . ASP B 1 173 ? -7.883 -21.766 3.209 1 98.81 173 ASP B O 1
ATOM 3194 N N . ILE B 1 174 ? -7.75 -19.672 2.473 1 98.88 174 ILE B N 1
ATOM 3195 C CA . ILE B 1 174 ? -7.184 -20.047 1.186 1 98.88 174 ILE B CA 1
ATOM 3196 C C . ILE B 1 174 ? -6.184 -19 0.721 1 98.88 174 ILE B C 1
ATOM 3198 O O . ILE B 1 174 ? -6.383 -17.797 0.945 1 98.88 174 ILE B O 1
ATOM 3202 N N . LEU B 1 175 ? -5.098 -19.469 0.144 1 98.94 175 LEU B N 1
ATOM 3203 C CA . LEU B 1 175 ? -4.082 -18.625 -0.485 1 98.94 175 LEU B CA 1
ATOM 3204 C C . LEU B 1 175 ? -3.986 -18.922 -1.979 1 98.94 175 LEU B C 1
ATOM 3206 O O . LEU B 1 175 ? -3.863 -20.078 -2.383 1 98.94 175 LEU B O 1
ATOM 3210 N N . PHE B 1 176 ? -4.086 -17.844 -2.828 1 98.94 176 PHE B N 1
ATOM 3211 C CA . PHE B 1 176 ? -3.703 -17.922 -4.234 1 98.94 176 PHE B CA 1
ATOM 3212 C C . PHE B 1 176 ? -2.32 -17.312 -4.449 1 98.94 176 PHE B C 1
ATOM 3214 O O . PHE B 1 176 ? -2.094 -16.141 -4.129 1 98.94 176 PHE B O 1
ATOM 3221 N N . ILE B 1 177 ? -1.418 -18.125 -4.988 1 98.88 177 ILE B N 1
ATOM 3222 C CA . ILE B 1 177 ? -0.037 -17.672 -5.117 1 98.88 177 ILE B CA 1
ATOM 3223 C C . ILE B 1 177 ? 0.526 -18.109 -6.469 1 98.88 177 ILE B C 1
ATOM 3225 O O . ILE B 1 177 ? 0.348 -19.266 -6.875 1 98.88 177 ILE B O 1
ATOM 3229 N N . GLY B 1 178 ? 1.075 -17.141 -7.164 1 97.31 178 GLY B N 1
ATOM 3230 C CA . GLY B 1 178 ? 1.701 -17.422 -8.445 1 97.31 178 GLY B CA 1
ATOM 3231 C C . GLY B 1 178 ? 3.154 -17.844 -8.32 1 97.31 178 GLY B C 1
ATOM 3232 O O . GLY B 1 178 ? 3.65 -18.047 -7.207 1 97.31 178 GLY B O 1
ATOM 3233 N N . SER B 1 179 ? 3.754 -18.031 -9.516 1 93.88 179 SER B N 1
ATOM 3234 C CA . SER B 1 179 ? 5.164 -18.406 -9.531 1 93.88 179 SER B CA 1
ATOM 3235 C C . SER B 1 179 ? 5.879 -17.797 -10.742 1 93.88 179 SER B C 1
ATOM 3237 O O . SER B 1 179 ? 5.289 -17.672 -11.812 1 93.88 179 SER B O 1
ATOM 3239 N N . HIS B 1 180 ? 7.078 -17.453 -10.438 1 90.12 180 HIS B N 1
ATOM 3240 C CA . HIS B 1 180 ? 7.957 -17.078 -11.539 1 90.12 180 HIS B CA 1
ATOM 3241 C C . HIS B 1 180 ? 8.5 -18.297 -12.258 1 90.12 180 HIS B C 1
ATOM 3243 O O . HIS B 1 180 ? 8.641 -18.297 -13.484 1 90.12 180 HIS B O 1
ATOM 3249 N N . SER B 1 181 ? 8.75 -19.281 -11.484 1 91.5 181 SER B N 1
ATOM 3250 C CA . SER B 1 181 ? 9.281 -20.547 -12.008 1 91.5 181 SER B CA 1
ATOM 3251 C C . SER B 1 181 ? 8.766 -21.734 -11.203 1 91.5 181 SER B C 1
ATOM 3253 O O . SER B 1 181 ? 8.656 -21.656 -9.977 1 91.5 181 SER B O 1
ATOM 3255 N N . ALA B 1 182 ? 8.438 -22.75 -12.008 1 96.5 182 ALA B N 1
ATOM 3256 C CA . ALA B 1 182 ? 8.078 -24.031 -11.414 1 96.5 182 ALA B CA 1
ATOM 3257 C C . ALA B 1 182 ? 8.93 -25.172 -12 1 96.5 182 ALA B C 1
ATOM 3259 O O . ALA B 1 182 ? 9.109 -25.25 -13.211 1 96.5 182 ALA B O 1
ATOM 3260 N N . THR B 1 183 ? 9.484 -25.938 -11.117 1 94.44 183 THR B N 1
ATOM 3261 C CA . THR B 1 183 ? 10.258 -27.109 -11.508 1 94.44 183 THR B CA 1
ATOM 3262 C C . THR B 1 183 ? 9.867 -28.328 -10.672 1 94.44 183 THR B C 1
ATOM 3264 O O . THR B 1 183 ? 8.977 -28.234 -9.828 1 94.44 183 THR B O 1
ATOM 3267 N N . ASP B 1 184 ? 10.539 -29.406 -10.953 1 94 184 ASP B N 1
ATOM 3268 C CA . ASP B 1 184 ? 10.273 -30.594 -10.148 1 94 184 ASP B CA 1
ATOM 3269 C C . ASP B 1 184 ? 10.742 -30.406 -8.711 1 94 184 ASP B C 1
ATOM 3271 O O . ASP B 1 184 ? 10.312 -31.125 -7.809 1 94 184 ASP B O 1
ATOM 3275 N N . SER B 1 185 ? 11.555 -29.406 -8.461 1 92.94 185 SER B N 1
ATOM 3276 C CA . SER B 1 185 ? 12.094 -29.172 -7.129 1 92.94 185 SER B CA 1
ATOM 3277 C C . SER B 1 185 ? 11.211 -28.203 -6.34 1 92.94 185 SER B C 1
ATOM 3279 O O . SER B 1 185 ? 11.406 -28.016 -5.137 1 92.94 185 SER B O 1
ATOM 3281 N N . GLY B 1 186 ? 10.289 -27.531 -7.051 1 97.06 186 GLY B N 1
ATOM 3282 C CA . GLY B 1 186 ? 9.391 -26.641 -6.352 1 97.06 186 GLY B CA 1
ATOM 3283 C C . GLY B 1 186 ? 9.172 -25.312 -7.078 1 97.06 186 GLY B C 1
ATOM 3284 O O . GLY B 1 186 ? 9.398 -25.234 -8.289 1 97.06 186 GLY B O 1
ATOM 3285 N N . LEU B 1 187 ? 8.648 -24.344 -6.305 1 97.81 187 LEU B N 1
ATOM 3286 C CA . LEU B 1 187 ? 8.367 -23.031 -6.852 1 97.81 187 LEU B CA 1
ATOM 3287 C C . LEU B 1 187 ? 9.484 -22.047 -6.508 1 97.81 187 LEU B C 1
ATOM 3289 O O . LEU B 1 187 ? 9.977 -22.031 -5.375 1 97.81 187 LEU B O 1
ATOM 3293 N N . LEU B 1 188 ? 9.891 -21.234 -7.539 1 93.56 188 LEU B N 1
ATOM 3294 C CA . LEU B 1 188 ? 11.07 -20.391 -7.383 1 93.56 188 LEU B CA 1
ATOM 3295 C C . LEU B 1 188 ? 10.773 -18.953 -7.805 1 93.56 188 LEU B C 1
ATOM 3297 O O . LEU B 1 188 ? 9.836 -18.719 -8.57 1 93.56 188 LEU B O 1
ATOM 3301 N N . THR B 1 189 ? 11.516 -18.062 -7.281 1 93.12 189 THR B N 1
ATOM 3302 C CA . THR B 1 189 ? 11.492 -16.656 -7.648 1 93.12 189 THR B CA 1
ATOM 3303 C C . THR B 1 189 ? 12.914 -16.078 -7.715 1 93.12 189 THR B C 1
ATOM 3305 O O . THR B 1 189 ? 13.812 -16.578 -7.027 1 93.12 189 THR B O 1
ATOM 3308 N N . PRO B 1 190 ? 13.094 -15.125 -8.555 1 88 190 PRO B N 1
ATOM 3309 C CA . PRO B 1 190 ? 14.438 -14.531 -8.633 1 88 190 PRO B CA 1
ATOM 3310 C C . PRO B 1 190 ? 14.734 -13.609 -7.449 1 88 190 PRO B C 1
ATOM 3312 O O . PRO B 1 190 ? 15.883 -13.195 -7.266 1 88 190 PRO B O 1
ATOM 3315 N N . ASN B 1 191 ? 13.812 -13.266 -6.652 1 89.75 191 ASN B N 1
ATOM 3316 C CA . ASN B 1 191 ? 13.922 -12.281 -5.582 1 89.75 191 ASN B CA 1
ATOM 3317 C C . ASN B 1 191 ? 13.844 -12.938 -4.207 1 89.75 191 ASN B C 1
ATOM 3319 O O . ASN B 1 191 ? 12.789 -13.461 -3.822 1 89.75 191 ASN B O 1
ATOM 3323 N N . LEU B 1 192 ? 14.969 -12.82 -3.475 1 91.94 192 LEU B N 1
ATOM 3324 C CA . LEU B 1 192 ? 15.07 -13.492 -2.186 1 91.94 192 LEU B CA 1
ATOM 3325 C C . LEU B 1 192 ? 14.031 -12.961 -1.208 1 91.94 192 LEU B C 1
ATOM 3327 O O . LEU B 1 192 ? 13.492 -13.711 -0.392 1 91.94 192 LEU B O 1
ATOM 3331 N N . HIS B 1 193 ? 13.727 -11.695 -1.238 1 93.94 193 HIS B N 1
ATOM 3332 C CA . HIS B 1 193 ? 12.734 -11.109 -0.347 1 93.94 193 HIS B CA 1
ATOM 3333 C C . HIS B 1 193 ? 11.328 -11.602 -0.691 1 93.94 193 HIS B C 1
ATOM 3335 O O . HIS B 1 193 ? 10.523 -11.852 0.203 1 93.94 193 HIS B O 1
ATOM 3341 N N . GLU B 1 194 ? 11.086 -11.742 -1.927 1 95.88 194 GLU B N 1
ATOM 3342 C CA . GLU B 1 194 ? 9.797 -12.297 -2.338 1 95.88 194 GLU B CA 1
ATOM 3343 C C . GLU B 1 194 ? 9.656 -13.742 -1.878 1 95.88 194 GLU B C 1
ATOM 3345 O O . GLU B 1 194 ? 8.586 -14.148 -1.418 1 95.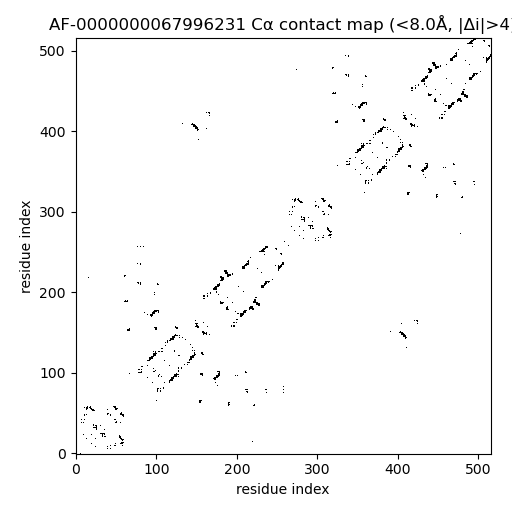88 194 GLU B O 1
ATOM 3350 N N . ALA B 1 195 ? 10.758 -14.438 -2.004 1 96.75 195 ALA B N 1
ATOM 3351 C CA . ALA B 1 195 ? 10.719 -15.828 -1.566 1 96.75 195 ALA B CA 1
ATOM 3352 C C . ALA B 1 195 ? 10.344 -15.93 -0.09 1 96.75 195 ALA B C 1
ATOM 3354 O O . ALA B 1 195 ? 9.484 -16.734 0.286 1 96.75 195 ALA B O 1
ATOM 3355 N N . GLN B 1 196 ? 10.945 -15.117 0.697 1 97.19 196 GLN B N 1
ATOM 3356 C CA . GLN B 1 196 ? 10.711 -15.156 2.135 1 97.19 196 GLN B CA 1
ATOM 3357 C C . GLN B 1 196 ? 9.266 -14.773 2.467 1 97.19 196 GLN B C 1
ATOM 3359 O O . GLN B 1 196 ? 8.617 -15.422 3.287 1 97.19 196 GLN B O 1
ATOM 3364 N N . THR B 1 197 ? 8.758 -13.734 1.906 1 98.19 197 THR B N 1
ATOM 3365 C CA . THR B 1 197 ? 7.387 -13.305 2.146 1 98.19 197 THR B CA 1
ATOM 3366 C C . THR B 1 197 ? 6.395 -14.344 1.625 1 98.19 197 THR B C 1
ATOM 3368 O O . THR B 1 197 ? 5.371 -14.609 2.26 1 98.19 197 THR B O 1
ATOM 3371 N N . ASN B 1 198 ? 6.695 -14.945 0.489 1 98.38 198 ASN B N 1
ATOM 3372 C CA . ASN B 1 198 ? 5.852 -16.016 -0.034 1 98.38 198 ASN B CA 1
ATOM 33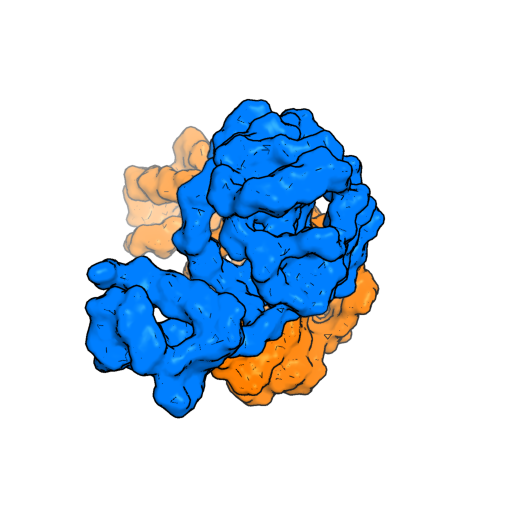73 C C . ASN B 1 198 ? 5.766 -17.188 0.942 1 98.38 198 ASN B C 1
ATOM 3375 O O . ASN B 1 198 ? 4.691 -17.766 1.14 1 98.38 198 ASN B O 1
ATOM 3379 N N . ARG B 1 199 ? 6.891 -17.516 1.544 1 98.38 199 ARG B N 1
ATOM 3380 C CA . ARG B 1 199 ? 6.891 -18.594 2.537 1 98.38 199 ARG B CA 1
ATOM 3381 C C . ARG B 1 199 ? 5.965 -18.25 3.703 1 98.38 199 ARG B C 1
ATOM 3383 O O . ARG B 1 199 ? 5.246 -19.125 4.203 1 98.38 199 ARG B O 1
ATOM 3390 N N . ALA B 1 200 ? 6.012 -17 4.113 1 98.44 200 ALA B N 1
ATOM 3391 C CA . ALA B 1 200 ? 5.145 -16.562 5.203 1 98.44 200 ALA B CA 1
ATOM 3392 C C . ALA B 1 200 ? 3.674 -16.672 4.812 1 98.44 200 ALA B C 1
ATOM 3394 O O . ALA B 1 200 ? 2.842 -17.109 5.613 1 98.44 200 ALA B O 1
ATOM 3395 N N . LEU B 1 201 ? 3.344 -16.344 3.611 1 98.69 201 LEU B N 1
ATOM 3396 C CA . LEU B 1 201 ? 1.979 -16.469 3.109 1 98.69 201 LEU B CA 1
ATOM 3397 C C . LEU B 1 201 ? 1.531 -17.922 3.121 1 98.69 201 LEU B C 1
ATOM 3399 O O . LEU B 1 201 ? 0.415 -18.234 3.547 1 98.69 201 LEU B O 1
ATOM 3403 N N . ILE B 1 202 ? 2.406 -18.766 2.678 1 98.69 202 ILE B N 1
ATOM 3404 C CA . ILE B 1 202 ? 2.102 -20.188 2.588 1 98.69 202 ILE B CA 1
ATOM 3405 C C . ILE B 1 202 ? 1.883 -20.75 3.986 1 98.69 202 ILE B C 1
ATOM 3407 O O . ILE B 1 202 ? 0.921 -21.484 4.223 1 98.69 202 ILE B O 1
ATOM 3411 N N . LEU B 1 203 ? 2.725 -20.328 4.914 1 97.88 203 LEU B N 1
ATOM 3412 C CA . LEU B 1 203 ? 2.682 -20.844 6.281 1 97.88 203 LEU B CA 1
ATOM 3413 C C . LEU B 1 203 ? 1.387 -20.438 6.973 1 97.88 203 LEU B C 1
ATOM 3415 O O . LEU B 1 203 ? 0.927 -21.109 7.895 1 97.88 203 LEU B O 1
ATOM 3419 N N . ASN B 1 204 ? 0.721 -19.438 6.492 1 97.75 204 ASN B N 1
ATOM 3420 C CA . ASN B 1 204 ? -0.42 -18.859 7.199 1 97.75 204 ASN B CA 1
ATOM 3421 C C . ASN B 1 204 ? -1.72 -19.062 6.426 1 97.75 204 ASN B C 1
ATOM 3423 O O . ASN B 1 204 ? -2.658 -18.281 6.559 1 97.75 204 ASN B O 1
ATOM 3427 N N . ALA B 1 205 ? -1.776 -20.109 5.629 1 98.5 205 ALA B N 1
ATOM 3428 C CA . ALA B 1 205 ? -2.982 -20.453 4.879 1 98.5 205 ALA B CA 1
ATOM 3429 C C . ALA B 1 205 ? -3.391 -21.906 5.113 1 98.5 205 ALA B C 1
ATOM 3431 O O . ALA B 1 205 ? -2.539 -22.797 5.168 1 98.5 205 ALA B O 1
ATOM 3432 N N . HIS B 1 206 ? -4.641 -22.094 5.258 1 98.31 206 HIS B N 1
ATOM 3433 C CA . HIS B 1 206 ? -5.164 -23.453 5.414 1 98.31 206 HIS B CA 1
ATOM 3434 C C . HIS B 1 206 ? -5.047 -24.234 4.113 1 98.31 206 HIS B C 1
ATOM 3436 O O . HIS B 1 206 ? -4.652 -25.406 4.121 1 98.31 206 HIS B O 1
ATOM 3442 N N . LYS B 1 207 ? -5.438 -23.641 3.066 1 98.75 207 LYS B N 1
ATOM 3443 C CA . LYS B 1 207 ? -5.328 -24.219 1.732 1 98.75 207 LYS B CA 1
ATOM 3444 C C . LYS B 1 207 ? -4.457 -23.359 0.826 1 98.75 207 LYS B C 1
ATOM 3446 O O . LYS B 1 207 ? -4.703 -22.156 0.675 1 98.75 207 LYS B O 1
ATOM 3451 N N . VAL B 1 208 ? -3.477 -23.969 0.253 1 98.88 208 VAL B N 1
ATOM 3452 C CA . VAL B 1 208 ? -2.557 -23.266 -0.633 1 98.88 208 VAL B CA 1
ATOM 3453 C C . VAL B 1 208 ? -2.824 -23.656 -2.082 1 98.88 208 VAL B C 1
ATOM 3455 O O . VAL B 1 208 ? -2.688 -24.828 -2.443 1 98.88 208 VAL B O 1
ATOM 3458 N N . VAL B 1 209 ? -3.16 -22.672 -2.938 1 98.94 209 VAL B N 1
ATOM 3459 C CA . VAL B 1 209 ? -3.42 -22.859 -4.359 1 98.94 209 VAL B CA 1
ATOM 3460 C C . VAL B 1 209 ? -2.355 -22.141 -5.184 1 98.94 209 VAL B C 1
ATOM 3462 O O . VAL B 1 209 ? -2.322 -20.922 -5.23 1 98.94 209 VAL B O 1
ATOM 3465 N N . SER B 1 210 ? -1.548 -22.922 -5.848 1 98.88 210 SER B N 1
ATOM 3466 C CA . SER B 1 210 ? -0.551 -22.344 -6.746 1 98.88 210 SER B CA 1
ATOM 3467 C C . SER B 1 210 ? -1.086 -22.219 -8.164 1 98.88 210 SER B C 1
ATOM 3469 O O . SER B 1 210 ? -1.693 -23.172 -8.688 1 98.88 210 SER B O 1
ATOM 3471 N N . VAL B 1 211 ? -0.771 -21.078 -8.789 1 98.75 211 VAL B N 1
ATOM 3472 C CA . VAL B 1 211 ? -1.329 -20.797 -10.109 1 98.75 211 VAL B CA 1
ATOM 3473 C C . VAL B 1 211 ? -0.214 -20.375 -11.062 1 98.75 211 VAL B C 1
ATOM 3475 O O . VAL B 1 211 ? 0.538 -19.438 -10.773 1 98.75 211 VAL B O 1
ATOM 3478 N N . PHE B 1 212 ? -0.095 -21.078 -12.219 1 97.31 212 PHE B N 1
ATOM 3479 C CA . PHE B 1 212 ? 0.881 -20.703 -13.234 1 97.31 212 PHE B CA 1
ATOM 3480 C C . PHE B 1 212 ? 0.56 -21.375 -14.57 1 97.31 212 PHE B C 1
ATOM 3482 O O . PHE B 1 212 ? 0.001 -22.469 -14.602 1 97.31 212 PHE B O 1
ATOM 3489 N N . ASP B 1 213 ? 0.829 -20.641 -15.602 1 95.38 213 ASP B N 1
ATOM 3490 C CA . ASP B 1 213 ? 0.65 -21.234 -16.922 1 95.38 213 ASP B CA 1
ATOM 3491 C C . ASP B 1 213 ? 1.886 -22.031 -17.344 1 95.38 213 ASP B C 1
ATOM 3493 O O . ASP B 1 213 ? 2.91 -22 -16.656 1 95.38 213 ASP B O 1
ATOM 3497 N N . GLY B 1 214 ? 1.732 -22.672 -18.469 1 92.94 214 GLY B N 1
ATOM 3498 C CA . GLY B 1 214 ? 2.768 -23.594 -18.922 1 92.94 214 GLY B CA 1
ATOM 3499 C C . GLY B 1 214 ? 4.109 -22.922 -19.141 1 92.94 214 GLY B C 1
ATOM 3500 O O . GLY B 1 214 ? 5.156 -23.562 -19.016 1 92.94 214 GLY B O 1
ATOM 3501 N N . SER B 1 215 ? 4.156 -21.625 -19.344 1 88.06 215 SER B N 1
ATOM 3502 C CA . SER B 1 215 ? 5.387 -20.891 -19.641 1 88.06 215 SER B CA 1
ATOM 3503 C C . SER B 1 215 ? 6.289 -20.797 -18.422 1 88.06 215 SER B C 1
ATOM 3505 O O . SER B 1 215 ? 7.469 -20.469 -18.531 1 88.06 215 SER B O 1
ATOM 3507 N N . LYS B 1 216 ? 5.766 -21.109 -17.203 1 91.12 216 LYS B N 1
ATOM 3508 C CA . LYS B 1 216 ? 6.543 -20.953 -15.977 1 91.12 216 LYS B CA 1
ATOM 3509 C C . LYS B 1 216 ? 7.281 -22.25 -15.633 1 91.12 216 LYS B C 1
ATOM 3511 O O . LYS B 1 216 ? 8.117 -22.266 -14.727 1 91.12 216 LYS B O 1
ATOM 3516 N N . TRP B 1 217 ? 7.004 -23.297 -16.406 1 92.88 217 TRP B N 1
ATOM 3517 C CA . TRP B 1 217 ? 7.602 -24.594 -16.062 1 92.88 217 TRP B CA 1
ATOM 3518 C C . TRP B 1 217 ? 9.039 -24.672 -16.562 1 92.88 217 TRP B C 1
ATOM 3520 O O . TRP B 1 217 ? 9.312 -24.391 -17.734 1 92.88 217 TRP B O 1
ATOM 3530 N N . ASN B 1 218 ? 9.93 -24.953 -15.648 1 88 218 ASN B N 1
ATOM 3531 C CA . ASN B 1 218 ? 11.344 -25.188 -15.914 1 88 218 ASN B CA 1
ATOM 3532 C C . ASN B 1 218 ? 12.031 -23.938 -16.438 1 88 218 ASN B C 1
ATOM 3534 O O . ASN B 1 218 ? 12.773 -23.984 -17.422 1 88 218 ASN B O 1
ATOM 3538 N N . THR B 1 219 ? 11.648 -22.828 -15.859 1 82.38 219 THR B N 1
ATOM 3539 C CA . THR B 1 219 ? 12.367 -21.578 -16.062 1 82.38 219 THR B CA 1
ATOM 3540 C C . THR B 1 219 ? 13.297 -21.297 -14.891 1 82.38 219 THR B C 1
ATOM 3542 O O . THR B 1 219 ? 13.234 -21.969 -13.859 1 82.38 219 THR B O 1
ATOM 3545 N N . ALA B 1 220 ? 14.148 -20.375 -15.117 1 74.94 220 ALA B N 1
ATOM 3546 C CA . ALA B 1 220 ? 15.188 -20.094 -14.125 1 74.94 220 ALA B CA 1
ATOM 3547 C C . ALA B 1 220 ? 14.594 -19.375 -12.914 1 74.94 220 ALA B C 1
ATOM 3549 O O . ALA B 1 220 ? 13.656 -18.594 -13.047 1 74.94 220 ALA B O 1
ATOM 3550 N N . GLY B 1 221 ? 14.984 -19.812 -11.734 1 82.19 221 GLY B N 1
ATOM 3551 C CA . GLY B 1 221 ? 14.703 -19.141 -10.477 1 82.19 221 GLY B CA 1
ATOM 3552 C C . GLY B 1 221 ? 15.875 -19.172 -9.516 1 82.19 221 GLY B C 1
ATOM 3553 O O . GLY B 1 221 ? 16.781 -20 -9.648 1 82.19 221 GLY B O 1
ATOM 3554 N N . LEU B 1 222 ? 15.875 -18.203 -8.688 1 83 222 LEU B N 1
ATOM 3555 C CA . LEU B 1 222 ? 17 -18.062 -7.777 1 83 222 LEU B CA 1
ATOM 3556 C C . LEU B 1 222 ? 16.688 -18.688 -6.426 1 83 222 LEU B C 1
ATOM 3558 O O . LEU B 1 222 ? 17.516 -19.422 -5.871 1 83 222 LEU B O 1
ATOM 3562 N N . ALA B 1 223 ? 15.539 -18.453 -5.887 1 91.75 223 ALA B N 1
ATOM 3563 C CA . ALA B 1 223 ? 15.195 -18.875 -4.527 1 91.75 223 ALA B CA 1
ATOM 3564 C C . ALA B 1 223 ? 13.914 -19.688 -4.516 1 91.75 223 ALA B C 1
ATOM 3566 O O . ALA B 1 223 ? 12.883 -19.25 -5.039 1 91.75 223 ALA B O 1
ATOM 3567 N N . ARG B 1 224 ? 14.016 -20.875 -3.934 1 94.75 224 ARG B N 1
ATOM 3568 C CA . ARG B 1 224 ? 12.828 -21.688 -3.756 1 94.75 224 ARG B CA 1
ATOM 3569 C C . ARG B 1 224 ? 11.992 -21.203 -2.576 1 94.75 224 ARG B C 1
ATOM 3571 O O . ARG B 1 224 ? 12.531 -20.906 -1.508 1 94.75 224 ARG B O 1
ATOM 3578 N N . TYR B 1 225 ? 10.695 -21.141 -2.793 1 97.75 225 TYR B N 1
ATOM 3579 C CA . TYR B 1 225 ? 9.875 -20.672 -1.679 1 97.75 225 TYR B CA 1
ATOM 3580 C C . TYR B 1 225 ? 8.82 -21.703 -1.313 1 97.75 225 TYR B C 1
ATOM 3582 O O . TYR B 1 225 ? 8.125 -21.562 -0.304 1 97.75 225 TYR B O 1
ATOM 3590 N N . ALA B 1 226 ? 8.68 -22.812 -2.098 1 98.38 226 ALA B N 1
ATOM 3591 C CA . ALA B 1 226 ? 7.707 -23.859 -1.782 1 98.38 226 ALA B CA 1
ATOM 3592 C C . ALA B 1 226 ? 8.133 -25.203 -2.363 1 98.38 226 ALA B C 1
ATOM 3594 O O . ALA B 1 226 ? 8.625 -25.266 -3.492 1 98.38 226 ALA B O 1
ATOM 3595 N N . ASP B 1 227 ? 7.953 -26.156 -1.491 1 97.56 227 ASP B N 1
ATOM 3596 C CA . ASP B 1 227 ? 7.953 -27.531 -1.989 1 97.56 227 ASP B CA 1
ATOM 3597 C C . ASP B 1 227 ? 6.551 -27.953 -2.428 1 97.56 227 ASP B C 1
ATOM 3599 O O . ASP B 1 227 ? 5.559 -27.344 -2.039 1 97.56 227 ASP B O 1
ATOM 3603 N N . TRP B 1 228 ? 6.555 -28.953 -3.248 1 98.06 228 TRP B N 1
ATOM 3604 C CA . TRP B 1 228 ? 5.254 -29.391 -3.748 1 98.06 228 TRP B CA 1
ATOM 3605 C C . TRP B 1 228 ? 4.395 -29.938 -2.619 1 98.06 228 TRP B C 1
ATOM 3607 O O . TRP B 1 228 ? 3.164 -29.938 -2.705 1 98.06 228 TRP B O 1
ATOM 3617 N N . SER B 1 229 ? 5.027 -30.359 -1.506 1 97.69 229 SER B N 1
ATOM 3618 C CA . SER B 1 229 ? 4.289 -30.812 -0.334 1 97.69 229 SER B CA 1
ATOM 3619 C C . SER B 1 229 ? 3.582 -29.656 0.365 1 97.69 229 SER B C 1
ATOM 3621 O O . SER B 1 229 ? 2.684 -29.875 1.182 1 97.69 229 SER B O 1
ATOM 3623 N N . ASP B 1 230 ? 3.965 -28.422 0.096 1 98.12 230 ASP B N 1
ATOM 3624 C CA . ASP B 1 230 ? 3.365 -27.234 0.679 1 98.12 230 ASP B CA 1
ATOM 3625 C C . ASP B 1 230 ? 2.104 -26.828 -0.079 1 98.12 230 ASP B C 1
ATOM 3627 O O . ASP B 1 230 ? 1.366 -25.938 0.362 1 98.12 230 ASP B O 1
ATOM 3631 N N . ILE B 1 231 ? 1.84 -27.453 -1.229 1 98.62 231 ILE B N 1
ATOM 3632 C CA . ILE B 1 231 ? 0.804 -27.016 -2.154 1 98.62 231 ILE B CA 1
ATOM 3633 C C . ILE B 1 231 ? -0.366 -28 -2.131 1 98.62 231 ILE B C 1
ATOM 3635 O O . ILE B 1 231 ? -0.178 -29.203 -2.32 1 98.62 231 ILE B O 1
ATOM 3639 N N . ASP B 1 232 ? -1.52 -27.484 -1.973 1 98.75 232 ASP B N 1
ATOM 3640 C CA . ASP B 1 232 ? -2.707 -28.344 -1.95 1 98.75 232 ASP B CA 1
ATOM 3641 C C . ASP B 1 232 ? -3.291 -28.5 -3.352 1 98.75 232 ASP B C 1
ATOM 3643 O O . ASP B 1 232 ? -3.76 -29.594 -3.711 1 98.75 232 ASP B O 1
ATOM 3647 N N . THR B 1 233 ? -3.297 -27.453 -4.098 1 98.81 233 THR B N 1
ATOM 3648 C CA . THR B 1 233 ? -3.893 -27.438 -5.43 1 98.81 233 THR B CA 1
ATOM 3649 C C . THR B 1 233 ? -3.023 -26.641 -6.398 1 98.81 233 THR B C 1
ATOM 3651 O O . THR B 1 233 ? -2.488 -25.594 -6.047 1 98.81 233 THR B O 1
ATOM 3654 N N . VAL B 1 234 ? -2.871 -27.156 -7.582 1 98.81 234 VAL B N 1
ATOM 3655 C CA . VAL B 1 234 ? -2.258 -26.422 -8.68 1 98.81 234 VAL B CA 1
ATOM 3656 C C . VAL B 1 234 ? -3.303 -26.125 -9.758 1 98.81 234 VAL B C 1
ATOM 3658 O O . VAL B 1 234 ? -4.078 -27.016 -10.125 1 98.81 234 VAL B O 1
ATOM 3661 N N . ILE B 1 235 ? -3.355 -24.906 -10.188 1 98.81 235 ILE B N 1
ATOM 3662 C CA . ILE B 1 235 ? -4.129 -24.547 -11.375 1 98.81 235 ILE B CA 1
ATOM 3663 C C . ILE B 1 235 ? -3.186 -24.125 -12.5 1 98.81 235 ILE B C 1
ATOM 3665 O O . ILE B 1 235 ? -2.398 -23.188 -12.336 1 98.81 235 ILE B O 1
ATOM 3669 N N . THR B 1 236 ? -3.26 -24.797 -13.578 1 98.31 236 THR B N 1
ATOM 3670 C CA . THR B 1 236 ? -2.375 -24.547 -14.711 1 98.31 236 THR B CA 1
ATOM 3671 C C . THR B 1 236 ? -3.141 -24.641 -16.031 1 98.31 236 THR B C 1
ATOM 3673 O O . THR B 1 236 ? -4.371 -24.625 -16.031 1 98.31 236 THR B O 1
ATOM 3676 N N . THR B 1 237 ? -2.408 -24.516 -17.156 1 96.69 237 THR B N 1
ATOM 3677 C CA . THR B 1 237 ? -3.053 -24.516 -18.469 1 96.69 237 THR B CA 1
ATOM 3678 C C . THR B 1 237 ? -2.611 -25.734 -19.281 1 96.69 237 THR B C 1
ATOM 3680 O O . THR B 1 237 ? -1.705 -26.453 -18.875 1 96.69 237 THR B O 1
ATOM 3683 N N . ARG B 1 238 ? -3.258 -25.891 -20.422 1 92.94 238 ARG B N 1
ATOM 3684 C CA . ARG B 1 238 ? -3.084 -27.078 -21.234 1 92.94 238 ARG B CA 1
ATOM 3685 C C . ARG B 1 238 ? -1.708 -27.094 -21.891 1 92.94 238 ARG B C 1
ATOM 3687 O O . ARG B 1 238 ? -1.243 -28.141 -22.344 1 92.94 238 ARG B O 1
ATOM 3694 N N . GLU B 1 239 ? -1.091 -25.969 -21.859 1 91.25 239 GLU B N 1
ATOM 3695 C CA . GLU B 1 239 ? 0.204 -25.875 -22.516 1 91.25 239 GLU B CA 1
ATOM 3696 C C . GLU B 1 239 ? 1.313 -26.484 -21.672 1 91.25 239 GLU B C 1
ATOM 3698 O O . GLU B 1 239 ? 2.451 -26.609 -22.125 1 91.25 239 GLU B O 1
ATOM 3703 N N . LEU B 1 240 ? 0.998 -26.781 -20.469 1 94.56 240 LEU B N 1
ATOM 3704 C CA . LEU B 1 240 ? 1.976 -27.469 -19.625 1 94.56 240 LEU B CA 1
ATOM 3705 C C . LEU B 1 240 ? 2.404 -28.781 -20.25 1 94.56 240 LEU B C 1
ATOM 3707 O O . LEU B 1 240 ? 1.562 -29.562 -20.703 1 94.56 240 LEU B O 1
ATOM 3711 N N . PRO B 1 241 ? 3.695 -29.062 -20.297 1 93.62 241 PRO B N 1
ATOM 3712 C CA . PRO B 1 241 ? 4.156 -30.328 -20.859 1 93.62 241 PRO B CA 1
ATOM 3713 C C . PRO B 1 241 ? 3.539 -31.547 -20.156 1 93.62 241 PRO B C 1
ATOM 3715 O O . PRO B 1 241 ? 3.324 -31.516 -18.938 1 93.62 241 PRO B O 1
ATOM 3718 N N . ALA B 1 242 ? 3.426 -32.594 -20.922 1 95.94 242 ALA B N 1
ATOM 3719 C CA . ALA B 1 242 ? 2.752 -33.781 -20.422 1 95.94 242 ALA B CA 1
ATOM 3720 C C . ALA B 1 242 ? 3.504 -34.375 -19.234 1 95.94 242 ALA B C 1
ATOM 3722 O O . ALA B 1 242 ? 2.891 -34.844 -18.266 1 95.94 242 ALA B O 1
ATOM 3723 N N . ASP B 1 243 ? 4.727 -34.375 -19.344 1 95.31 243 ASP B N 1
ATOM 3724 C CA . ASP B 1 243 ? 5.539 -34.938 -18.266 1 95.31 243 ASP B CA 1
ATOM 3725 C C . ASP B 1 243 ? 5.418 -34.094 -17 1 95.31 243 ASP B C 1
ATOM 3727 O O . ASP B 1 243 ? 5.414 -34.625 -15.883 1 95.31 243 ASP B O 1
ATOM 3731 N N . ALA B 1 244 ? 5.352 -32.844 -17.141 1 96.44 244 ALA B N 1
ATOM 3732 C CA . ALA B 1 244 ? 5.148 -31.922 -16.016 1 96.44 244 ALA B CA 1
ATOM 3733 C C . ALA B 1 244 ? 3.789 -32.156 -15.359 1 96.44 244 ALA B C 1
ATOM 3735 O O . ALA B 1 244 ? 3.684 -32.219 -14.133 1 96.44 244 ALA B O 1
ATOM 3736 N N . LEU B 1 245 ? 2.803 -32.281 -16.203 1 97.44 245 LEU B N 1
ATOM 3737 C CA . LEU B 1 245 ? 1.459 -32.531 -15.695 1 97.44 245 LEU B CA 1
ATOM 3738 C C . LEU B 1 245 ? 1.414 -33.844 -14.93 1 97.44 245 LEU B C 1
ATOM 3740 O O . LEU B 1 245 ? 0.8 -33.938 -13.859 1 97.44 245 LEU B O 1
ATOM 3744 N N . PHE B 1 246 ? 2.041 -34.812 -15.5 1 97.38 246 PHE B N 1
ATOM 3745 C CA . PHE B 1 246 ? 2.113 -36.125 -14.852 1 97.38 246 PHE B CA 1
ATOM 3746 C C . PHE B 1 246 ? 2.797 -36.031 -13.5 1 97.38 246 PHE B C 1
ATOM 3748 O O . PHE B 1 246 ? 2.297 -36.531 -12.5 1 97.38 246 PHE B O 1
ATOM 3755 N N . PHE B 1 247 ? 3.906 -35.312 -13.469 1 97.62 247 PHE B N 1
ATOM 3756 C CA . PHE B 1 247 ? 4.648 -35.094 -12.234 1 97.62 247 PHE B CA 1
ATOM 3757 C C . PHE B 1 247 ? 3.768 -34.438 -11.18 1 97.62 247 PHE B C 1
ATOM 3759 O O . PHE B 1 247 ? 3.719 -34.875 -10.031 1 97.62 247 PHE B O 1
ATOM 3766 N N . LEU B 1 248 ? 3.088 -33.375 -11.547 1 98.25 248 LEU B N 1
ATOM 3767 C CA . LEU B 1 248 ? 2.252 -32.625 -10.617 1 98.25 248 LEU B CA 1
ATOM 3768 C C . LEU B 1 248 ? 1.132 -33.5 -10.062 1 98.25 248 LEU B C 1
ATOM 3770 O O . LEU B 1 248 ? 0.838 -33.469 -8.867 1 98.25 248 LEU B O 1
ATOM 3774 N N . LYS B 1 249 ? 0.532 -34.312 -10.93 1 97.69 249 LYS B N 1
ATOM 3775 C CA . LYS B 1 249 ? -0.573 -35.188 -10.516 1 97.69 249 LYS B CA 1
ATOM 3776 C C . LYS B 1 249 ? -0.11 -36.219 -9.5 1 97.69 249 LYS B C 1
ATOM 3778 O O . LYS B 1 249 ? -0.897 -36.688 -8.672 1 97.69 249 LYS B O 1
ATOM 3783 N N . GLN B 1 250 ? 1.144 -36.5 -9.508 1 97.69 250 GLN B N 1
ATOM 3784 C CA . GLN B 1 250 ? 1.698 -37.469 -8.586 1 97.69 250 GLN B CA 1
ATOM 3785 C C . GLN B 1 250 ? 2.094 -36.812 -7.262 1 97.69 250 GLN B C 1
ATOM 3787 O O . GLN B 1 250 ? 2.213 -37.5 -6.238 1 97.69 250 GLN B O 1
ATOM 3792 N N . ASN B 1 251 ? 2.266 -35.531 -7.223 1 97.75 251 ASN B N 1
ATOM 3793 C CA . ASN B 1 251 ? 2.939 -34.906 -6.078 1 97.75 251 ASN B CA 1
ATOM 3794 C C . ASN B 1 251 ? 2.055 -33.875 -5.395 1 97.75 251 ASN B C 1
ATOM 3796 O O . ASN B 1 251 ? 2.383 -33.375 -4.312 1 97.75 251 ASN B O 1
ATOM 3800 N N . VAL B 1 252 ? 0.984 -33.5 -5.977 1 97.88 252 VAL B N 1
ATOM 3801 C CA . VAL B 1 252 ? 0.066 -32.5 -5.418 1 97.88 252 VAL B CA 1
ATOM 3802 C C . VAL B 1 252 ? -1.329 -33.125 -5.285 1 97.88 252 VAL B C 1
ATOM 3804 O O . VAL B 1 252 ? -1.745 -33.906 -6.125 1 97.88 252 VAL B O 1
ATOM 3807 N N . ASN B 1 253 ? -2.01 -32.719 -4.277 1 96.75 253 ASN B N 1
ATOM 3808 C CA . ASN B 1 253 ? -3.309 -33.312 -3.973 1 96.75 253 ASN B CA 1
ATOM 3809 C C . ASN B 1 253 ? -4.297 -33.094 -5.117 1 96.75 253 ASN B C 1
ATOM 3811 O O . ASN B 1 253 ? -5.086 -34 -5.43 1 96.75 253 ASN B O 1
ATOM 3815 N N . GLU B 1 254 ? -4.285 -31.969 -5.742 1 98.44 254 GLU B N 1
ATOM 3816 C CA . GLU B 1 254 ? -5.234 -31.641 -6.801 1 98.44 254 GLU B CA 1
ATOM 3817 C C . GLU B 1 254 ? -4.586 -30.781 -7.875 1 98.44 254 GLU B C 1
ATOM 3819 O O . GLU B 1 254 ? -3.902 -29.797 -7.566 1 98.44 254 GLU B O 1
ATOM 3824 N N . VAL B 1 255 ? -4.809 -31.219 -9.125 1 98.56 255 VAL B N 1
ATOM 3825 C CA . VAL B 1 255 ? -4.34 -30.438 -10.266 1 98.56 255 VAL B CA 1
ATOM 3826 C C . VAL B 1 255 ? -5.516 -30.094 -11.18 1 98.56 255 VAL B C 1
ATOM 3828 O O . VAL B 1 255 ? -6.207 -30.984 -11.664 1 98.56 255 VAL B O 1
ATOM 3831 N N . LEU B 1 256 ? -5.75 -28.781 -11.359 1 98.5 256 LEU B N 1
ATOM 3832 C CA . LEU B 1 256 ? -6.801 -28.297 -12.242 1 98.5 256 LEU B CA 1
ATOM 3833 C C . LEU B 1 256 ? -6.203 -27.656 -13.5 1 98.5 256 LEU B C 1
ATOM 3835 O O . LEU B 1 256 ? -5.352 -26.766 -13.406 1 98.5 256 LEU B O 1
ATOM 3839 N N . VAL B 1 257 ? -6.652 -28.172 -14.594 1 97.81 257 VAL B N 1
ATOM 3840 C CA . VAL B 1 257 ? -6.215 -27.594 -15.867 1 97.81 257 VAL B CA 1
ATOM 3841 C C . VAL B 1 257 ? -7.297 -26.672 -16.406 1 97.81 257 VAL B C 1
ATOM 3843 O O . VAL B 1 257 ? -8.406 -27.109 -16.719 1 97.81 257 VAL B O 1
ATOM 3846 N N . ALA B 1 258 ? -6.934 -25.469 -16.484 1 96.31 258 ALA B N 1
ATOM 3847 C CA . ALA B 1 258 ? -7.875 -24.422 -16.906 1 96.31 258 ALA B CA 1
ATOM 3848 C C . ALA B 1 258 ? -7.965 -24.344 -18.422 1 96.31 258 ALA B C 1
ATOM 3850 O O . ALA B 1 258 ? -7.023 -24.734 -19.125 1 96.31 258 ALA B O 1
#

Sequence (516 aa):
MLPDVRKKRILQEVQAHGSAQVADLAKLLGVSSMTVRRDLAELDEQGLINRIHGGAEASTTTLEPAFAEKMGLNASEKNAIATTAATLARTGQAISIAGGTTCLHIAQHIADDTNLAGLTIITNSLPVADEFFARTSSHPHPARVLLTGGERTPSDALVGPIAEASLTNLYADILFIGSHSATDSGLLTPNLHEAQTNRALILNAHKVVSVFDGSKWNTAGLARYADWSDIDTVITTRELPADALFFLKQNVNEVLVAMLPDVRKKRILQEVQAHGSAQVADLAKLLGVSSMTVRRDLAELDEQGLINRIHGGAEASTTTLEPAFAEKMGLNASEKNAIATTAATLARTGQAISIAGGTTCLHIAQHIADDTNLAGLTIITNSLPVADEFFARTSSHPHPARVLLTGGERTPSDALVGPIAEASLTNLYADILFIGSHSATDSGLLTPNLHEAQTNRALILNAHKVVSVFDGSKWNTAGLARYADWSDIDTVITTRELPADALFFLKQNVNEVLVA

Foldseek 3Di:
DDLVVLLVVQLLVQQVVQKDFLVRSCVVSVHDSVSSVVSLVVCVVQVQWDDDVRITGGNPLLDDRAQVVQLPPPVVFLLVLLVVLLVPDAAQWEEEFEFHNSSLSVLLSNLPPLVHANYEYEYQAPSSQVNLVVCQVPRPHGYHYDHQAADQDSSRGHFDDSSLVSLQPAAGQEYEEEAQAQELAAGAASDPRSLVSLLSRLVRYPAYEYEDEQSRYPGDHDDHNDGLQSHAEYEYEPNHDPVVVVSSVVRHNYYHYD/DDLVVLLVVQLLVQQVVQKDFLVRSCVVSVHDSVSSVVSLVVCVVQVQWDDDVRITGGNPLLDDRAQVVQLPPPVVFLLVLLVVLLVPDAAQWEEEFEFHNSSLSVLLSNLPDLVHANYEYEYQAPSSQVNQVVCQVPRPHGYHYDHQAADQDSSRGHFDDSSLVSLQPAAGQEYEEEAQAQELAAGAASDPRSLVSLLSRLVRYPAYEYEDEQSRYPGDHDDHNDGLQSHAEYEYEPNHDPVVVVSSVVRHNYYHYD

Solvent-accessible surface area (backbone atoms only — not comparable to full-atom values): 25600 Å² total; per-residue (Å²): 129,53,69,68,60,47,47,50,51,48,49,50,48,15,57,74,59,44,37,39,41,33,68,56,51,11,64,76,68,70,48,51,53,67,58,41,51,52,46,47,50,53,36,29,73,67,60,66,27,35,69,47,93,71,27,31,28,26,37,55,74,65,58,67,67,44,40,80,67,51,50,70,56,63,47,68,57,32,45,40,35,14,59,57,55,39,70,72,63,58,62,60,34,31,38,30,40,38,42,45,58,47,32,37,42,24,42,48,49,48,57,65,38,78,85,44,35,62,32,35,36,38,28,32,14,56,66,44,53,47,50,46,58,73,31,43,86,76,38,93,43,50,61,46,55,41,36,27,18,15,33,73,44,61,50,42,24,32,20,44,71,47,17,41,57,46,39,71,84,41,73,20,56,33,28,41,35,51,55,65,6,32,49,98,81,22,33,18,26,45,43,64,49,53,21,55,36,49,34,42,52,56,73,26,27,74,35,30,34,38,41,45,49,35,86,24,53,71,43,84,48,69,26,73,42,38,47,50,85,67,34,45,31,39,36,28,35,79,72,36,50,69,67,57,51,52,52,45,60,72,54,27,82,35,72,44,73,72,129,54,69,68,60,48,46,51,52,48,49,49,47,14,56,74,61,45,37,39,41,32,67,57,51,12,65,74,69,72,48,53,53,67,57,41,50,52,46,47,50,53,37,30,74,69,58,65,28,36,69,48,94,69,26,32,27,26,36,55,76,64,56,67,65,46,40,78,66,51,51,70,54,62,46,69,58,32,45,40,35,15,57,56,56,39,69,72,63,58,62,60,34,32,37,28,40,40,41,43,58,49,32,36,42,23,42,47,49,48,56,65,38,78,83,44,34,62,32,34,37,38,28,32,14,56,66,44,54,48,51,46,58,75,32,45,86,75,38,93,42,50,62,46,55,40,34,26,17,17,33,74,45,62,49,44,23,31,20,46,70,45,17,41,57,46,39,72,84,41,74,21,56,32,27,42,36,48,55,63,6,33,47,97,81,22,33,19,27,45,42,65,50,54,19,54,35,48,34,44,53,55,72,28,27,74,34,31,33,38,41,45,50,34,84,22,55,71,43,83,49,68,27,74,41,38,47,51,85,68,34,45,31,38,36,28,35,78,71,37,50,68,68,56,51,51,49,46,58,74,54,26,81,36,71,44,73,71